Protein AF-0000000083948379 (afdb_homodimer)

Radius of gyration: 27.76 Å; Cα contacts (8 Å, |Δi|>4): 1606; chains: 2; bounding box: 51×76×69 Å

Solvent-accessible surface area (backbone atoms only — not comparable to full-atom values): 35522 Å² total; per-residue (Å²): 112,66,74,65,51,66,35,63,27,17,45,43,23,6,48,49,25,45,48,47,54,47,56,73,39,47,66,44,46,54,47,24,37,48,38,27,64,49,48,72,59,45,48,24,2,21,42,19,29,40,18,39,48,27,9,51,48,3,31,52,49,5,66,71,67,56,38,49,40,26,41,29,66,39,60,73,31,29,57,49,33,42,62,55,32,53,90,40,49,54,31,37,49,25,26,17,16,32,52,21,13,47,52,40,21,49,39,14,73,69,35,51,60,48,57,53,55,71,69,48,55,65,34,44,41,23,11,32,48,22,12,60,45,42,57,39,39,26,39,27,45,41,29,36,73,80,39,42,69,52,45,51,50,28,50,48,45,40,64,69,42,24,86,79,35,52,57,43,29,67,51,52,24,48,52,50,34,50,52,43,32,52,74,68,65,46,54,54,65,86,80,64,50,92,36,76,28,51,83,39,88,43,67,64,33,85,50,71,66,41,39,66,58,37,10,48,53,40,35,50,40,32,46,46,60,26,32,49,46,13,51,38,44,37,48,72,69,70,44,80,73,74,53,24,62,54,38,24,51,29,8,47,48,10,45,71,25,8,41,24,45,12,58,44,44,33,41,29,32,72,46,23,45,33,15,61,33,62,55,20,29,81,51,73,80,58,16,15,39,7,14,26,36,23,8,51,52,27,33,52,37,5,47,28,13,60,23,40,54,42,52,45,60,14,48,43,67,54,57,48,32,33,54,51,13,61,57,38,46,64,55,38,46,50,21,44,47,54,17,54,64,50,72,88,45,46,68,39,20,44,49,12,18,30,35,12,45,33,62,34,58,61,96,84,34,51,16,50,39,54,11,46,51,51,21,49,51,45,49,50,51,52,59,53,43,61,57,64,80,94,112,65,73,65,50,66,34,64,29,17,43,42,23,6,47,50,27,47,48,45,55,46,56,73,40,49,68,44,45,52,47,24,39,48,37,28,64,48,49,72,60,45,48,25,2,22,43,18,28,41,18,39,50,28,9,52,48,3,32,50,49,5,67,71,68,57,38,47,42,25,40,29,65,38,62,71,33,32,58,49,32,41,62,56,32,53,90,39,51,53,30,37,49,25,26,18,16,32,51,20,13,46,51,40,21,48,39,13,73,68,37,51,61,48,56,52,56,72,68,48,54,65,34,45,43,24,12,32,48,23,12,60,47,44,57,39,40,26,38,28,45,40,30,36,72,81,38,43,70,52,45,50,49,29,50,48,45,40,63,67,42,26,85,78,36,54,59,45,29,67,52,52,24,49,51,51,35,51,52,46,31,53,74,68,66,48,53,53,65,84,76,62,50,92,36,76,29,53,82,37,88,43,66,63,33,86,50,72,66,42,38,65,60,36,10,49,52,39,34,51,39,32,46,46,59,26,33,48,45,13,50,38,42,37,48,72,68,70,43,80,72,73,55,24,61,52,39,23,52,29,10,47,47,9,44,71,24,8,41,23,46,12,58,43,45,33,41,29,31,72,47,22,45,34,16,62,33,62,56,18,30,82,52,73,79,58,16,16,37,8,14,27,36,24,9,52,51,27,33,53,36,6,47,29,12,60,22,41,54,41,52,46,60,15,49,44,68,53,54,48,32,33,54,52,13,62,56,40,45,64,56,35,46,50,20,45,46,54,17,54,64,50,73,90,43,44,68,37,22,45,48,12,20,31,35,12,44,35,63,33,56,61,95,85,34,52,14,50,38,54,10,47,52,50,21,50,52,44,50,52,51,52,58,52,43,61,56,64,80,97

pLDDT: mean 91.09, std 8.56, range [34.66, 98.62]

Foldseek 3Di:
DVVLLPQPLLLLLLVLLLLLQLQVAVVLLLLLCVLQPHDPQLNLLQLLLQLQLQLCLLQVVCVVQLARFGKHAQRLLSNLSSPLCHPPHLQALLQLLQLLLVVLLVCLVVCVLVVVVVLFDLLLLLLLLLLQLVVLLVLLVVLCVVPVPLSVQLVCQLVVCCVVCVQCSLVRSLVSSVVVCVVVVLFDCVPQDFDFHDFDFAHHDHDPSSNVRRNVLSNVQQVQVAASLLCSQCVLLPHDDRSSVSSNSQSVSSNVSSRRNRRGMHTGNQSSNLLQDCNSDVDNSSSSSSSSSSSVVSNVCSGRGVNVSSNSNRRDPNSSSNSSNSSCVVSSVSSNCSSPVDPVLNVLSVQLNCQSNVQDADPSHTSSNVSSVSSSVVVVVVVVVVVVVD/DVVLLPQPLLLLLLVLLLLLQLQPAVVLLLLLCVLQPHDPQLNLLQLLLQLQLQLCLLQVVCVVQLARFGKHAQRLLSNLSSPLCHPPHLQALLQLLQLLLVVLLVCLVVCVLVVVVVLFDLLLLLLLLLLQLVVLLVLLVVLCVVPVPLSVQLVCQLVVCCVVCVQCSLVRSLVSSVVVCVVVVLFDCVPQDFDFRDFDFAHHDDDPSSNVRRNVLSNCQQVQVAASLLCSQCVLLPHDDDSSVSSNSQSVSSNVSSRRNRRGMHTGNQSSNLLQDCNSDVDNSSSSSSSSSSSVVSNVCSRRGVNVSSNSNRRDPNSSSNSSSSSCVVSSVSSNCSSPVDPVLVVLSVQLNCQSNVQDADPSHTSSNVSSVSSSVVVVVVVVVVVVVD

Sequence (780 aa):
MWREALGLSKISAGFIAVLVGYSSSAVIILQAADAVGATSAQMSSWLWALGVGMGLTSIGLSLYYKNPVLTAWSTPGAALMVTSLTGLSIHEAVGAFLISSLLITLCGLAGWMDKLIRIMPQSVASAMLAGILLQFGLGLFQAMQTQLSLILLMLLVFIVLKPWAPRYIMLLTLVAGIGMSYQLDLLKLDKLELQFAAPVWIAPAFSIANVVGVALPLFVVTMASQNMPGVAALHGHGYRPPISPLITVTGLMGVLFAPFGGFAFNLSAITAAICMGKEADPNPASRYWAAVWGGVFYLITGLLGATVVGLFAAFPKELVLAIAGLALLGTIGNSLTAALADNDEHEVVVITFLVTASGVSVLGIGSAFWGLLLGFLMHYWHKHRALTTTMWREALGLSKISAGFIAVLVGYSSSAVIILQAADAVGATSAQMSSWLWALGVGMGLTSIGLSLYYKNPVLTAWSTPGAALMVTSLTGLSIHEAVGAFLISSLLITLCGLAGWMDKLIRIMPQSVASAMLAGILLQFGLGLFQAMQTQLSLILLMLLVFIVLKPWAPRYIMLLTLVAGIGMSYQLDLLKLDKLELQFAAPVWIAPAFSIANVVGVALPLFVVTMASQNMPGVAALHGHGYRPPISPLITVTGLMGVLFAPFGGFAFNLSAITAAICMGKEADPNPASRYWAAVWGGVFYLITGLLGATVVGLFAAFPKELVLAIAGLALLGTIGNSLTAALADNDEHEVVVITFLVTASGVSVLGIGSAFWGLLLGFLMHYWHKHRALTTT

Secondary structure (DSSP, 8-state):
-HHHHT-HHHHHHHHHHHHHHHHHHHHHHHHHHHHTT--HHHHHHHHHHHHHHHHHHHHHHHHHHTS---EE--HHHHHHHHHHTTT--HHHHHHHHHHHHHHHHHHHHHTHHHHHHHHS-HHHHHHHHHHHHHHHHHHHHHGGGT-HHHHHHHHHHHHHHTTT-GGGHHHHHHHHHHHHHHHTT----TT----------------HHHIIIIIHHHHHHHIIIIIHHHHHHHHHTT----HHHHHHHHHHHHHHHGGGT----EE-SHHHHHHHSTTT-SSGGGTHHHHHHHHHHHHHHHHHTHHHHHHHHHS-HHHHHHHHHHHHHHHHHHHHHHHTS-GGGHHHHHHHHHHHHTT-EETTEEHHHHHHHHHHHHHHHHHHHHHHH-/-HHHHT-HHHHHHHHHHHHHHHHHHHHHHHHHHHHTT--HHHHHHHHHHHHHHHHHHHHHHHHHHTS---EE--HHHHHHHHHHTTT--HHHHHHHHHHHHHHHHHHHHHTHHHHHHHHS-HHHHHHHHHHHHHHHHHHHHHGGGT-HHHHHHHHHHHHHHTTT-GGGHHHHHHHHHHHHHHHTT----TT----------------HHHIIIIIHHHHHHHIIIIIHHHHHHHHHTT----HHHHHHHHHHHHHHHGGGT----EE-SHHHHHHHSTTT-SSGGGTHHHHHHHHHHHHHHHHHTHHHHHHHHHS-HHHHHHHHHHHHHHHHHHHHHHHTS-GGGHHHHHHHHHHHHTT--BTTB-HHHHHHHHHHHHHHHHHHHHHH--

Structure (mmCIF, N/CA/C/O backbone):
data_AF-0000000083948379-model_v1
#
loop_
_entity.id
_entity.type
_entity.pdbx_description
1 polymer 'Inner membrane protein ydcO'
#
loop_
_atom_site.group_PDB
_atom_site.id
_atom_site.type_symbol
_atom_site.label_atom_id
_atom_site.label_alt_id
_atom_site.label_comp_id
_atom_site.label_asym_id
_atom_site.label_entity_id
_atom_site.label_seq_id
_atom_site.pdbx_PDB_ins_code
_atom_site.Cartn_x
_atom_site.Cartn_y
_atom_site.Cartn_z
_atom_site.occupancy
_atom_site.B_iso_or_equiv
_atom_site.auth_seq_id
_atom_site.auth_comp_id
_atom_site.auth_asym_id
_atom_site.auth_atom_id
_atom_site.pdbx_PDB_model_num
ATOM 1 N N . MET A 1 1 ? 18.938 -37 -2.055 1 61.97 1 MET A N 1
ATOM 2 C CA . MET A 1 1 ? 17.953 -36.312 -2.895 1 61.97 1 MET A CA 1
ATOM 3 C C . MET A 1 1 ? 16.562 -36.406 -2.285 1 61.97 1 MET A C 1
ATOM 5 O O . MET A 1 1 ? 15.898 -35.406 -2.088 1 61.97 1 MET A O 1
ATOM 9 N N . TRP A 1 2 ? 16.234 -37.625 -1.878 1 70.19 2 TRP A N 1
ATOM 10 C CA . TRP A 1 2 ? 14.883 -37.812 -1.348 1 70.19 2 TRP A CA 1
ATOM 11 C C . TRP A 1 2 ? 14.766 -37.25 0.065 1 70.19 2 TRP A C 1
ATOM 13 O O . TRP A 1 2 ? 13.695 -36.781 0.464 1 70.19 2 TRP A O 1
ATOM 23 N N . ARG A 1 3 ? 15.875 -37.406 0.734 1 73.62 3 ARG A N 1
ATOM 24 C CA . ARG A 1 3 ? 15.859 -36.875 2.092 1 73.62 3 ARG A CA 1
ATOM 25 C C . ARG A 1 3 ? 15.609 -35.375 2.088 1 73.62 3 ARG A C 1
ATOM 27 O O . ARG A 1 3 ? 14.961 -34.844 2.986 1 73.62 3 ARG A O 1
ATOM 34 N N . GLU A 1 4 ? 16.078 -34.875 1.046 1 80.38 4 GLU A N 1
ATOM 35 C CA . GLU A 1 4 ? 15.898 -33.438 0.91 1 80.38 4 GLU A CA 1
ATOM 36 C C . GLU A 1 4 ? 14.461 -33.094 0.527 1 80.38 4 GLU A C 1
ATOM 38 O O . GLU A 1 4 ? 13.953 -32.031 0.887 1 80.38 4 GLU A O 1
ATOM 43 N N . ALA A 1 5 ? 13.828 -33.969 -0.061 1 85.56 5 ALA A N 1
ATOM 44 C CA . ALA A 1 5 ? 12.469 -33.75 -0.544 1 85.56 5 ALA A CA 1
ATOM 45 C C . ALA A 1 5 ? 11.469 -33.781 0.608 1 85.56 5 ALA A C 1
ATOM 47 O O . ALA A 1 5 ? 10.422 -33.125 0.549 1 85.56 5 ALA A O 1
ATOM 48 N N . LEU A 1 6 ? 11.75 -34.406 1.62 1 87.75 6 LEU A N 1
ATOM 49 C CA . LEU A 1 6 ? 10.766 -34.688 2.664 1 87.75 6 LEU A CA 1
ATOM 50 C C . LEU A 1 6 ? 10.914 -33.688 3.814 1 87.75 6 LEU A C 1
ATOM 52 O O . LEU A 1 6 ? 10.305 -33.875 4.875 1 87.75 6 LEU A O 1
ATOM 56 N N . GLY A 1 7 ? 11.641 -32.656 3.625 1 90.31 7 GLY A N 1
ATOM 57 C CA . GLY A 1 7 ? 11.711 -31.641 4.656 1 90.31 7 GLY A CA 1
ATOM 58 C C . GLY A 1 7 ? 10.375 -30.984 4.945 1 90.31 7 GLY A C 1
ATOM 59 O O . GLY A 1 7 ? 9.664 -30.594 4.023 1 90.31 7 GLY A O 1
ATOM 60 N N . LEU A 1 8 ? 10.016 -30.906 6.199 1 92.38 8 LEU A N 1
ATOM 61 C CA . LEU A 1 8 ? 8.719 -30.391 6.617 1 92.38 8 LEU A CA 1
ATOM 62 C C . LEU A 1 8 ? 8.547 -28.938 6.188 1 92.38 8 LEU A C 1
ATOM 64 O O . LEU A 1 8 ? 7.438 -28.5 5.887 1 92.38 8 LEU A O 1
ATOM 68 N N . SER A 1 9 ? 9.656 -28.25 6.199 1 93.56 9 SER A N 1
ATOM 69 C CA . SER A 1 9 ? 9.586 -26.844 5.789 1 93.56 9 SER A CA 1
ATOM 70 C C . SER A 1 9 ? 9.195 -26.719 4.32 1 93.56 9 SER A C 1
ATOM 72 O O . SER A 1 9 ? 8.375 -25.875 3.959 1 93.56 9 SER A O 1
ATOM 74 N N . LYS A 1 10 ? 9.727 -27.578 3.492 1 95.5 10 LYS A N 1
ATOM 75 C CA . LYS A 1 10 ? 9.414 -27.562 2.064 1 95.5 10 LYS A CA 1
ATOM 76 C C . LYS A 1 10 ? 7.984 -28.016 1.808 1 95.5 10 LYS A C 1
ATOM 78 O O . LYS A 1 10 ? 7.273 -27.422 0.995 1 95.5 10 LYS A O 1
ATOM 83 N N . ILE A 1 11 ? 7.566 -29.016 2.52 1 96.19 11 ILE A N 1
ATOM 84 C CA . ILE A 1 11 ? 6.207 -29.531 2.4 1 96.19 11 ILE A CA 1
ATOM 85 C C . ILE A 1 11 ? 5.211 -28.453 2.82 1 96.19 11 ILE A C 1
ATOM 87 O O . ILE A 1 11 ? 4.227 -28.203 2.119 1 96.19 11 ILE A O 1
ATOM 91 N N . SER A 1 12 ? 5.496 -27.828 3.93 1 95.19 12 SER A N 1
ATOM 92 C CA . SER A 1 12 ? 4.605 -26.781 4.434 1 95.19 12 SER A CA 1
ATOM 93 C C . SER A 1 12 ? 4.555 -25.594 3.482 1 95.19 12 SER A C 1
ATOM 95 O O . SER A 1 12 ? 3.49 -25 3.277 1 95.19 12 SER A O 1
ATOM 97 N N . ALA A 1 13 ? 5.695 -25.234 2.941 1 95.62 13 ALA A N 1
ATOM 98 C CA . ALA A 1 13 ? 5.73 -24.141 1.985 1 95.62 13 ALA A CA 1
ATOM 99 C C . ALA A 1 13 ? 4.863 -24.438 0.768 1 95.62 13 ALA A C 1
ATOM 101 O O . ALA A 1 13 ? 4.102 -23.578 0.315 1 95.62 13 ALA A O 1
ATOM 102 N N . GLY A 1 14 ? 5.027 -25.609 0.276 1 96.75 14 GLY A N 1
ATOM 103 C CA . GLY A 1 14 ? 4.188 -26.016 -0.835 1 96.75 14 GLY A CA 1
ATOM 104 C C . GLY A 1 14 ? 2.707 -26 -0.502 1 96.75 14 GLY A C 1
ATOM 105 O O . GLY A 1 14 ? 1.892 -25.531 -1.299 1 96.75 14 GLY A O 1
ATOM 106 N N . PHE A 1 15 ? 2.363 -26.484 0.626 1 95.62 15 PHE A N 1
ATOM 107 C CA . PHE A 1 15 ? 0.972 -26.516 1.063 1 95.62 15 PHE A CA 1
ATOM 108 C C . PHE A 1 15 ? 0.417 -25.094 1.173 1 95.62 15 PHE A C 1
ATOM 110 O O . PHE A 1 15 ? -0.693 -24.828 0.71 1 95.62 15 PHE A O 1
ATOM 117 N N . ILE A 1 16 ? 1.156 -24.219 1.795 1 94.62 16 ILE A N 1
ATOM 118 C CA . ILE A 1 16 ? 0.736 -22.844 1.992 1 94.62 16 ILE A CA 1
ATOM 119 C C . ILE A 1 16 ? 0.551 -22.156 0.639 1 94.62 16 ILE A C 1
ATOM 121 O O . ILE A 1 16 ? -0.406 -21.406 0.441 1 94.62 16 ILE A O 1
ATOM 125 N N . ALA A 1 17 ? 1.469 -22.422 -0.273 1 95.5 17 ALA A N 1
ATOM 126 C CA . ALA A 1 17 ? 1.356 -21.859 -1.614 1 95.5 17 ALA A CA 1
ATOM 127 C C . ALA A 1 17 ? 0.027 -22.234 -2.262 1 95.5 17 ALA A C 1
ATOM 129 O O . ALA A 1 17 ? -0.659 -21.391 -2.832 1 95.5 17 ALA A O 1
ATOM 130 N N . VAL A 1 18 ? -0.335 -23.453 -2.145 1 94.88 18 VAL A N 1
ATOM 131 C CA . VAL A 1 18 ? -1.562 -23.953 -2.756 1 94.88 18 VAL A CA 1
ATOM 132 C C . VAL A 1 18 ? -2.773 -23.406 -1.994 1 94.88 18 VAL A C 1
ATOM 134 O O . VAL A 1 18 ? -3.779 -23.031 -2.602 1 94.88 18 VAL A O 1
ATOM 137 N N . LEU A 1 19 ? -2.701 -23.406 -0.699 1 93 19 LEU A N 1
ATOM 138 C CA . LEU A 1 19 ? -3.771 -22.859 0.129 1 93 19 LEU A CA 1
ATOM 139 C C . LEU A 1 19 ? -4.082 -21.422 -0.265 1 93 19 LEU A C 1
ATOM 141 O O . LEU A 1 19 ? -5.246 -21.062 -0.476 1 93 19 LEU A O 1
ATOM 145 N N . VAL A 1 20 ? -3.057 -20.625 -0.419 1 92.25 20 VAL A N 1
ATOM 146 C CA . VAL A 1 20 ? -3.207 -19.203 -0.769 1 92.25 20 VAL A CA 1
ATOM 147 C C . VAL A 1 20 ? -3.791 -19.094 -2.174 1 92.25 20 VAL A C 1
ATOM 149 O O . VAL A 1 20 ? -4.699 -18.281 -2.408 1 92.25 20 VAL A O 1
ATOM 152 N N . GLY A 1 21 ? -3.312 -19.844 -3.088 1 91.5 21 GLY A N 1
ATOM 153 C CA . GLY A 1 21 ? -3.793 -19.812 -4.461 1 91.5 21 GLY A CA 1
ATOM 154 C C . GLY A 1 21 ? -5.262 -20.172 -4.586 1 91.5 21 GLY A C 1
ATOM 155 O O . GLY A 1 21 ? -6.023 -19.469 -5.246 1 91.5 21 GLY A O 1
ATOM 156 N N . TYR A 1 22 ? -5.684 -21.172 -3.947 1 90.62 22 TYR A N 1
ATOM 157 C CA . TYR A 1 22 ? -7.047 -21.672 -4.066 1 90.62 22 TYR A CA 1
ATOM 158 C C . TYR A 1 22 ? -8.023 -20.781 -3.309 1 90.62 22 TYR A C 1
ATOM 160 O O . TYR A 1 22 ? -9.133 -20.516 -3.783 1 90.62 22 TYR A O 1
ATOM 168 N N . SER A 1 23 ? -7.645 -20.359 -2.16 1 86.69 23 SER A N 1
ATOM 169 C CA . SER A 1 23 ? -8.539 -19.562 -1.326 1 86.69 23 SER A CA 1
ATOM 170 C C . SER A 1 23 ? -8.82 -18.203 -1.957 1 86.69 23 SER A C 1
ATOM 172 O O . SER A 1 23 ? -9.883 -17.625 -1.73 1 86.69 23 SER A O 1
ATOM 174 N N . SER A 1 24 ? -7.984 -17.734 -2.734 1 80.75 24 SER A N 1
ATOM 175 C CA . SER A 1 24 ? -8.102 -16.391 -3.273 1 80.75 24 SER A CA 1
ATOM 176 C C . SER A 1 24 ? -8.875 -16.375 -4.586 1 80.75 24 SER A C 1
ATOM 178 O O . SER A 1 24 ? -9.516 -15.383 -4.93 1 80.75 24 SER A O 1
ATOM 180 N N . SER A 1 25 ? -8.891 -17.516 -5.324 1 86.12 25 SER A N 1
ATOM 181 C CA . SER A 1 25 ? -9.344 -17.312 -6.695 1 86.12 25 SER A CA 1
ATOM 182 C C . SER A 1 25 ? -10.188 -18.484 -7.18 1 86.12 25 SER A C 1
ATOM 184 O O . SER A 1 25 ? -10.773 -18.438 -8.258 1 86.12 25 SER A O 1
ATOM 186 N N . ALA A 1 26 ? -10.383 -19.516 -6.434 1 86.75 26 ALA A N 1
ATOM 187 C CA . ALA A 1 26 ? -11.141 -20.672 -6.906 1 86.75 26 ALA A CA 1
ATOM 188 C C . ALA A 1 26 ? -12.594 -20.312 -7.176 1 86.75 26 ALA A C 1
ATOM 190 O O . ALA A 1 26 ? -13.195 -20.781 -8.141 1 86.75 26 ALA A O 1
ATOM 191 N N . VAL A 1 27 ? -13.125 -19.484 -6.387 1 83.38 27 VAL A N 1
ATOM 192 C CA . VAL A 1 27 ? -14.523 -19.078 -6.516 1 83.38 27 VAL A CA 1
ATOM 193 C C . VAL A 1 27 ? -14.719 -18.312 -7.824 1 83.38 27 VAL A C 1
ATOM 195 O O . VAL A 1 27 ? -15.766 -18.438 -8.469 1 83.38 27 VAL A O 1
ATOM 198 N N . ILE A 1 28 ? -13.734 -17.594 -8.188 1 88.81 28 ILE A N 1
ATOM 199 C CA . ILE A 1 28 ? -13.812 -16.812 -9.414 1 88.81 28 ILE A CA 1
ATOM 200 C C . ILE A 1 28 ? -13.844 -17.75 -10.617 1 88.81 28 ILE A C 1
ATOM 202 O O . ILE A 1 28 ? -14.523 -17.469 -11.609 1 88.81 28 ILE A O 1
ATOM 206 N N . ILE A 1 29 ? -13.164 -18.797 -10.508 1 91.81 29 ILE A N 1
ATOM 207 C CA . ILE A 1 29 ? -13.133 -19.781 -11.578 1 91.81 29 ILE A CA 1
ATOM 208 C C . ILE A 1 29 ? -14.516 -20.422 -11.742 1 91.81 29 ILE A C 1
ATOM 210 O O . ILE A 1 29 ? -15 -20.578 -12.867 1 91.81 29 ILE A O 1
ATOM 214 N N . LEU A 1 30 ? -15.164 -20.688 -10.68 1 89.06 30 LEU A N 1
ATOM 215 C CA . LEU A 1 30 ? -16.5 -21.281 -10.727 1 89.06 30 LEU A CA 1
ATOM 216 C C . LEU A 1 30 ? -17.516 -20.281 -11.258 1 89.06 30 LEU A C 1
ATOM 218 O O . LEU A 1 30 ? -18.453 -20.656 -11.961 1 89.06 30 LEU A O 1
ATOM 222 N N . GLN A 1 31 ? -17.312 -19.062 -10.938 1 89.94 31 GLN A N 1
ATOM 223 C CA . GLN A 1 31 ? -18.172 -18.016 -11.477 1 89.94 31 GLN A CA 1
ATOM 224 C C . GLN A 1 31 ? -18.031 -17.891 -12.984 1 89.94 31 GLN A C 1
ATOM 226 O O . GLN A 1 31 ? -19 -17.688 -13.703 1 89.94 31 GLN A O 1
ATOM 231 N N . ALA A 1 32 ? -16.812 -18 -13.398 1 92.06 32 ALA A N 1
ATOM 232 C CA . ALA A 1 32 ? -16.562 -17.953 -14.836 1 92.06 32 ALA A CA 1
ATOM 233 C C . ALA A 1 32 ? -17.219 -19.141 -15.539 1 92.06 32 ALA A C 1
ATOM 235 O O . ALA A 1 32 ? -17.797 -18.984 -16.609 1 92.06 32 ALA A O 1
ATOM 236 N N . ALA A 1 33 ? -17.141 -20.297 -14.977 1 92.62 33 ALA A N 1
ATOM 237 C CA . ALA A 1 33 ? -17.766 -21.484 -15.531 1 92.62 33 ALA A CA 1
ATOM 238 C C . ALA A 1 33 ? -19.297 -21.344 -15.555 1 92.62 33 ALA A C 1
ATOM 240 O O . ALA A 1 33 ? -19.953 -21.766 -16.5 1 92.62 33 ALA A O 1
ATOM 241 N N . ASP A 1 34 ? -19.797 -20.781 -14.555 1 91.25 34 ASP A N 1
ATOM 242 C CA . ASP A 1 34 ? -21.234 -20.578 -14.461 1 91.25 34 ASP A CA 1
ATOM 243 C C . ASP A 1 34 ? -21.719 -19.609 -15.547 1 91.25 34 ASP A C 1
ATOM 245 O O . ASP A 1 34 ? -22.844 -19.75 -16.031 1 91.25 34 ASP A O 1
ATOM 249 N N . ALA A 1 35 ? -20.938 -18.703 -15.852 1 90.75 35 ALA A N 1
ATOM 250 C CA . ALA A 1 35 ? -21.281 -17.688 -16.844 1 90.75 35 ALA A CA 1
ATOM 251 C C . ALA A 1 35 ? -21.578 -18.328 -18.203 1 90.75 35 ALA A C 1
ATOM 253 O O . ALA A 1 35 ? -22.344 -17.797 -19 1 90.75 35 ALA A O 1
ATOM 254 N N . VAL A 1 36 ? -21 -19.469 -18.453 1 92.75 36 VAL A N 1
ATOM 255 C CA . VAL A 1 36 ? -21.203 -20.125 -19.734 1 92.75 36 VAL A CA 1
ATOM 256 C C . VAL A 1 36 ? -22.172 -21.297 -19.547 1 92.75 36 VAL A C 1
ATOM 258 O O . VAL A 1 36 ? -22.281 -22.156 -20.422 1 92.75 36 VAL A O 1
ATOM 261 N N . GLY A 1 37 ? -22.781 -21.359 -18.406 1 90.88 37 GLY A N 1
ATOM 262 C CA . GLY A 1 37 ? -23.781 -22.375 -18.156 1 90.88 37 GLY A CA 1
ATOM 263 C C . GLY A 1 37 ? -23.188 -23.75 -17.953 1 90.88 37 GLY A C 1
ATOM 264 O O . GLY A 1 37 ? -23.812 -24.766 -18.312 1 90.88 37 GLY A O 1
ATOM 265 N N . ALA A 1 38 ? -22.047 -23.844 -17.422 1 94 38 ALA A N 1
ATOM 266 C CA . ALA A 1 38 ? -21.406 -25.141 -17.188 1 94 38 ALA A CA 1
ATOM 267 C C . ALA A 1 38 ? -22.219 -25.984 -16.203 1 94 38 ALA A C 1
ATOM 269 O O . ALA A 1 38 ? -22.781 -25.453 -15.242 1 94 38 ALA A O 1
ATOM 270 N N . THR A 1 39 ? -22.312 -27.234 -16.469 1 92.69 39 THR A N 1
ATOM 271 C CA . THR A 1 39 ? -22.922 -28.188 -15.531 1 92.69 39 THR A CA 1
ATOM 272 C C . THR A 1 39 ? -21.984 -28.438 -14.352 1 92.69 39 THR A C 1
ATOM 274 O O . THR A 1 39 ? -20.812 -28.078 -14.391 1 92.69 39 THR A O 1
ATOM 277 N N . SER A 1 40 ? -22.5 -29.047 -13.312 1 88.81 40 SER A N 1
ATOM 278 C CA . SER A 1 40 ? -21.688 -29.391 -12.148 1 88.81 40 SER A CA 1
ATOM 279 C C . SER A 1 40 ? -20.516 -30.281 -12.531 1 88.81 40 SER A C 1
ATOM 281 O O . SER A 1 40 ? -19.406 -30.125 -12.008 1 88.81 40 SER A O 1
ATOM 283 N N . ALA A 1 41 ? -20.797 -31.156 -13.398 1 91.25 41 ALA A N 1
ATOM 284 C CA . ALA A 1 41 ? -19.75 -32.062 -13.859 1 91.25 41 ALA A CA 1
ATOM 285 C C . ALA A 1 41 ? -18.672 -31.297 -14.625 1 91.25 41 ALA A C 1
ATOM 287 O O . ALA A 1 41 ? -17.484 -31.578 -14.469 1 91.25 41 ALA A O 1
ATOM 288 N N . GLN A 1 42 ? -19.094 -30.406 -15.414 1 93.19 42 GLN A N 1
ATOM 289 C CA . GLN A 1 42 ? -18.156 -29.594 -16.188 1 93.19 42 GLN A CA 1
ATOM 290 C C . GLN A 1 42 ? -17.344 -28.672 -15.273 1 93.19 42 GLN A C 1
ATOM 292 O O . GLN A 1 42 ? -16.156 -28.469 -15.5 1 93.19 42 GLN A O 1
ATOM 297 N N . MET A 1 43 ? -17.969 -28.109 -14.297 1 92.19 43 MET A N 1
ATOM 298 C CA . MET A 1 43 ? -17.266 -27.281 -13.328 1 92.19 43 MET A CA 1
ATOM 299 C C . MET A 1 43 ? -16.203 -28.094 -12.594 1 92.19 43 MET A C 1
ATOM 301 O O . MET A 1 43 ? -15.086 -27.609 -12.383 1 92.19 43 MET A O 1
ATOM 305 N N . SER A 1 44 ? -16.594 -29.234 -12.219 1 91.19 44 SER A N 1
ATOM 306 C CA . SER A 1 44 ? -15.633 -30.141 -11.594 1 91.19 44 SER A CA 1
ATOM 307 C C . SER A 1 44 ? -14.492 -30.484 -12.539 1 91.19 44 SER A C 1
ATOM 309 O O . SER A 1 44 ? -13.352 -30.641 -12.109 1 91.19 44 SER A O 1
ATOM 311 N N . SER A 1 45 ? -14.805 -30.656 -13.758 1 94.56 45 SER A N 1
ATOM 312 C CA . SER A 1 45 ? -13.805 -30.938 -14.773 1 94.56 45 SER A CA 1
ATOM 313 C C . SER A 1 45 ? -12.828 -29.766 -14.922 1 94.56 45 SER A C 1
ATOM 315 O O . SER A 1 45 ? -11.633 -29.984 -15.133 1 94.56 45 SER A O 1
ATOM 317 N N . TRP A 1 46 ? -13.312 -28.547 -14.883 1 95.12 46 TRP A N 1
ATOM 318 C CA . TRP A 1 46 ? -12.445 -27.375 -14.93 1 95.12 46 TRP A CA 1
ATOM 319 C C . TRP A 1 46 ? -11.398 -27.422 -13.82 1 95.12 46 TRP A C 1
ATOM 321 O O . TRP A 1 46 ? -10.211 -27.219 -14.07 1 95.12 46 TRP A O 1
ATOM 331 N N . LEU A 1 47 ? -11.867 -27.719 -12.664 1 93.25 47 LEU A N 1
ATOM 332 C CA . LEU A 1 47 ? -10.977 -27.766 -11.516 1 93.25 47 LEU A CA 1
ATOM 333 C C . LEU A 1 47 ? -9.984 -28.922 -11.641 1 93.25 47 LEU A C 1
ATOM 335 O O . LEU A 1 47 ? -8.82 -28.797 -11.266 1 93.25 47 LEU A O 1
ATOM 339 N N . TRP A 1 48 ? -10.461 -30 -12.102 1 95.38 48 TRP A N 1
ATOM 340 C CA . TRP A 1 48 ? -9.586 -31.141 -12.367 1 95.38 48 TRP A CA 1
ATOM 341 C C . TRP A 1 48 ? -8.477 -30.766 -13.336 1 95.38 48 TRP A C 1
ATOM 343 O O . TRP A 1 48 ? -7.293 -31 -13.07 1 95.38 48 TRP A O 1
ATOM 353 N N . ALA A 1 49 ? -8.867 -30.234 -14.453 1 97.31 49 ALA A N 1
ATOM 354 C CA . ALA A 1 49 ? -7.914 -29.875 -15.492 1 97.31 49 ALA A CA 1
ATOM 355 C C . ALA A 1 49 ? -6.871 -28.891 -14.969 1 97.31 49 ALA A C 1
ATOM 357 O O . ALA A 1 49 ? -5.676 -29.047 -15.227 1 97.31 49 ALA A O 1
ATOM 358 N N . LEU A 1 50 ? -7.297 -27.922 -14.258 1 96.75 50 LEU A N 1
ATOM 359 C CA . LEU A 1 50 ? -6.398 -26.906 -13.719 1 96.75 50 LEU A CA 1
ATOM 360 C C . LEU A 1 50 ? -5.469 -27.5 -12.664 1 96.75 50 LEU A C 1
ATOM 362 O O . LEU A 1 50 ? -4.258 -27.297 -12.711 1 96.75 50 LEU A O 1
ATOM 366 N N . GLY A 1 51 ? -6.016 -28.25 -11.758 1 96.31 51 GLY A N 1
ATOM 367 C CA . GLY A 1 51 ? -5.195 -28.875 -10.727 1 96.31 51 GLY A CA 1
ATOM 368 C C . GLY A 1 51 ? -4.148 -29.812 -11.281 1 96.31 51 GLY A C 1
ATOM 369 O O . GLY A 1 51 ? -2.975 -29.734 -10.906 1 96.31 51 GLY A O 1
ATOM 370 N N . VAL A 1 52 ? -4.578 -30.672 -12.156 1 97.19 52 VAL A N 1
ATOM 371 C CA . VAL A 1 52 ? -3.676 -31.656 -12.742 1 97.19 52 VAL A CA 1
ATOM 372 C C . VAL A 1 52 ? -2.621 -30.953 -13.594 1 97.19 52 VAL A C 1
ATOM 374 O O . VAL A 1 52 ? -1.432 -31.266 -13.5 1 97.19 52 VAL A O 1
ATOM 377 N N . GLY A 1 53 ? -3.037 -30.047 -14.422 1 98.12 53 GLY A N 1
ATOM 378 C CA . GLY A 1 53 ? -2.096 -29.312 -15.258 1 98.12 53 GLY A CA 1
ATOM 379 C C . GLY A 1 53 ? -1.056 -28.547 -14.453 1 98.12 53 GLY A C 1
ATOM 380 O O . GLY A 1 53 ? 0.139 -28.625 -14.75 1 98.12 53 GLY A O 1
ATOM 381 N N . MET A 1 54 ? -1.497 -27.797 -13.438 1 98.06 54 MET A N 1
ATOM 382 C CA . MET A 1 54 ? -0.583 -27.062 -12.578 1 98.06 54 MET A CA 1
ATOM 383 C C . MET A 1 54 ? 0.345 -28 -11.828 1 98.06 54 MET A C 1
ATOM 385 O O . MET A 1 54 ? 1.533 -27.719 -11.664 1 98.06 54 MET A O 1
ATOM 389 N N . GLY A 1 55 ? -0.273 -29.094 -11.352 1 98.31 55 GLY A N 1
ATOM 390 C CA . GLY A 1 55 ? 0.537 -30.078 -10.648 1 98.31 55 GLY A CA 1
ATOM 391 C C . GLY A 1 55 ? 1.641 -30.672 -11.508 1 98.31 55 GLY A C 1
ATOM 392 O O . GLY A 1 55 ? 2.809 -30.672 -11.109 1 98.31 55 GLY A O 1
ATOM 393 N N . LEU A 1 56 ? 1.337 -31.109 -12.688 1 98.5 56 LEU A N 1
ATOM 394 C CA . LEU A 1 56 ? 2.291 -31.75 -13.594 1 98.5 56 LEU A CA 1
ATOM 395 C C . LEU A 1 56 ? 3.396 -30.781 -13.984 1 98.5 56 LEU A C 1
ATOM 397 O O . LEU A 1 56 ? 4.574 -31.141 -13.992 1 98.5 56 LEU A O 1
ATOM 401 N N . THR A 1 57 ? 3.012 -29.609 -14.305 1 98.56 57 THR A N 1
ATOM 402 C CA . THR A 1 57 ? 4.004 -28.641 -14.758 1 98.56 57 THR A CA 1
ATOM 403 C C . THR A 1 57 ? 4.898 -28.203 -13.594 1 98.56 57 THR A C 1
ATOM 405 O O . THR A 1 57 ? 6.113 -28.094 -13.75 1 98.56 57 THR A O 1
ATOM 408 N N . SER A 1 58 ? 4.309 -27.938 -12.414 1 98.62 58 SER A N 1
ATOM 409 C CA . SER A 1 58 ? 5.105 -27.531 -11.258 1 98.62 58 SER A CA 1
ATOM 410 C C . SER A 1 58 ? 6.098 -28.625 -10.867 1 98.62 58 SER A C 1
ATOM 412 O O . SER A 1 58 ? 7.27 -28.344 -10.609 1 98.62 58 SER A O 1
ATOM 414 N N . ILE A 1 59 ? 5.672 -29.891 -10.852 1 98.44 59 ILE A N 1
ATOM 415 C CA . ILE A 1 59 ? 6.531 -31.016 -10.492 1 98.44 59 ILE A CA 1
ATOM 416 C C . ILE A 1 59 ? 7.582 -31.219 -11.578 1 98.44 59 ILE A C 1
ATOM 418 O O . ILE A 1 59 ? 8.781 -31.25 -11.297 1 98.44 59 ILE A O 1
ATOM 422 N N . GLY A 1 60 ? 7.164 -31.344 -12.797 1 98.44 60 GLY A N 1
ATOM 423 C CA . GLY A 1 60 ? 8.055 -31.641 -13.906 1 98.44 60 GLY A CA 1
ATOM 424 C C . GLY A 1 60 ? 9.117 -30.594 -14.125 1 98.44 60 GLY A C 1
ATOM 425 O O . GLY A 1 60 ? 10.305 -30.906 -14.227 1 98.44 60 GLY A O 1
ATOM 426 N N . LEU A 1 61 ? 8.711 -29.344 -14.203 1 98.38 61 LEU A N 1
ATOM 427 C CA . LEU A 1 61 ? 9.641 -28.266 -14.5 1 98.38 61 LEU A CA 1
ATOM 428 C C . LEU A 1 61 ? 10.602 -28.031 -13.336 1 98.38 61 LEU A C 1
ATOM 430 O O . LEU A 1 61 ? 11.781 -27.75 -13.547 1 98.38 61 LEU A O 1
ATOM 434 N N . SER A 1 62 ? 10.094 -28.109 -12.125 1 98.19 62 SER A N 1
ATOM 435 C CA . SER A 1 62 ? 10.961 -27.938 -10.969 1 98.19 62 SER A CA 1
ATOM 436 C C . SER A 1 62 ? 12.016 -29.031 -10.891 1 98.19 62 SER A C 1
ATOM 438 O O . SER A 1 62 ? 13.18 -28.766 -10.609 1 98.19 62 SER A O 1
ATOM 440 N N . LEU A 1 63 ? 11.648 -30.312 -11.125 1 97.44 63 LEU A N 1
ATOM 441 C CA . LEU A 1 63 ? 12.578 -31.438 -11.055 1 97.44 63 LEU A CA 1
ATOM 442 C C . LEU A 1 63 ? 13.57 -31.391 -12.211 1 97.44 63 LEU A C 1
ATOM 444 O O . LEU A 1 63 ? 14.742 -31.734 -12.039 1 97.44 63 LEU A O 1
ATOM 448 N N . TYR A 1 64 ? 13.086 -31 -13.328 1 97.75 64 TYR A N 1
ATOM 449 C CA . TYR A 1 64 ? 13.938 -31 -14.508 1 97.75 64 TYR A CA 1
ATOM 450 C C . TYR A 1 64 ? 15 -29.906 -14.414 1 97.75 64 TYR A C 1
ATOM 452 O O . TYR A 1 64 ? 16.172 -30.141 -14.695 1 97.75 64 TYR A O 1
ATOM 460 N N . TYR A 1 65 ? 14.609 -28.734 -14.016 1 97.31 65 TYR A N 1
ATOM 461 C CA . TYR A 1 65 ? 15.531 -27.609 -14.016 1 97.31 65 TYR A CA 1
ATOM 462 C C . TYR A 1 65 ? 16.156 -27.422 -12.641 1 97.31 65 TYR A C 1
ATOM 464 O O . TYR A 1 65 ? 17.094 -26.625 -12.477 1 97.31 65 TYR A O 1
ATOM 472 N N . LYS A 1 66 ? 15.633 -28.047 -11.641 1 96.94 66 LYS A N 1
ATOM 473 C CA . LYS A 1 66 ? 16.094 -27.891 -10.266 1 96.94 66 LYS A CA 1
ATOM 474 C C . LYS A 1 66 ? 15.992 -26.453 -9.805 1 96.94 66 LYS A C 1
ATOM 476 O O . LYS A 1 66 ? 16.922 -25.906 -9.203 1 96.94 66 LYS A O 1
ATOM 481 N N . ASN A 1 67 ? 14.961 -25.766 -10.25 1 97.5 67 ASN A N 1
ATOM 482 C CA . ASN A 1 67 ? 14.508 -24.453 -9.82 1 97.5 67 ASN A CA 1
ATOM 483 C C . ASN A 1 67 ? 13.07 -24.484 -9.305 1 97.5 67 ASN A C 1
ATOM 485 O O . ASN A 1 67 ? 12.281 -25.344 -9.719 1 97.5 67 ASN A O 1
ATOM 489 N N . PRO A 1 68 ? 12.797 -23.719 -8.305 1 97.5 68 PRO A N 1
ATOM 490 C CA . PRO A 1 68 ? 11.422 -23.703 -7.805 1 97.5 68 PRO A CA 1
ATOM 491 C C . PRO A 1 68 ? 10.445 -23.047 -8.773 1 97.5 68 PRO A C 1
ATOM 493 O O . PRO A 1 68 ? 10 -21.922 -8.547 1 97.5 68 PRO A O 1
ATOM 496 N N . VAL A 1 69 ? 10.039 -23.766 -9.773 1 98.19 69 VAL A N 1
ATOM 497 C CA . VAL A 1 69 ? 9.109 -23.297 -10.797 1 98.19 69 VAL A CA 1
ATOM 498 C C . VAL A 1 69 ? 7.691 -23.734 -10.445 1 98.19 69 VAL A C 1
ATOM 500 O O . VAL A 1 69 ? 7.285 -24.859 -10.766 1 98.19 69 VAL A O 1
ATOM 503 N N . LEU A 1 70 ? 6.98 -22.844 -9.828 1 98.19 70 LEU A N 1
ATOM 504 C CA . LEU A 1 70 ? 5.578 -23.109 -9.523 1 98.19 70 LEU A CA 1
ATOM 505 C C . LEU A 1 70 ? 4.668 -22.484 -10.57 1 98.19 70 LEU A C 1
ATOM 507 O O . LEU A 1 70 ? 4.812 -21.297 -10.898 1 98.19 70 LEU A O 1
ATOM 511 N N . THR A 1 71 ? 3.758 -23.266 -11.125 1 98.25 71 THR A N 1
ATOM 512 C CA . THR A 1 71 ? 2.789 -22.781 -12.109 1 98.25 71 THR A CA 1
ATOM 513 C C . THR A 1 71 ? 1.4 -22.672 -11.484 1 98.25 71 THR A C 1
ATOM 515 O O . THR A 1 71 ? 1.133 -23.266 -10.438 1 98.25 71 THR A O 1
ATOM 518 N N . ALA A 1 72 ? 0.618 -21.844 -12.016 1 97.19 72 ALA A N 1
ATOM 519 C CA . ALA A 1 72 ? -0.745 -21.609 -11.547 1 97.19 72 ALA A CA 1
ATOM 520 C C . ALA A 1 72 ? -1.67 -21.234 -12.695 1 97.19 72 ALA A C 1
ATOM 522 O O . ALA A 1 72 ? -1.218 -21.047 -13.828 1 97.19 72 ALA A O 1
ATOM 523 N N . TRP A 1 73 ? -2.951 -21.281 -12.414 1 97.12 73 TRP A N 1
ATOM 524 C CA . TRP A 1 73 ? -3.898 -20.734 -13.375 1 97.12 73 TRP A CA 1
ATOM 525 C C . TRP A 1 73 ? -3.805 -19.203 -13.422 1 97.12 73 TRP A C 1
ATOM 527 O O . TRP A 1 73 ? -3.17 -18.594 -12.555 1 97.12 73 TRP A O 1
ATOM 537 N N . SER A 1 74 ? -4.336 -18.609 -14.398 1 95.06 74 SER A N 1
ATOM 538 C CA . SER A 1 74 ? -4.367 -17.156 -14.539 1 95.06 74 SER A CA 1
ATOM 539 C C . SER A 1 74 ? -5.539 -16.547 -13.773 1 95.06 74 SER A C 1
ATOM 541 O O . SER A 1 74 ? -6.664 -16.516 -14.273 1 95.06 74 SER A O 1
ATOM 543 N N . THR A 1 75 ? -5.277 -15.969 -12.617 1 91.56 75 THR A N 1
ATOM 544 C CA . THR A 1 75 ? -6.324 -15.359 -11.805 1 91.56 75 THR A CA 1
ATOM 545 C C . THR A 1 75 ? -6.934 -14.156 -12.508 1 91.56 75 THR A C 1
ATOM 547 O O . THR A 1 75 ? -8.156 -14.039 -12.602 1 91.56 75 THR A O 1
ATOM 550 N N . PRO A 1 76 ? -6.145 -13.25 -13.031 1 89.44 76 PRO A N 1
ATOM 551 C CA . PRO A 1 76 ? -6.754 -12.172 -13.805 1 89.44 76 PRO A CA 1
ATOM 552 C C . PRO A 1 76 ? -7.508 -12.68 -15.039 1 89.44 76 PRO A C 1
ATOM 554 O O . PRO A 1 76 ? -8.508 -12.078 -15.445 1 89.44 76 PRO A O 1
ATOM 557 N N . GLY A 1 77 ? -7.031 -13.727 -15.625 1 92.31 77 GLY A N 1
ATOM 558 C CA . GLY A 1 77 ? -7.766 -14.359 -16.719 1 92.31 77 GLY A CA 1
ATOM 559 C C . GLY A 1 77 ? -9.141 -14.852 -16.297 1 92.31 77 GLY A C 1
ATOM 560 O O . GLY A 1 77 ? -10.117 -14.648 -17.016 1 92.31 77 GLY A O 1
ATOM 561 N N . ALA A 1 78 ? -9.164 -15.492 -15.18 1 93.12 78 ALA A N 1
ATOM 562 C CA . ALA A 1 78 ? -10.445 -15.945 -14.648 1 93.12 78 ALA A CA 1
ATOM 563 C C . ALA A 1 78 ? -11.391 -14.773 -14.406 1 93.12 78 ALA A C 1
ATOM 565 O O . ALA A 1 78 ? -12.578 -14.852 -14.734 1 93.12 78 ALA A O 1
ATOM 566 N N . ALA A 1 79 ? -10.922 -13.773 -13.844 1 88.62 79 ALA A N 1
ATOM 567 C CA . ALA A 1 79 ? -11.734 -12.586 -13.578 1 88.62 79 ALA A CA 1
ATOM 568 C C . ALA A 1 79 ? -12.289 -12 -14.875 1 88.62 79 ALA A C 1
ATOM 570 O O . ALA A 1 79 ? -13.453 -11.594 -14.93 1 88.62 79 ALA A O 1
ATOM 571 N N . LEU A 1 80 ? -11.469 -11.945 -15.812 1 88.31 80 LEU A N 1
ATOM 572 C CA . LEU A 1 80 ? -11.875 -11.453 -17.125 1 88.31 80 LEU A CA 1
ATOM 573 C C . LEU A 1 80 ? -13 -12.305 -17.703 1 88.31 80 LEU A C 1
ATOM 575 O O . LEU A 1 80 ? -13.938 -11.773 -18.312 1 88.31 80 LEU A O 1
ATOM 579 N N . MET A 1 81 ? -12.984 -13.516 -17.484 1 91.56 81 MET A N 1
ATOM 580 C CA . MET A 1 81 ? -13.898 -14.461 -18.125 1 91.56 81 MET A CA 1
ATOM 581 C C . MET A 1 81 ? -15.289 -14.367 -17.484 1 91.56 81 MET A C 1
ATOM 583 O O . MET A 1 81 ? -16.297 -14.633 -18.156 1 91.56 81 MET A O 1
ATOM 587 N N . VAL A 1 82 ? -15.375 -13.953 -16.281 1 89.69 82 VAL A N 1
ATOM 588 C CA . VAL A 1 82 ? -16.672 -13.805 -15.633 1 89.69 82 VAL A CA 1
ATOM 589 C C . VAL A 1 82 ? -17.562 -12.867 -16.453 1 89.69 82 VAL A C 1
ATOM 591 O O . VAL A 1 82 ? -18.766 -13.117 -16.609 1 89.69 82 VAL A O 1
ATOM 594 N N . THR A 1 83 ? -16.953 -11.914 -17.047 1 84.88 83 THR A N 1
ATOM 595 C CA . THR A 1 83 ? -17.734 -10.953 -17.828 1 84.88 83 THR A CA 1
ATOM 596 C C . THR A 1 83 ? -17.656 -11.281 -19.312 1 84.88 83 THR A C 1
ATOM 598 O O . THR A 1 83 ? -18.672 -11.234 -20.016 1 84.88 83 THR A O 1
ATOM 601 N N . SER A 1 84 ? -16.516 -11.664 -19.781 1 88.75 84 SER A N 1
ATOM 602 C CA . SER A 1 84 ? -16.312 -11.789 -21.219 1 88.75 84 SER A CA 1
ATOM 603 C C . SER A 1 84 ? -16.969 -13.039 -21.766 1 88.75 84 SER A C 1
ATOM 605 O O . SER A 1 84 ? -17.188 -13.148 -22.984 1 88.75 84 SER A O 1
ATOM 607 N N . LEU A 1 85 ? -17.344 -13.953 -20.906 1 90.81 85 LEU A N 1
ATOM 608 C CA . LEU A 1 85 ? -17.938 -15.203 -21.375 1 90.81 85 LEU A CA 1
ATOM 609 C C . LEU A 1 85 ? -19.453 -15.109 -21.422 1 90.81 85 LEU A C 1
ATOM 611 O O . LEU A 1 85 ? -20.125 -16.016 -21.922 1 90.81 85 LEU A O 1
ATOM 615 N N . THR A 1 86 ? -19.953 -14.055 -20.875 1 86.44 86 THR A N 1
ATOM 616 C CA . THR A 1 86 ? -21.406 -13.914 -20.859 1 86.44 86 THR A CA 1
ATOM 617 C C . THR A 1 86 ? -21.969 -13.945 -22.281 1 86.44 86 THR A C 1
ATOM 619 O O . THR A 1 86 ? -21.5 -13.203 -23.156 1 86.44 86 THR A O 1
ATOM 622 N N . GLY A 1 87 ? -22.953 -14.828 -22.453 1 86.94 87 GLY A N 1
ATOM 623 C CA . GLY A 1 87 ? -23.609 -14.93 -23.75 1 86.94 87 GLY A CA 1
ATOM 624 C C . GLY A 1 87 ? -22.953 -15.938 -24.672 1 86.94 87 GLY A C 1
ATOM 625 O O . GLY A 1 87 ? -23.484 -16.234 -25.75 1 86.94 87 GLY A O 1
ATOM 626 N N . LEU A 1 88 ? -21.859 -16.5 -24.266 1 92.25 88 LEU A N 1
ATOM 627 C CA . LEU A 1 88 ? -21.172 -17.516 -25.078 1 92.25 88 LEU A CA 1
ATOM 628 C C . LEU A 1 88 ? -21.484 -18.922 -24.578 1 92.25 88 LEU A C 1
ATOM 630 O O . LEU A 1 88 ? -21.859 -19.094 -23.422 1 92.25 88 LEU A O 1
ATOM 634 N N . SER A 1 89 ? -21.391 -19.797 -25.453 1 93.94 89 SER A N 1
ATOM 635 C CA . SER A 1 89 ? -21.531 -21.188 -25.062 1 93.94 89 SER A CA 1
ATOM 636 C C . SER A 1 89 ? -20.234 -21.734 -24.453 1 93.94 89 SER A C 1
ATOM 638 O O . SER A 1 89 ? -19.156 -21.156 -24.672 1 93.94 89 SER A O 1
ATOM 640 N N . ILE A 1 90 ? -20.344 -22.812 -23.703 1 95.81 90 ILE A N 1
ATOM 641 C CA . ILE A 1 90 ? -19.172 -23.438 -23.094 1 95.81 90 ILE A CA 1
ATOM 642 C C . ILE A 1 90 ? -18.234 -23.938 -24.188 1 95.81 90 ILE A C 1
ATOM 644 O O . ILE A 1 90 ? -17.016 -23.969 -23.984 1 95.81 90 ILE A O 1
ATOM 648 N N . HIS A 1 91 ? -18.781 -24.266 -25.281 1 97 91 HIS A N 1
ATOM 649 C CA . HIS A 1 91 ? -17.969 -24.719 -26.406 1 97 91 HIS A CA 1
ATOM 650 C C . HIS A 1 91 ? -17.141 -23.594 -26.984 1 97 91 HIS A C 1
ATOM 652 O O . HIS A 1 91 ? -15.969 -23.781 -27.328 1 97 91 HIS A O 1
ATOM 658 N N . GLU A 1 92 ? -17.734 -22.484 -27.031 1 95.94 92 GLU A N 1
ATOM 659 C CA . GLU A 1 92 ? -17.031 -21.297 -27.516 1 95.94 92 GLU A CA 1
ATOM 660 C C . GLU A 1 92 ? -15.945 -20.875 -26.531 1 95.94 92 GLU A C 1
ATOM 662 O O . GLU A 1 92 ? -14.875 -20.406 -26.938 1 95.94 92 GLU A O 1
ATOM 667 N N . ALA A 1 93 ? -16.25 -20.984 -25.281 1 96.19 93 ALA A N 1
ATOM 668 C CA . ALA A 1 93 ? -15.242 -20.688 -24.266 1 96.19 93 ALA A CA 1
ATOM 669 C C . ALA A 1 93 ? -14.008 -21.578 -24.453 1 96.19 93 ALA A C 1
ATOM 671 O O . ALA A 1 93 ? -12.875 -21.078 -24.453 1 96.19 93 ALA A O 1
ATOM 672 N N . VAL A 1 94 ? -14.234 -22.812 -24.609 1 97.5 94 VAL A N 1
ATOM 673 C CA . VAL A 1 94 ? -13.141 -23.766 -24.766 1 97.5 94 VAL A CA 1
ATOM 674 C C . VAL A 1 94 ? -12.352 -23.453 -26.031 1 97.5 94 VAL A C 1
ATOM 676 O O . VAL A 1 94 ? -11.125 -23.578 -26.062 1 97.5 94 VAL A O 1
ATOM 679 N N . GLY A 1 95 ? -13.078 -23.078 -27.047 1 97.62 95 GLY A N 1
ATOM 680 C CA . GLY A 1 95 ? -12.383 -22.609 -28.234 1 97.62 95 GLY A CA 1
ATOM 681 C C . GLY A 1 95 ? -11.43 -21.469 -27.969 1 97.62 95 GLY A C 1
ATOM 682 O O . GLY A 1 95 ? -10.312 -21.438 -28.484 1 97.62 95 GLY A O 1
ATOM 683 N N . ALA A 1 96 ? -11.898 -20.531 -27.219 1 97 96 ALA A N 1
ATOM 684 C CA . ALA A 1 96 ? -11.078 -19.375 -26.859 1 97 96 ALA A CA 1
ATOM 685 C C . ALA A 1 96 ? -9.875 -19.797 -26.031 1 97 96 ALA A C 1
ATOM 687 O O . ALA A 1 96 ? -8.781 -19.266 -26.188 1 97 96 ALA A O 1
ATOM 688 N N . PHE A 1 97 ? -10.086 -20.75 -25.094 1 98.06 97 PHE A N 1
ATOM 689 C CA . PHE A 1 97 ? -8.984 -21.266 -24.281 1 98.06 97 PHE A CA 1
ATOM 690 C C . PHE A 1 97 ? -7.887 -21.859 -25.172 1 98.06 97 PHE A C 1
ATOM 692 O O . PHE A 1 97 ? -6.703 -21.609 -24.938 1 98.06 97 PHE A O 1
ATOM 699 N N . LEU A 1 98 ? -8.312 -22.578 -26.109 1 98.19 98 LEU A N 1
ATOM 700 C CA . LEU A 1 98 ? -7.387 -23.234 -27.016 1 98.19 98 LEU A CA 1
ATOM 701 C C . LEU A 1 98 ? -6.559 -22.219 -27.781 1 98.19 98 LEU A C 1
ATOM 703 O O . LEU A 1 98 ? -5.336 -22.359 -27.906 1 98.19 98 LEU A O 1
ATOM 707 N N . ILE A 1 99 ? -7.191 -21.234 -28.281 1 98.06 99 ILE A N 1
ATOM 708 C CA . ILE A 1 99 ? -6.508 -20.219 -29.078 1 98.06 99 ILE A CA 1
ATOM 709 C C . ILE A 1 99 ? -5.527 -19.453 -28.188 1 98.06 99 ILE A C 1
ATOM 711 O O . ILE A 1 99 ? -4.383 -19.219 -28.578 1 98.06 99 ILE A O 1
ATOM 715 N N . SER A 1 100 ? -6.004 -19.016 -27.031 1 97.94 100 SER A N 1
ATOM 716 C CA . SER A 1 100 ? -5.133 -18.312 -26.094 1 97.94 100 SER A CA 1
ATOM 717 C C . SER A 1 100 ? -3.904 -19.141 -25.75 1 97.94 100 SER A C 1
ATOM 719 O O . SER A 1 100 ? -2.781 -18.641 -25.766 1 97.94 100 SER A O 1
ATOM 721 N N . SER A 1 101 ? -4.078 -20.422 -25.469 1 98.5 101 SER A N 1
ATOM 722 C CA . SER A 1 101 ? -2.984 -21.312 -25.094 1 98.5 101 SER A CA 1
ATOM 723 C C . SER A 1 101 ? -2.031 -21.531 -26.266 1 98.5 101 SER A C 1
ATOM 725 O O . SER A 1 101 ? -0.819 -21.656 -26.078 1 98.5 101 SER A O 1
ATOM 727 N N . LEU A 1 102 ? -2.57 -21.594 -27.391 1 98.31 102 LEU A N 1
ATOM 728 C CA . LEU A 1 102 ? -1.736 -21.719 -28.578 1 98.31 102 LEU A CA 1
ATOM 729 C C . LEU A 1 102 ? -0.86 -20.484 -28.75 1 98.31 102 LEU A C 1
ATOM 731 O O . LEU A 1 102 ? 0.31 -20.594 -29.125 1 98.31 102 LEU A O 1
ATOM 735 N N . LEU A 1 103 ? -1.455 -19.375 -28.578 1 97.81 103 LEU A N 1
ATOM 736 C CA . LEU A 1 103 ? -0.694 -18.125 -28.672 1 97.81 103 LEU A CA 1
ATOM 737 C C . LEU A 1 103 ? 0.424 -18.094 -27.625 1 97.81 103 LEU A C 1
ATOM 739 O O . LEU A 1 103 ? 1.536 -17.656 -27.922 1 97.81 103 LEU A O 1
ATOM 743 N N . ILE A 1 104 ? 0.175 -18.547 -26.422 1 97.81 104 ILE A N 1
ATOM 744 C CA . ILE A 1 104 ? 1.196 -18.625 -25.391 1 97.81 104 ILE A CA 1
ATOM 745 C C . ILE A 1 104 ? 2.311 -19.562 -25.828 1 97.81 104 ILE A C 1
ATOM 747 O O . ILE A 1 104 ? 3.494 -19.25 -25.672 1 97.81 104 ILE A O 1
ATOM 751 N N . THR A 1 105 ? 1.884 -20.703 -26.359 1 98.19 105 THR A N 1
ATOM 752 C CA . THR A 1 105 ? 2.846 -21.688 -26.844 1 98.19 105 THR A CA 1
ATOM 753 C C . THR A 1 105 ? 3.736 -21.062 -27.922 1 98.19 105 THR A C 1
ATOM 755 O O . THR A 1 105 ? 4.961 -21.219 -27.891 1 98.19 105 THR A O 1
ATOM 758 N N . LEU A 1 106 ? 3.117 -20.359 -28.781 1 97.75 106 LEU A N 1
ATOM 759 C CA . LEU A 1 106 ? 3.854 -19.75 -29.891 1 97.75 106 LEU A CA 1
ATOM 760 C C . LEU A 1 106 ? 4.801 -18.672 -29.359 1 97.75 106 LEU A C 1
ATOM 762 O O . LEU A 1 106 ? 5.914 -18.516 -29.875 1 97.75 106 LEU A O 1
ATOM 766 N N . CYS A 1 107 ? 4.379 -17.953 -28.422 1 95.94 107 CYS A N 1
ATOM 767 C CA . CYS A 1 107 ? 5.23 -16.938 -27.797 1 95.94 107 CYS A CA 1
ATOM 768 C C . CYS A 1 107 ? 6.469 -17.578 -27.188 1 95.94 107 CYS A C 1
ATOM 770 O O . CYS A 1 107 ? 7.57 -17.031 -27.281 1 95.94 107 CYS A O 1
ATOM 772 N N . GLY A 1 108 ? 6.242 -18.688 -26.484 1 95.94 108 GLY A N 1
ATOM 773 C CA . GLY A 1 108 ? 7.363 -19.438 -25.922 1 95.94 108 GLY A CA 1
ATOM 774 C C . GLY A 1 108 ? 8.328 -19.953 -26.984 1 95.94 108 GLY A C 1
ATOM 775 O O . GLY A 1 108 ? 9.539 -19.75 -26.875 1 95.94 108 GLY A O 1
ATOM 776 N N . LEU A 1 109 ? 7.82 -20.516 -28 1 96.5 109 LEU A N 1
ATOM 777 C CA . LEU A 1 109 ? 8.633 -21.094 -29.062 1 96.5 109 LEU A CA 1
ATOM 778 C C . LEU A 1 109 ? 9.406 -20 -29.812 1 96.5 109 LEU A C 1
ATOM 780 O O . LEU A 1 109 ? 10.531 -20.234 -30.25 1 96.5 109 LEU A O 1
ATOM 784 N N . ALA A 1 110 ? 8.789 -18.859 -29.891 1 95.5 110 ALA A N 1
ATOM 785 C CA . ALA A 1 110 ? 9.406 -17.75 -30.625 1 95.5 110 ALA A CA 1
ATOM 786 C C . ALA A 1 110 ? 10.469 -17.062 -29.781 1 95.5 110 ALA A C 1
ATOM 788 O O . ALA A 1 110 ? 11.25 -16.266 -30.281 1 95.5 110 ALA A O 1
ATOM 789 N N . GLY A 1 111 ? 10.555 -17.297 -28.562 1 92.75 111 GLY A N 1
ATOM 790 C CA . GLY A 1 111 ? 11.547 -16.719 -27.672 1 92.75 111 GLY A CA 1
ATOM 791 C C . GLY A 1 111 ? 11.25 -15.266 -27.328 1 92.75 111 GLY A C 1
ATOM 792 O O . GLY A 1 111 ? 12.148 -14.523 -26.922 1 92.75 111 GLY A O 1
ATOM 793 N N . TRP A 1 112 ? 10.094 -14.852 -27.453 1 88.94 112 TRP A N 1
ATOM 794 C CA . TRP A 1 112 ? 9.727 -13.453 -27.234 1 88.94 112 TRP A CA 1
ATOM 795 C C . TRP A 1 112 ? 9.844 -13.094 -25.766 1 88.94 112 TRP A C 1
ATOM 797 O O . TRP A 1 112 ? 10.203 -11.961 -25.422 1 88.94 112 TRP A O 1
ATOM 807 N N . MET A 1 113 ? 9.516 -13.992 -24.906 1 86.56 113 MET A N 1
ATOM 808 C CA . MET A 1 113 ? 9.594 -13.695 -23.469 1 86.56 113 MET A CA 1
ATOM 809 C C . MET A 1 113 ? 11.047 -13.484 -23.047 1 86.56 113 MET A C 1
ATOM 811 O O . MET A 1 113 ? 11.336 -12.609 -22.234 1 86.56 113 MET A O 1
ATOM 815 N N . ASP A 1 114 ? 11.922 -14.25 -23.609 1 87.25 114 ASP A N 1
ATOM 816 C CA . ASP A 1 114 ? 13.344 -14.086 -23.328 1 87.25 114 ASP A CA 1
ATOM 817 C C . ASP A 1 114 ? 13.836 -12.703 -23.734 1 87.25 114 ASP A C 1
ATOM 819 O O . ASP A 1 114 ? 14.602 -12.07 -23.016 1 87.25 114 ASP A O 1
ATOM 823 N N . LYS A 1 115 ? 13.438 -12.289 -24.844 1 86.12 115 LYS A N 1
ATOM 824 C CA . LYS A 1 115 ? 13.836 -10.977 -25.359 1 86.12 115 LYS A CA 1
ATOM 825 C C . LYS A 1 115 ? 13.289 -9.859 -24.469 1 86.12 115 LYS A C 1
ATOM 827 O O . LYS A 1 115 ? 13.977 -8.867 -24.219 1 86.12 115 LYS A O 1
ATOM 832 N N . LEU A 1 116 ? 12.141 -10.086 -24.031 1 82.56 116 LEU A N 1
ATOM 833 C CA . LEU A 1 116 ? 11.492 -9.078 -23.203 1 82.56 116 LEU A CA 1
ATOM 834 C C . LEU A 1 116 ? 12.195 -8.953 -21.859 1 82.56 116 LEU A C 1
ATOM 836 O O . LEU A 1 116 ? 12.414 -7.836 -21.359 1 82.56 116 LEU A O 1
ATOM 840 N N . ILE A 1 117 ? 12.562 -9.961 -21.328 1 80.81 117 ILE A N 1
ATOM 841 C CA . ILE A 1 117 ? 13.164 -9.969 -20 1 80.81 117 ILE A CA 1
ATOM 842 C C . ILE A 1 117 ? 14.578 -9.391 -20.078 1 80.81 117 ILE A C 1
ATOM 844 O O . ILE A 1 117 ? 15.047 -8.766 -19.125 1 80.81 117 ILE A O 1
ATOM 848 N N . ARG A 1 118 ? 15.227 -9.578 -21.156 1 83.12 118 ARG A N 1
ATOM 849 C CA . ARG A 1 118 ? 16.594 -9.094 -21.312 1 83.12 118 ARG A CA 1
ATOM 850 C C . ARG A 1 118 ? 16.625 -7.57 -21.375 1 83.12 118 ARG A C 1
ATOM 852 O O . ARG A 1 118 ? 17.625 -6.953 -20.984 1 83.12 118 ARG A O 1
ATOM 859 N N . ILE A 1 119 ? 15.617 -7.02 -21.812 1 83.69 119 ILE A N 1
ATOM 860 C CA . ILE A 1 119 ? 15.617 -5.566 -21.953 1 83.69 119 ILE A CA 1
ATOM 861 C C . ILE A 1 119 ? 15.047 -4.926 -20.688 1 83.69 119 ILE A C 1
ATOM 863 O O . ILE A 1 119 ? 15.172 -3.715 -20.484 1 83.69 119 ILE A O 1
ATOM 867 N N . MET A 1 120 ? 14.523 -5.668 -19.844 1 84 120 MET A N 1
ATOM 868 C CA . MET A 1 120 ? 13.875 -5.133 -18.656 1 84 120 MET A CA 1
ATOM 869 C C . MET A 1 120 ? 14.898 -4.816 -17.578 1 84 120 MET A C 1
ATOM 871 O O . MET A 1 120 ? 15.625 -5.703 -17.125 1 84 120 MET A O 1
ATOM 875 N N . PRO A 1 121 ? 14.953 -3.541 -17.172 1 87.06 121 PRO A N 1
ATOM 876 C CA . PRO A 1 121 ? 15.836 -3.223 -16.047 1 87.06 121 PRO A CA 1
ATOM 877 C C . PRO A 1 121 ? 15.445 -3.951 -14.758 1 87.06 121 PRO A C 1
ATOM 879 O O . PRO A 1 121 ? 14.258 -4.062 -14.445 1 87.06 121 PRO A O 1
ATOM 882 N N . GLN A 1 122 ? 16.438 -4.395 -14.07 1 88.25 122 GLN A N 1
ATOM 883 C CA . GLN A 1 122 ? 16.203 -5.168 -12.859 1 88.25 122 GLN A CA 1
ATOM 884 C C . GLN A 1 122 ? 15.461 -4.348 -11.812 1 88.25 122 GLN A C 1
ATOM 886 O O . GLN A 1 122 ? 14.617 -4.879 -11.086 1 88.25 122 GLN A O 1
ATOM 891 N N . SER A 1 123 ? 15.781 -3.088 -11.727 1 92.75 123 SER A N 1
ATOM 892 C CA . SER A 1 123 ? 15.133 -2.213 -10.75 1 92.75 123 SER A CA 1
ATOM 893 C C . SER A 1 123 ? 13.633 -2.123 -11.008 1 92.75 123 SER A C 1
ATOM 895 O O . SER A 1 123 ? 12.836 -2.178 -10.07 1 92.75 123 SER A O 1
ATOM 897 N N . VAL A 1 124 ? 13.281 -2.08 -12.234 1 92.81 124 VAL A N 1
ATOM 898 C CA . VAL A 1 124 ? 11.883 -1.964 -12.617 1 92.81 124 VAL A CA 1
ATOM 899 C C . VAL A 1 124 ? 11.156 -3.277 -12.328 1 92.81 124 VAL A C 1
ATOM 901 O O . VAL A 1 124 ? 10.039 -3.277 -11.805 1 92.81 124 VAL A O 1
ATOM 904 N N . ALA A 1 125 ? 11.859 -4.348 -12.617 1 90.81 125 ALA A N 1
ATOM 905 C CA . ALA A 1 125 ? 11.289 -5.664 -12.344 1 90.81 125 ALA A CA 1
ATOM 906 C C . ALA A 1 125 ? 11.078 -5.871 -10.852 1 90.81 125 ALA A C 1
ATOM 908 O O . ALA A 1 125 ? 10.031 -6.367 -10.422 1 90.81 125 ALA A O 1
ATOM 909 N N . SER A 1 126 ? 12.016 -5.484 -10.07 1 93.5 126 SER A N 1
ATOM 910 C CA . SER A 1 126 ? 11.93 -5.629 -8.625 1 93.5 126 SER A CA 1
ATOM 911 C C . SER A 1 126 ? 10.836 -4.734 -8.047 1 93.5 126 SER A C 1
ATOM 913 O O . SER A 1 126 ? 10.125 -5.133 -7.121 1 93.5 126 SER A O 1
ATOM 915 N N . ALA A 1 127 ? 10.773 -3.551 -8.594 1 95.69 127 ALA A N 1
ATOM 916 C CA . ALA A 1 127 ? 9.719 -2.631 -8.156 1 95.69 127 ALA A CA 1
ATOM 917 C C . ALA A 1 127 ? 8.336 -3.201 -8.453 1 95.69 127 ALA A C 1
ATOM 919 O O . ALA A 1 127 ? 7.43 -3.1 -7.625 1 95.69 127 ALA A O 1
ATOM 920 N N . MET A 1 128 ? 8.25 -3.732 -9.609 1 93.75 128 MET A N 1
ATOM 921 C CA . MET A 1 128 ? 6.988 -4.359 -9.992 1 93.75 128 MET A CA 1
ATOM 922 C C . MET A 1 128 ? 6.637 -5.496 -9.039 1 93.75 128 MET A C 1
ATOM 924 O O . MET A 1 128 ? 5.5 -5.594 -8.578 1 93.75 128 MET A O 1
ATOM 928 N N . LEU A 1 129 ? 7.602 -6.312 -8.766 1 91.31 129 LEU A N 1
ATOM 929 C CA . LEU A 1 129 ? 7.371 -7.441 -7.875 1 91.31 129 LEU A CA 1
ATOM 930 C C . LEU A 1 129 ? 6.973 -6.965 -6.484 1 91.31 129 LEU A C 1
ATOM 932 O O . LEU A 1 129 ? 6.02 -7.48 -5.895 1 91.31 129 LEU A O 1
ATOM 936 N N . ALA A 1 130 ? 7.691 -6.008 -5.961 1 95.38 130 ALA A N 1
ATOM 937 C CA . ALA A 1 130 ? 7.348 -5.434 -4.66 1 95.38 130 ALA A CA 1
ATOM 938 C C . ALA A 1 130 ? 5.914 -4.914 -4.652 1 95.38 130 ALA A C 1
ATOM 940 O O . ALA A 1 130 ? 5.184 -5.098 -3.676 1 95.38 130 ALA A O 1
ATOM 941 N N . GLY A 1 131 ? 5.539 -4.254 -5.699 1 95.56 131 GLY A N 1
ATOM 942 C CA . GLY A 1 131 ? 4.191 -3.729 -5.812 1 95.56 131 GLY A CA 1
ATOM 943 C C . GLY A 1 131 ? 3.125 -4.809 -5.805 1 95.56 131 GLY A C 1
ATOM 944 O O . GLY A 1 131 ? 2.094 -4.664 -5.145 1 95.56 131 GLY A O 1
ATOM 945 N N . ILE A 1 132 ? 3.373 -5.883 -6.48 1 92.12 132 ILE A N 1
ATOM 946 C CA . ILE A 1 132 ? 2.434 -6.996 -6.555 1 92.12 132 ILE A CA 1
ATOM 947 C C . ILE A 1 132 ? 2.246 -7.605 -5.168 1 92.12 132 ILE A C 1
ATOM 949 O O . ILE A 1 132 ? 1.121 -7.91 -4.762 1 92.12 132 ILE A O 1
ATOM 953 N N . LEU A 1 133 ? 3.289 -7.727 -4.465 1 93 133 LEU A N 1
ATOM 954 C CA . LEU A 1 133 ? 3.279 -8.453 -3.199 1 93 133 LEU A CA 1
ATOM 955 C C . LEU A 1 133 ? 2.799 -7.562 -2.061 1 93 133 LEU A C 1
ATOM 957 O O . LEU A 1 133 ? 2.402 -8.055 -1.003 1 93 133 LEU A O 1
ATOM 961 N N . LEU A 1 134 ? 2.828 -6.27 -2.297 1 95.06 134 LEU A N 1
ATOM 962 C CA . LEU A 1 134 ? 2.49 -5.316 -1.246 1 95.06 134 LEU A CA 1
ATOM 963 C C . LEU A 1 134 ? 1.092 -5.582 -0.698 1 95.06 134 LEU A C 1
ATOM 965 O O . LEU A 1 134 ? 0.87 -5.508 0.512 1 95.06 134 LEU A O 1
ATOM 969 N N . GLN A 1 135 ? 0.161 -5.914 -1.52 1 92.25 135 GLN A N 1
ATOM 970 C CA . GLN A 1 135 ? -1.227 -6.086 -1.104 1 92.25 135 GLN A CA 1
ATOM 971 C C . GLN A 1 135 ? -1.368 -7.262 -0.14 1 92.25 135 GLN A C 1
ATOM 973 O O . GLN A 1 135 ? -2.223 -7.246 0.749 1 92.25 135 GLN A O 1
ATOM 978 N N . PHE A 1 136 ? -0.571 -8.188 -0.307 1 90.94 136 PHE A N 1
ATOM 979 C CA . PHE A 1 136 ? -0.592 -9.312 0.612 1 90.94 136 PHE A CA 1
ATOM 980 C C . PHE A 1 136 ? -0.048 -8.914 1.979 1 90.94 136 PHE A C 1
ATOM 982 O O . PHE A 1 136 ? -0.588 -9.32 3.01 1 90.94 136 PHE A O 1
ATOM 989 N N . GLY A 1 137 ? 0.996 -8.156 1.947 1 94.44 137 GLY A N 1
ATOM 990 C CA . GLY A 1 137 ? 1.496 -7.617 3.203 1 94.44 137 GLY A CA 1
ATOM 991 C C . GLY A 1 137 ? 0.48 -6.762 3.934 1 94.44 137 GLY A C 1
ATOM 992 O O . GLY A 1 137 ? 0.295 -6.902 5.145 1 94.44 137 GLY A O 1
ATOM 993 N N . LEU A 1 138 ? -0.141 -5.883 3.188 1 95.5 138 LEU A N 1
ATOM 994 C CA . LEU A 1 138 ? -1.159 -5.023 3.781 1 95.5 138 LEU A CA 1
ATOM 995 C C . LEU A 1 138 ? -2.332 -5.848 4.301 1 95.5 138 LEU A C 1
ATOM 997 O O . LEU A 1 138 ? -2.875 -5.559 5.371 1 95.5 138 LEU A O 1
ATOM 1001 N N . GLY A 1 139 ? -2.713 -6.84 3.518 1 94.06 139 GLY A N 1
ATOM 1002 C CA . GLY A 1 139 ? -3.83 -7.695 3.885 1 94.06 139 GLY A CA 1
ATOM 1003 C C . GLY A 1 139 ? -3.646 -8.375 5.227 1 94.06 139 GLY A C 1
ATOM 1004 O O . GLY A 1 139 ? -4.609 -8.555 5.977 1 94.06 139 GLY A O 1
ATOM 1005 N N . LEU A 1 140 ? -2.436 -8.727 5.504 1 94.5 140 LEU A N 1
ATOM 1006 C CA . LEU A 1 140 ? -2.102 -9.32 6.793 1 94.5 140 LEU A CA 1
ATOM 1007 C C . LEU A 1 140 ? -2.582 -8.445 7.941 1 94.5 140 LEU A C 1
ATOM 1009 O O . LEU A 1 140 ? -3.279 -8.914 8.844 1 94.5 140 LEU A O 1
ATOM 1013 N N . PHE A 1 141 ? -2.357 -7.215 7.875 1 94.88 141 PHE A N 1
ATOM 1014 C CA . PHE A 1 141 ? -2.635 -6.324 8.992 1 94.88 141 PHE A CA 1
ATOM 1015 C C . PHE A 1 141 ? -4.043 -5.746 8.891 1 94.88 141 PHE A C 1
ATOM 1017 O O . PHE A 1 141 ? -4.664 -5.43 9.906 1 94.88 141 PHE A O 1
ATOM 1024 N N . GLN A 1 142 ? -4.539 -5.641 7.742 1 93.62 142 GLN A N 1
ATOM 1025 C CA . GLN A 1 142 ? -5.926 -5.227 7.59 1 93.62 142 GLN A CA 1
ATOM 1026 C C . GLN A 1 142 ? -6.879 -6.262 8.18 1 93.62 142 GLN A C 1
ATOM 1028 O O . GLN A 1 142 ? -7.969 -5.918 8.648 1 93.62 142 GLN A O 1
ATOM 1033 N N . ALA A 1 143 ? -6.441 -7.52 8.141 1 93.75 143 ALA A N 1
ATOM 1034 C CA . ALA A 1 143 ? -7.242 -8.602 8.703 1 93.75 143 ALA A CA 1
ATOM 1035 C C . ALA A 1 143 ? -7.414 -8.43 10.211 1 93.75 143 ALA A C 1
ATOM 1037 O O . ALA A 1 143 ? -8.312 -9.031 10.812 1 93.75 143 ALA A O 1
ATOM 1038 N N . MET A 1 144 ? -6.621 -7.625 10.844 1 92.5 144 MET A N 1
ATOM 1039 C CA . MET A 1 144 ? -6.734 -7.344 12.273 1 92.5 144 MET A CA 1
ATOM 1040 C C . MET A 1 144 ? -8.055 -6.652 12.586 1 92.5 144 MET A C 1
ATOM 1042 O O . MET A 1 144 ? -8.57 -6.766 13.703 1 92.5 144 MET A O 1
ATOM 1046 N N . GLN A 1 145 ? -8.578 -5.961 11.633 1 90.38 145 GLN A N 1
ATOM 1047 C CA . GLN A 1 145 ? -9.82 -5.227 11.844 1 90.38 145 GLN A CA 1
ATOM 1048 C C . GLN A 1 145 ? -10.992 -6.18 12.078 1 90.38 145 GLN A C 1
ATOM 1050 O O . GLN A 1 145 ? -11.898 -5.871 12.852 1 90.38 145 GLN A O 1
ATOM 1055 N N . THR A 1 146 ? -10.93 -7.344 11.484 1 91.69 146 THR A N 1
ATOM 1056 C CA . THR A 1 146 ? -12.055 -8.273 11.57 1 91.69 146 THR A CA 1
ATOM 1057 C C . THR A 1 146 ? -11.75 -9.406 12.547 1 91.69 146 THR A C 1
ATOM 1059 O O . THR A 1 146 ? -12.656 -9.93 13.203 1 91.69 146 THR A O 1
ATOM 1062 N N . GLN A 1 147 ? -10.5 -9.805 12.562 1 94.81 147 GLN A N 1
ATOM 1063 C CA . GLN A 1 147 ? -10.102 -10.891 13.461 1 94.81 147 GLN A CA 1
ATOM 1064 C C . GLN A 1 147 ? -8.812 -10.547 14.195 1 94.81 147 GLN A C 1
ATOM 1066 O O . GLN A 1 147 ? -7.754 -11.117 13.906 1 94.81 147 GLN A O 1
ATOM 1071 N N . LEU A 1 148 ? -8.938 -9.789 15.203 1 94.19 148 LEU A N 1
ATOM 1072 C CA . LEU A 1 148 ? -7.785 -9.25 15.922 1 94.19 148 LEU A CA 1
ATOM 1073 C C . LEU A 1 148 ? -7.039 -10.359 16.656 1 94.19 148 LEU A C 1
ATOM 1075 O O . LEU A 1 148 ? -5.824 -10.492 16.516 1 94.19 148 LEU A O 1
ATOM 1079 N N . SER A 1 149 ? -7.801 -11.109 17.406 1 95.75 149 SER A N 1
ATOM 1080 C CA . SER A 1 149 ? -7.176 -12.141 18.234 1 95.75 149 SER A CA 1
ATOM 1081 C C . SER A 1 149 ? -6.441 -13.164 17.375 1 95.75 149 SER A C 1
ATOM 1083 O O . SER A 1 149 ? -5.348 -13.609 17.734 1 95.75 149 SER A O 1
ATOM 1085 N N . LEU A 1 150 ? -7.016 -13.547 16.281 1 97.12 150 LEU A N 1
ATOM 1086 C CA . LEU A 1 150 ? -6.414 -14.523 15.383 1 97.12 150 LEU A CA 1
ATOM 1087 C C . LEU A 1 150 ? -5.086 -14.008 14.836 1 97.12 150 LEU A C 1
ATOM 1089 O O . LEU A 1 150 ? -4.074 -14.711 14.898 1 97.12 150 LEU A O 1
ATOM 1093 N N . ILE A 1 151 ? -5.086 -12.797 14.352 1 96.75 151 ILE A N 1
ATOM 1094 C CA . ILE A 1 151 ? -3.9 -12.227 13.719 1 96.75 151 ILE A CA 1
ATOM 1095 C C . ILE A 1 151 ? -2.828 -11.961 14.773 1 96.75 151 ILE A C 1
ATOM 1097 O O . ILE A 1 151 ? -1.645 -12.211 14.539 1 96.75 151 ILE A O 1
ATOM 1101 N N . LEU A 1 152 ? -3.215 -11.477 15.93 1 95.62 152 LEU A N 1
ATOM 1102 C CA . LEU A 1 152 ? -2.258 -11.219 17 1 95.62 152 LEU A CA 1
ATOM 1103 C C . LEU A 1 152 ? -1.553 -12.508 17.422 1 95.62 152 LEU A C 1
ATOM 1105 O O . LEU A 1 152 ? -0.343 -12.508 17.656 1 95.62 152 LEU A O 1
ATOM 1109 N N . LEU A 1 153 ? -2.295 -13.555 17.531 1 97.38 153 LEU A N 1
ATOM 1110 C CA . LEU A 1 153 ? -1.688 -14.828 17.906 1 97.38 153 LEU A CA 1
ATOM 1111 C C . LEU A 1 153 ? -0.695 -15.281 16.844 1 97.38 153 LEU A C 1
ATOM 1113 O O . LEU A 1 153 ? 0.406 -15.734 17.156 1 97.38 153 LEU A O 1
ATOM 1117 N N . MET A 1 154 ? -1.099 -15.219 15.641 1 97.44 154 MET A N 1
ATOM 1118 C CA . MET A 1 154 ? -0.222 -15.641 14.555 1 97.44 154 MET A CA 1
ATOM 1119 C C . MET A 1 154 ? 1.049 -14.805 14.516 1 97.44 154 MET A C 1
ATOM 1121 O O . MET A 1 154 ? 2.146 -15.336 14.328 1 97.44 154 MET A O 1
ATOM 1125 N N . LEU A 1 155 ? 0.905 -13.508 14.703 1 95.81 155 LEU A N 1
ATOM 1126 C CA . LEU A 1 155 ? 2.064 -12.617 14.758 1 95.81 155 LEU A CA 1
ATOM 1127 C C . LEU A 1 155 ? 2.961 -12.969 15.938 1 95.81 155 LEU A C 1
ATOM 1129 O O . LEU A 1 155 ? 4.188 -12.984 15.812 1 95.81 155 LEU A O 1
ATOM 1133 N N . LEU A 1 156 ? 2.34 -13.18 17.047 1 95.88 156 LEU A N 1
ATOM 1134 C CA . LEU A 1 156 ? 3.09 -13.531 18.25 1 95.88 156 LEU A CA 1
ATOM 1135 C C . LEU A 1 156 ? 3.914 -14.797 18.031 1 95.88 156 LEU A C 1
ATOM 1137 O O . LEU A 1 156 ? 5.102 -14.836 18.359 1 95.88 156 LEU A O 1
ATOM 1141 N N . VAL A 1 157 ? 3.303 -15.797 17.484 1 96.5 157 VAL A N 1
ATOM 1142 C CA . VAL A 1 157 ? 3.998 -17.047 17.203 1 96.5 157 VAL A CA 1
ATOM 1143 C C . VAL A 1 157 ? 5.133 -16.797 16.219 1 96.5 157 VAL A C 1
ATOM 1145 O O . VAL A 1 157 ? 6.266 -17.234 16.438 1 96.5 157 VAL A O 1
ATOM 1148 N N . PHE A 1 158 ? 4.852 -16.078 15.195 1 94.62 158 PHE A N 1
ATOM 1149 C CA . PHE A 1 158 ? 5.828 -15.797 14.148 1 94.62 158 PHE A CA 1
ATOM 1150 C C . PHE A 1 158 ? 7.035 -15.055 14.711 1 94.62 158 PHE A C 1
ATOM 1152 O O . PHE A 1 158 ? 8.18 -15.422 14.438 1 94.62 158 PHE A O 1
ATOM 1159 N N . ILE A 1 159 ? 6.793 -14.078 15.508 1 92.12 159 ILE A N 1
ATOM 1160 C CA . ILE A 1 159 ? 7.859 -13.195 15.984 1 92.12 159 ILE A CA 1
ATOM 1161 C C . ILE A 1 159 ? 8.617 -13.883 17.125 1 92.12 159 ILE A C 1
ATOM 1163 O O . ILE A 1 159 ? 9.852 -13.859 17.141 1 92.12 159 ILE A O 1
ATOM 1167 N N . VAL A 1 160 ? 7.945 -14.508 18 1 92.38 160 VAL A N 1
ATOM 1168 C CA . VAL A 1 160 ? 8.555 -15.023 19.219 1 92.38 160 VAL A CA 1
ATOM 1169 C C . VAL A 1 160 ? 9.258 -16.344 18.922 1 92.38 160 VAL A C 1
ATOM 1171 O O . VAL A 1 160 ? 10.352 -16.594 19.438 1 92.38 160 VAL A O 1
ATOM 1174 N N . LEU A 1 161 ? 8.68 -17.188 18.109 1 93.12 161 LEU A N 1
ATOM 1175 C CA . LEU A 1 161 ? 9.219 -18.531 17.922 1 93.12 161 LEU A CA 1
ATOM 1176 C C . LEU A 1 161 ? 10.219 -18.562 16.766 1 93.12 161 LEU A C 1
ATOM 1178 O O . LEU A 1 161 ? 11 -19.5 16.641 1 93.12 161 LEU A O 1
ATOM 1182 N N . LYS A 1 162 ? 10.203 -17.547 15.984 1 90 162 LYS A N 1
ATOM 1183 C CA . LYS A 1 162 ? 11.016 -17.5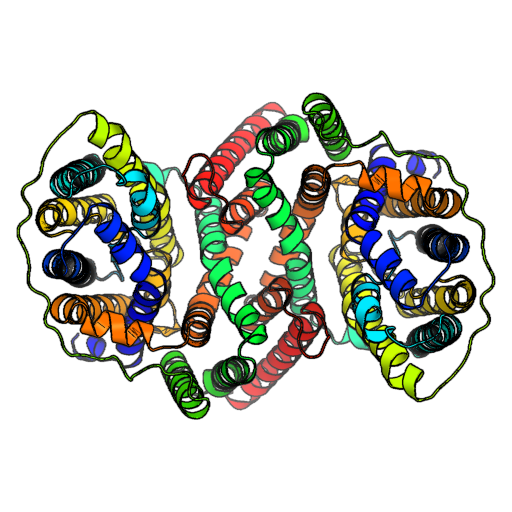62 14.773 1 90 162 LYS A CA 1
ATOM 1184 C C . LYS A 1 162 ? 12.492 -17.75 15.102 1 90 162 LYS A C 1
ATOM 1186 O O . LYS A 1 162 ? 13.172 -18.562 14.477 1 90 162 LYS A O 1
ATOM 1191 N N . PRO A 1 163 ? 13.031 -17.062 16.141 1 87.19 163 PRO A N 1
ATOM 1192 C CA . PRO A 1 163 ? 14.453 -17.25 16.438 1 87.19 163 PRO A CA 1
ATOM 1193 C C . PRO A 1 163 ? 14.789 -18.672 16.844 1 87.19 163 PRO A C 1
ATOM 1195 O O . PRO A 1 163 ? 15.914 -19.141 16.625 1 87.19 163 PRO A O 1
ATOM 1198 N N . TRP A 1 164 ? 13.852 -19.406 17.359 1 89.38 164 TRP A N 1
ATOM 1199 C CA . TRP A 1 164 ? 14.117 -20.75 17.875 1 89.38 164 TRP A CA 1
ATOM 1200 C C . TRP A 1 164 ? 13.812 -21.812 16.844 1 89.38 164 TRP A C 1
ATOM 1202 O O . TRP A 1 164 ? 14.422 -22.891 16.844 1 89.38 164 TRP A O 1
ATOM 1212 N N . ALA A 1 165 ? 12.93 -21.562 16 1 90.69 165 ALA A N 1
ATOM 1213 C CA . ALA A 1 165 ? 12.516 -22.547 15.008 1 90.69 165 ALA A CA 1
ATOM 1214 C C . ALA A 1 165 ? 12.273 -21.906 13.648 1 90.69 165 ALA A C 1
ATOM 1216 O O . ALA A 1 165 ? 11.188 -22.031 13.078 1 90.69 165 ALA A O 1
ATOM 1217 N N . PRO A 1 166 ? 13.367 -21.344 13.148 1 87.06 166 PRO A N 1
ATOM 1218 C CA . PRO A 1 166 ? 13.195 -20.625 11.883 1 87.06 166 PRO A CA 1
ATOM 1219 C C . PRO A 1 166 ? 12.719 -21.531 10.75 1 87.06 166 PRO A C 1
ATOM 1221 O O . PRO A 1 166 ? 11.938 -21.094 9.891 1 87.06 166 PRO A O 1
ATOM 1224 N N . ARG A 1 167 ? 13.055 -22.766 10.781 1 86.5 167 ARG A N 1
ATOM 1225 C CA . ARG A 1 167 ? 12.742 -23.688 9.703 1 86.5 167 ARG A CA 1
ATOM 1226 C C . ARG A 1 167 ? 11.266 -24.062 9.711 1 86.5 167 ARG A C 1
ATOM 1228 O O . ARG A 1 167 ? 10.68 -24.328 8.656 1 86.5 167 ARG A O 1
ATOM 1235 N N . TYR A 1 168 ? 10.641 -23.984 10.789 1 92 168 TYR A N 1
ATOM 1236 C CA . TYR A 1 168 ? 9.273 -24.469 10.93 1 92 168 TYR A CA 1
ATOM 1237 C C . TYR A 1 168 ? 8.312 -23.344 11.258 1 92 168 TYR A C 1
ATOM 1239 O O . TYR A 1 168 ? 7.16 -23.578 11.625 1 92 168 TYR A O 1
ATOM 1247 N N . ILE A 1 169 ? 8.742 -22.156 11.117 1 93.62 169 ILE A N 1
ATOM 1248 C CA . ILE A 1 169 ? 7.98 -21.031 11.648 1 93.62 169 ILE A CA 1
ATOM 1249 C C . ILE A 1 169 ? 6.668 -20.891 10.883 1 93.62 169 ILE A C 1
ATOM 1251 O O . ILE A 1 169 ? 5.633 -20.562 11.469 1 93.62 169 ILE A O 1
ATOM 1255 N N . MET A 1 170 ? 6.699 -21.156 9.617 1 94.38 170 MET A N 1
ATOM 1256 C CA . MET A 1 170 ? 5.469 -21 8.844 1 94.38 170 MET A CA 1
ATOM 1257 C C . MET A 1 170 ? 4.469 -22.094 9.211 1 94.38 170 MET A C 1
ATOM 1259 O O . MET A 1 170 ? 3.264 -21.844 9.289 1 94.38 170 MET A O 1
ATOM 1263 N N . LEU A 1 171 ? 5 -23.266 9.398 1 94.69 171 LEU A N 1
ATOM 1264 C CA . LEU A 1 171 ? 4.141 -24.359 9.82 1 94.69 171 LEU A CA 1
ATOM 1265 C C . LEU A 1 171 ? 3.537 -24.094 11.188 1 94.69 171 LEU A C 1
ATOM 1267 O O . LEU A 1 171 ? 2.336 -24.281 11.398 1 94.69 171 LEU A O 1
ATOM 1271 N N . LEU A 1 172 ? 4.34 -23.656 12.102 1 96.62 172 LEU A N 1
ATOM 1272 C CA . LEU A 1 172 ? 3.881 -23.375 13.461 1 96.62 172 LEU A CA 1
ATOM 1273 C C . LEU A 1 172 ? 2.838 -22.266 13.461 1 96.62 172 LEU A C 1
ATOM 1275 O O . LEU A 1 172 ? 1.842 -22.344 14.18 1 96.62 172 LEU A O 1
ATOM 1279 N N . THR A 1 173 ? 3.115 -21.234 12.68 1 97.06 173 THR A N 1
ATOM 1280 C CA . THR A 1 173 ? 2.176 -20.125 12.586 1 97.06 173 THR A CA 1
ATOM 1281 C C . THR A 1 173 ? 0.847 -20.594 12 1 97.06 173 THR A C 1
ATOM 1283 O O . THR A 1 173 ? -0.221 -20.203 12.469 1 97.06 173 THR A O 1
ATOM 1286 N N . LEU A 1 174 ? 0.918 -21.422 10.977 1 96.19 174 LEU A N 1
ATOM 1287 C CA . LEU A 1 174 ? -0.289 -21.953 10.359 1 96.19 174 LEU A CA 1
ATOM 1288 C C . LEU A 1 174 ? -1.081 -22.812 11.344 1 96.19 174 LEU A C 1
ATOM 1290 O O . LEU A 1 174 ? -2.299 -22.656 11.461 1 96.19 174 LEU A O 1
ATOM 1294 N N . VAL A 1 175 ? -0.438 -23.672 12.023 1 96.94 175 VAL A N 1
ATOM 1295 C CA . VAL A 1 175 ? -1.079 -24.547 13 1 96.94 175 VAL A CA 1
ATOM 1296 C C . VAL A 1 175 ? -1.737 -23.703 14.086 1 96.94 175 VAL A C 1
ATOM 1298 O O . VAL A 1 175 ? -2.871 -23.969 14.492 1 96.94 175 VAL A O 1
ATOM 1301 N N . ALA A 1 176 ? -1.027 -22.688 14.57 1 97.62 176 ALA A N 1
ATOM 1302 C CA . ALA A 1 176 ? -1.591 -21.797 15.57 1 97.62 176 ALA A CA 1
ATOM 1303 C C . ALA A 1 176 ? -2.84 -21.094 15.039 1 97.62 176 ALA A C 1
ATOM 1305 O O . ALA A 1 176 ? -3.834 -20.953 15.758 1 97.62 176 ALA A O 1
ATOM 1306 N N . GLY A 1 177 ? -2.74 -20.609 13.805 1 97.31 177 GLY A N 1
ATOM 1307 C CA . GLY A 1 177 ? -3.889 -19.969 13.188 1 97.31 177 GLY A CA 1
ATOM 1308 C C . GLY A 1 177 ? -5.086 -20.891 13.055 1 97.31 177 GLY A C 1
ATOM 1309 O O . GLY A 1 177 ? -6.219 -20.5 13.328 1 97.31 177 GLY A O 1
ATOM 1310 N N . ILE A 1 178 ? -4.855 -22.125 12.656 1 95.62 178 ILE A N 1
ATOM 1311 C CA . ILE A 1 178 ? -5.926 -23.109 12.516 1 95.62 178 ILE A CA 1
ATOM 1312 C C . ILE A 1 178 ? -6.539 -23.406 13.883 1 95.62 178 ILE A C 1
ATOM 1314 O O . ILE A 1 178 ? -7.762 -23.453 14.023 1 95.62 178 ILE A O 1
ATOM 1318 N N . GLY A 1 179 ? -5.711 -23.625 14.805 1 96.62 179 GLY A N 1
ATOM 1319 C CA . GLY A 1 179 ? -6.195 -23.844 16.156 1 96.62 179 GLY A CA 1
ATOM 1320 C C . GLY A 1 179 ? -7.07 -22.719 16.672 1 96.62 179 GLY A C 1
ATOM 1321 O O . GLY A 1 179 ? -8.141 -22.969 17.234 1 96.62 179 GLY A O 1
ATOM 1322 N N . MET A 1 180 ? -6.602 -21.516 16.469 1 96.81 180 MET A N 1
ATOM 1323 C CA . MET A 1 180 ? -7.375 -20.359 16.922 1 96.81 180 MET A CA 1
ATOM 1324 C C . MET A 1 180 ? -8.68 -20.25 16.141 1 96.81 180 MET A C 1
ATOM 1326 O O . MET A 1 180 ? -9.711 -19.875 16.688 1 96.81 180 MET A O 1
ATOM 1330 N N . SER A 1 181 ? -8.594 -20.469 14.875 1 95.88 181 SER A N 1
ATOM 1331 C CA . SER A 1 181 ? -9.789 -20.422 14.047 1 95.88 181 SER A CA 1
ATOM 1332 C C . SER A 1 181 ? -10.828 -21.438 14.531 1 95.88 181 SER A C 1
ATOM 1334 O O . SER A 1 181 ? -12.031 -21.172 14.492 1 95.88 181 SER A O 1
ATOM 1336 N N . TYR A 1 182 ? -10.344 -22.594 14.922 1 93.88 182 TYR A N 1
ATOM 1337 C CA . TYR A 1 182 ? -11.227 -23.609 15.477 1 93.88 182 TYR A CA 1
ATOM 1338 C C . TYR A 1 182 ? -11.875 -23.125 16.766 1 93.88 182 TYR A C 1
ATOM 1340 O O . TYR A 1 182 ? -13.086 -23.266 16.969 1 93.88 182 TYR A O 1
ATOM 1348 N N . GLN A 1 183 ? -11.094 -22.578 17.609 1 94.94 183 GLN A N 1
ATOM 1349 C CA . GLN A 1 183 ? -11.578 -22.094 18.891 1 94.94 183 GLN A CA 1
ATOM 1350 C C . GLN A 1 183 ? -12.602 -20.969 18.719 1 94.94 183 GLN A C 1
ATOM 1352 O O . GLN A 1 183 ? -13.555 -20.875 19.484 1 94.94 183 GLN A O 1
ATOM 1357 N N . LEU A 1 184 ? -12.438 -20.172 17.703 1 94.62 184 LEU A N 1
ATOM 1358 C CA . LEU A 1 184 ? -13.32 -19.047 17.453 1 94.62 184 LEU A CA 1
ATOM 1359 C C . LEU A 1 184 ? -14.484 -19.438 16.562 1 94.62 184 LEU A C 1
ATOM 1361 O O . LEU A 1 184 ? -15.289 -18.594 16.156 1 94.62 184 LEU A O 1
ATOM 1365 N N . ASP A 1 185 ? -14.562 -20.719 16.156 1 92 185 ASP A N 1
ATOM 1366 C CA . ASP A 1 185 ? -15.625 -21.266 15.32 1 92 185 ASP A CA 1
ATOM 1367 C C . ASP A 1 185 ? -15.656 -20.578 13.961 1 92 185 ASP A C 1
ATOM 1369 O O . ASP A 1 185 ? -16.719 -20.188 13.469 1 92 185 ASP A O 1
ATOM 1373 N N . LEU A 1 186 ? -14.422 -20.312 13.5 1 91.81 186 LEU A N 1
ATOM 1374 C CA . LEU A 1 186 ? -14.336 -19.641 12.203 1 91.81 186 LEU A CA 1
ATOM 1375 C C . LEU A 1 186 ? -14.211 -20.656 11.07 1 91.81 186 LEU A C 1
ATOM 1377 O O . LEU A 1 186 ? -14.383 -20.312 9.906 1 91.81 186 LEU A O 1
ATOM 1381 N N . LEU A 1 187 ? -13.945 -21.906 11.398 1 88.81 187 LEU A N 1
ATOM 1382 C CA . LEU A 1 187 ? -13.789 -22.938 10.383 1 88.81 187 LEU A CA 1
ATOM 1383 C C . LEU A 1 187 ? -15.141 -23.453 9.898 1 88.81 187 LEU A C 1
ATOM 1385 O O . LEU A 1 187 ? -15.961 -23.906 10.703 1 88.81 187 LEU A O 1
ATOM 1389 N N . LYS A 1 188 ? -15.453 -23.281 8.695 1 81.69 188 LYS A N 1
ATOM 1390 C CA . LYS A 1 188 ? -16.719 -23.75 8.141 1 81.69 188 LYS A CA 1
ATOM 1391 C C . LYS A 1 188 ? -16.578 -25.141 7.547 1 81.69 188 LYS A C 1
ATOM 1393 O O . LYS A 1 188 ? -16.516 -25.297 6.328 1 81.69 188 LYS A O 1
ATOM 1398 N N . LEU A 1 189 ? -16.594 -26.172 8.297 1 75.56 189 LEU A N 1
ATOM 1399 C CA . LEU A 1 189 ? -16.312 -27.531 7.852 1 75.56 189 LEU A CA 1
ATOM 1400 C C . LEU A 1 189 ? -17.609 -28.266 7.527 1 75.56 189 LEU A C 1
ATOM 1402 O O . LEU A 1 189 ? -17.578 -29.391 7.016 1 75.56 189 LEU A O 1
ATOM 1406 N N . ASP A 1 190 ? -18.734 -27.812 7.738 1 65.12 190 ASP A N 1
ATOM 1407 C CA . ASP A 1 190 ? -20 -28.531 7.656 1 65.12 190 ASP A CA 1
ATOM 1408 C C . ASP A 1 190 ? -20.281 -28.969 6.223 1 65.12 190 ASP A C 1
ATOM 1410 O O . ASP A 1 190 ? -20.922 -30 5.996 1 65.12 190 ASP A O 1
ATOM 1414 N N . LYS A 1 191 ? -19.844 -28.359 5.281 1 62.66 191 LYS A N 1
ATOM 1415 C CA . LYS A 1 191 ? -20.344 -28.656 3.943 1 62.66 191 LYS A CA 1
ATOM 1416 C C . LYS A 1 191 ? -19.297 -29.406 3.121 1 62.66 191 LYS A C 1
ATOM 1418 O O . LYS A 1 191 ? -19.359 -29.422 1.89 1 62.66 191 LYS A O 1
ATOM 1423 N N . LEU A 1 192 ? -18.453 -30.172 3.918 1 70.06 192 LEU A N 1
ATOM 1424 C CA . LEU A 1 192 ? -17.406 -30.812 3.135 1 70.06 192 LEU A CA 1
ATOM 1425 C C . LEU A 1 192 ? -17.844 -32.188 2.672 1 70.06 192 LEU A C 1
ATOM 1427 O O . LEU A 1 192 ? -18.25 -33.031 3.488 1 70.06 192 LEU A O 1
ATOM 1431 N N . GLU A 1 193 ? -18.188 -32.312 1.404 1 69.31 193 GLU A N 1
ATOM 1432 C CA . GLU A 1 193 ? -18.453 -33.625 0.804 1 69.31 193 GLU A CA 1
ATOM 1433 C C . GLU A 1 193 ? -17.328 -34.062 -0.134 1 69.31 193 GLU A C 1
ATOM 1435 O O . GLU A 1 193 ? -16.812 -33.219 -0.892 1 69.31 193 GLU A O 1
ATOM 1440 N N . LEU A 1 194 ? -16.891 -35.312 0.136 1 71.31 194 LEU A N 1
ATOM 1441 C CA . LEU A 1 194 ? -15.859 -35.844 -0.735 1 71.31 194 LEU A CA 1
ATOM 1442 C C . LEU A 1 194 ? -16.406 -36.094 -2.139 1 71.31 194 LEU A C 1
ATOM 1444 O O . LEU A 1 194 ? -17.375 -36.844 -2.311 1 71.31 194 LEU A O 1
ATOM 1448 N N . GLN A 1 195 ? -16 -35.344 -3.021 1 75.81 195 GLN A N 1
ATOM 1449 C CA . GLN A 1 195 ? -16.391 -35.531 -4.414 1 75.81 195 GLN A CA 1
ATOM 1450 C C . GLN A 1 195 ? -15.156 -35.594 -5.32 1 75.81 195 GLN A C 1
ATOM 1452 O O . GLN A 1 195 ? -14.312 -34.719 -5.301 1 75.81 195 GLN A O 1
ATOM 1457 N N . PHE A 1 196 ? -15.039 -36.781 -5.988 1 81.69 196 PHE A N 1
ATOM 1458 C CA . PHE A 1 196 ? -13.969 -36.906 -6.961 1 81.69 196 PHE A CA 1
ATOM 1459 C C . PHE A 1 196 ? -14.305 -36.188 -8.25 1 81.69 196 PHE A C 1
ATOM 1461 O O . PHE A 1 196 ? -15.461 -36.156 -8.688 1 81.69 196 PHE A O 1
ATOM 1468 N N . ALA A 1 197 ? -13.289 -35.5 -8.695 1 85.19 197 ALA A N 1
ATOM 1469 C CA . ALA A 1 197 ? -13.461 -34.781 -9.961 1 85.19 197 ALA A CA 1
ATOM 1470 C C . ALA A 1 197 ? -13.016 -35.656 -11.141 1 85.19 197 ALA A C 1
ATOM 1472 O O . ALA A 1 197 ? -12.031 -36.375 -11.039 1 85.19 197 ALA A O 1
ATOM 1473 N N . ALA A 1 198 ? -13.852 -35.688 -12.18 1 90.06 198 ALA A N 1
ATOM 1474 C CA . ALA A 1 198 ? -13.531 -36.406 -13.398 1 90.06 198 ALA A CA 1
ATOM 1475 C C . ALA A 1 198 ? -13.508 -35.469 -14.609 1 90.06 198 ALA A C 1
ATOM 1477 O O . ALA A 1 198 ? -14.281 -34.531 -14.68 1 90.06 198 ALA A O 1
ATOM 1478 N N . PRO A 1 199 ? -12.57 -35.781 -15.531 1 95.19 199 PRO A N 1
ATOM 1479 C CA . PRO A 1 199 ? -12.539 -34.969 -16.75 1 95.19 199 PRO A CA 1
ATOM 1480 C C . PRO A 1 199 ? -13.789 -35.156 -17.609 1 95.19 199 PRO A C 1
ATOM 1482 O O . PRO A 1 199 ? -14.297 -36.25 -17.75 1 95.19 199 PRO A O 1
ATOM 1485 N N . VAL A 1 200 ? -14.312 -34.094 -18.047 1 96.25 200 VAL A N 1
ATOM 1486 C CA . VAL A 1 200 ? -15.422 -34.062 -19 1 96.25 200 VAL A CA 1
ATOM 1487 C C . VAL A 1 200 ? -14.969 -33.375 -20.281 1 96.25 200 VAL A C 1
ATOM 1489 O O . VAL A 1 200 ? -14.555 -32.219 -20.266 1 96.25 200 VAL A O 1
ATOM 1492 N N . TRP A 1 201 ? -15.047 -34.156 -21.375 1 97.69 201 TRP A N 1
ATOM 1493 C CA . TRP A 1 201 ? -14.648 -33.594 -22.672 1 97.69 201 TRP A CA 1
ATOM 1494 C C . TRP A 1 201 ? -15.664 -32.531 -23.141 1 97.69 201 TRP A C 1
ATOM 1496 O O . TRP A 1 201 ? -16.859 -32.812 -23.203 1 97.69 201 TRP A O 1
ATOM 1506 N N . ILE A 1 202 ? -15.219 -31.391 -23.453 1 97.5 202 ILE A N 1
ATOM 1507 C CA . ILE A 1 202 ? -16.031 -30.328 -24.031 1 97.5 202 ILE A CA 1
ATOM 1508 C C . ILE A 1 202 ? -15.5 -29.953 -25.406 1 97.5 202 ILE A C 1
ATOM 1510 O O . ILE A 1 202 ? -14.375 -29.453 -25.547 1 97.5 202 ILE A O 1
ATOM 1514 N N . ALA A 1 203 ? -16.297 -30.125 -26.422 1 97.44 203 ALA A N 1
ATOM 1515 C CA . ALA A 1 203 ? -15.875 -29.875 -27.797 1 97.44 203 ALA A CA 1
ATOM 1516 C C . ALA A 1 203 ? -15.742 -28.375 -28.062 1 97.44 203 ALA A C 1
ATOM 1518 O O . ALA A 1 203 ? -16.672 -27.609 -27.797 1 97.44 203 ALA A O 1
ATOM 1519 N N . PRO A 1 204 ? -14.633 -28.016 -28.609 1 97.38 204 PRO A N 1
ATOM 1520 C CA . PRO A 1 204 ? -14.438 -26.578 -28.844 1 97.38 204 PRO A CA 1
ATOM 1521 C C . PRO A 1 204 ? -15.266 -26.062 -30.016 1 97.38 204 PRO A C 1
ATOM 1523 O O . PRO A 1 204 ? -15.555 -26.797 -30.953 1 97.38 204 PRO A O 1
ATOM 1526 N N . ALA A 1 205 ? -15.672 -24.844 -29.922 1 97.31 205 ALA A N 1
ATOM 1527 C CA . ALA A 1 205 ? -16.266 -24.078 -31.016 1 97.31 205 ALA A CA 1
ATOM 1528 C C . ALA A 1 205 ? -15.547 -22.766 -31.234 1 97.31 205 ALA A C 1
ATOM 1530 O O . ALA A 1 205 ? -15.102 -22.125 -30.266 1 97.31 205 ALA A O 1
ATOM 1531 N N . PHE A 1 206 ? -15.477 -22.422 -32.594 1 95.94 206 PHE A N 1
ATOM 1532 C CA . PHE A 1 206 ? -14.656 -21.25 -32.906 1 95.94 206 PHE A CA 1
ATOM 1533 C C . PHE A 1 206 ? -15.484 -20.172 -33.594 1 95.94 206 PHE A C 1
ATOM 1535 O O . PHE A 1 206 ? -16.359 -20.484 -34.406 1 95.94 206 PHE A O 1
ATOM 1542 N N . SER A 1 207 ? -15.281 -18.953 -33.125 1 92.5 207 SER A N 1
ATOM 1543 C CA . SER A 1 207 ? -15.836 -17.766 -33.75 1 92.5 207 SER A CA 1
ATOM 1544 C C . SER A 1 207 ? -14.867 -16.594 -33.656 1 92.5 207 SER A C 1
ATOM 1546 O O . SER A 1 207 ? -14.07 -16.516 -32.719 1 92.5 207 SER A O 1
ATOM 1548 N N . ILE A 1 208 ? -14.906 -15.719 -34.656 1 90.31 208 ILE A N 1
ATOM 1549 C CA . ILE A 1 208 ? -14.031 -14.547 -34.688 1 90.31 208 ILE A CA 1
ATOM 1550 C C . ILE A 1 208 ? -14.336 -13.664 -33.469 1 90.31 208 ILE A C 1
ATOM 1552 O O . ILE A 1 208 ? -13.43 -13.078 -32.875 1 90.31 208 ILE A O 1
ATOM 1556 N N . ALA A 1 209 ? -15.602 -13.57 -33.188 1 84.12 209 ALA A N 1
ATOM 1557 C CA . ALA A 1 209 ? -16.031 -12.766 -32.031 1 84.12 209 ALA A CA 1
ATOM 1558 C C . ALA A 1 209 ? -15.414 -13.273 -30.75 1 84.12 209 ALA A C 1
ATOM 1560 O O . ALA A 1 209 ? -14.992 -12.484 -29.891 1 84.12 209 ALA A O 1
ATOM 1561 N N . ASN A 1 210 ? -15.32 -14.508 -30.625 1 90.06 210 ASN A N 1
ATOM 1562 C CA . ASN A 1 210 ? -14.781 -15.102 -29.406 1 90.06 210 ASN A CA 1
ATOM 1563 C C . ASN A 1 210 ? -13.258 -14.984 -29.344 1 90.06 210 ASN A C 1
ATOM 1565 O O . ASN A 1 210 ? -12.672 -14.914 -28.266 1 90.06 210 ASN A O 1
ATOM 1569 N N . VAL A 1 211 ? -12.633 -15.008 -30.484 1 91.12 211 VAL A N 1
ATOM 1570 C CA . VAL A 1 211 ? -11.18 -14.836 -30.562 1 91.12 211 VAL A CA 1
ATOM 1571 C C . VAL A 1 211 ? -10.797 -13.438 -30.094 1 91.12 211 VAL A C 1
ATOM 1573 O O . VAL A 1 211 ? -9.922 -13.273 -29.25 1 91.12 211 VAL A O 1
ATOM 1576 N N . VAL A 1 212 ? -11.508 -12.492 -30.531 1 89.38 212 VAL A N 1
ATOM 1577 C CA . VAL A 1 212 ? -11.188 -11.094 -30.25 1 89.38 212 VAL A CA 1
ATOM 1578 C C . VAL A 1 212 ? -11.68 -10.727 -28.859 1 89.38 212 VAL A C 1
ATOM 1580 O O . VAL A 1 212 ? -11.016 -9.984 -28.125 1 89.38 212 VAL A O 1
ATOM 1583 N N . GLY A 1 213 ? -12.797 -11.297 -28.516 1 87.88 213 GLY A N 1
ATOM 1584 C CA . GLY A 1 213 ? -13.445 -10.875 -27.281 1 87.88 213 GLY A CA 1
ATOM 1585 C C . GLY A 1 213 ? -12.953 -11.633 -26.062 1 87.88 213 GLY A C 1
ATOM 1586 O O . GLY A 1 213 ? -13.062 -11.148 -24.938 1 87.88 213 GLY A O 1
ATOM 1587 N N . VAL A 1 214 ? -12.336 -12.805 -26.234 1 92.31 214 VAL A N 1
ATOM 1588 C CA . VAL A 1 214 ? -11.992 -13.625 -25.078 1 92.31 214 VAL A CA 1
ATOM 1589 C C . VAL A 1 214 ? -10.562 -14.141 -25.219 1 92.31 214 VAL A C 1
ATOM 1591 O O . VAL A 1 214 ? -9.711 -13.852 -24.375 1 92.31 214 VAL A O 1
ATOM 1594 N N . ALA A 1 215 ? -10.234 -14.758 -26.312 1 96 215 ALA A N 1
ATOM 1595 C CA . ALA A 1 215 ? -8.961 -15.453 -26.469 1 96 215 ALA A CA 1
ATOM 1596 C C . ALA A 1 215 ? -7.789 -14.477 -26.391 1 96 215 ALA A C 1
ATOM 1598 O O . ALA A 1 215 ? -6.828 -14.703 -25.656 1 96 215 ALA A O 1
ATOM 1599 N N . LEU A 1 216 ? -7.871 -13.43 -27.125 1 94.19 216 LEU A N 1
ATOM 1600 C CA . LEU A 1 216 ? -6.773 -12.469 -27.188 1 94.19 216 LEU A CA 1
ATOM 1601 C C . LEU A 1 216 ? -6.59 -11.766 -25.844 1 94.19 216 LEU A C 1
ATOM 1603 O O . LEU A 1 216 ? -5.473 -11.688 -25.328 1 94.19 216 LEU A O 1
ATOM 1607 N N . PRO A 1 217 ? -7.688 -11.297 -25.281 1 92.06 217 PRO A N 1
ATOM 1608 C CA . PRO A 1 217 ? -7.539 -10.688 -23.953 1 92.06 217 PRO A CA 1
ATOM 1609 C C . PRO A 1 217 ? -6.996 -11.672 -22.906 1 92.06 217 PRO A C 1
ATOM 1611 O O . PRO A 1 217 ? -6.176 -11.297 -22.078 1 92.06 217 PRO A O 1
ATOM 1614 N N . LEU A 1 218 ? -7.445 -12.859 -22.922 1 94.69 218 LEU A N 1
ATOM 1615 C CA . LEU A 1 218 ? -6.957 -13.883 -22 1 94.69 218 LEU A CA 1
ATOM 1616 C C . LEU A 1 218 ? -5.461 -14.109 -22.188 1 94.69 218 LEU A C 1
ATOM 1618 O O . LEU A 1 218 ? -4.723 -14.227 -21.203 1 94.69 218 LEU A O 1
ATOM 1622 N N . PHE A 1 219 ? -4.992 -14.141 -23.469 1 95.56 219 PHE A N 1
ATOM 1623 C CA . PHE A 1 219 ? -3.578 -14.289 -23.781 1 95.56 219 PHE A CA 1
ATOM 1624 C C . PHE A 1 219 ? -2.771 -13.125 -23.234 1 95.56 219 PHE A C 1
ATOM 1626 O O . PHE A 1 219 ? -1.783 -13.328 -22.516 1 95.56 219 PHE A O 1
ATOM 1633 N N . VAL A 1 220 ? -3.23 -11.961 -23.438 1 90.88 220 VAL A N 1
ATOM 1634 C CA . VAL A 1 220 ? -2.502 -10.75 -23.078 1 90.88 220 VAL A CA 1
ATOM 1635 C C . VAL A 1 220 ? -2.416 -10.648 -21.547 1 90.88 220 VAL A C 1
ATOM 1637 O O . VAL A 1 220 ? -1.34 -10.398 -21 1 90.88 220 VAL A O 1
ATOM 1640 N N . VAL A 1 221 ? -3.523 -10.852 -20.891 1 90.44 221 VAL A N 1
ATOM 1641 C CA . VAL A 1 221 ? -3.578 -10.703 -19.438 1 90.44 221 VAL A CA 1
ATOM 1642 C C . VAL A 1 221 ? -2.705 -11.766 -18.781 1 90.44 221 VAL A C 1
ATOM 1644 O O . VAL A 1 221 ? -2.021 -11.492 -17.797 1 90.44 221 VAL A O 1
ATOM 1647 N N . THR A 1 222 ? -2.709 -12.953 -19.344 1 94.31 222 THR A N 1
ATOM 1648 C CA . THR A 1 222 ? -1.911 -14.039 -18.781 1 94.31 222 THR A CA 1
ATOM 1649 C C . THR A 1 222 ? -0.42 -13.758 -18.953 1 94.31 222 THR A C 1
ATOM 1651 O O . THR A 1 222 ? 0.357 -13.945 -18 1 94.31 222 THR A O 1
ATOM 1654 N N . MET A 1 223 ? -0.026 -13.281 -20.062 1 92.81 223 MET A N 1
ATOM 1655 C CA . MET A 1 223 ? 1.38 -12.984 -20.328 1 92.81 223 MET A CA 1
ATOM 1656 C C . MET A 1 223 ? 1.854 -11.805 -19.484 1 92.81 223 MET A C 1
ATOM 1658 O O . MET A 1 223 ? 2.896 -11.883 -18.828 1 92.81 223 MET A O 1
ATOM 1662 N N . ALA A 1 224 ? 1.041 -10.859 -19.453 1 86.88 224 ALA A N 1
ATOM 1663 C CA . ALA A 1 224 ? 1.456 -9.586 -18.875 1 86.88 224 ALA A CA 1
ATOM 1664 C C . ALA A 1 224 ? 1.313 -9.602 -17.359 1 86.88 224 ALA A C 1
ATOM 1666 O O . ALA A 1 224 ? 2.145 -9.039 -16.641 1 86.88 224 ALA A O 1
ATOM 1667 N N . SER A 1 225 ? 0.29 -10.211 -16.875 1 88.12 225 SER A N 1
ATOM 1668 C CA . SER A 1 225 ? -0.031 -10.07 -15.453 1 88.12 225 SER A CA 1
ATOM 1669 C C . SER A 1 225 ? 0.447 -11.289 -14.664 1 88.12 225 SER A C 1
ATOM 1671 O O . SER A 1 225 ? 0.495 -11.25 -13.43 1 88.12 225 SER A O 1
ATOM 1673 N N . GLN A 1 226 ? 0.775 -12.328 -15.367 1 92.81 226 GLN A N 1
ATOM 1674 C CA . GLN A 1 226 ? 1.186 -13.523 -14.641 1 92.81 226 GLN A CA 1
ATOM 1675 C C . GLN A 1 226 ? 2.611 -13.922 -15.008 1 92.81 226 GLN A C 1
ATOM 1677 O O . GLN A 1 226 ? 3.502 -13.922 -14.156 1 92.81 226 GLN A O 1
ATOM 1682 N N . ASN A 1 227 ? 2.873 -14.188 -16.266 1 94.94 227 ASN A N 1
ATOM 1683 C CA . ASN A 1 227 ? 4.164 -14.727 -16.688 1 94.94 227 ASN A CA 1
ATOM 1684 C C . ASN A 1 227 ? 5.289 -13.719 -16.438 1 94.94 227 ASN A C 1
ATOM 1686 O O . ASN A 1 227 ? 6.367 -14.094 -15.969 1 94.94 227 ASN A O 1
ATOM 1690 N N . MET A 1 228 ? 5.031 -12.547 -16.766 1 89.81 228 MET A N 1
ATOM 1691 C CA . MET A 1 228 ? 6.066 -11.539 -16.562 1 89.81 228 MET A CA 1
ATOM 1692 C C . MET A 1 228 ? 6.434 -11.414 -15.094 1 89.81 228 MET A C 1
ATOM 1694 O O . MET A 1 228 ? 7.605 -11.531 -14.727 1 89.81 228 MET A O 1
ATOM 1698 N N . PRO A 1 229 ? 5.445 -11.195 -14.227 1 90.69 229 PRO A N 1
ATOM 1699 C CA . PRO A 1 229 ? 5.781 -11.172 -12.805 1 90.69 229 PRO A CA 1
ATOM 1700 C C . PRO A 1 229 ? 6.402 -12.477 -12.32 1 90.69 229 PRO A C 1
ATOM 1702 O O . PRO A 1 229 ? 7.258 -12.469 -11.43 1 90.69 229 PRO A O 1
ATOM 1705 N N . GLY A 1 230 ? 5.961 -13.562 -12.844 1 94.75 230 GLY A N 1
ATOM 1706 C CA . GLY A 1 230 ? 6.539 -14.844 -12.484 1 94.75 230 GLY A CA 1
ATOM 1707 C C . GLY A 1 230 ? 8.023 -14.93 -12.781 1 94.75 230 GLY A C 1
ATOM 1708 O O . GLY A 1 230 ? 8.797 -15.438 -11.961 1 94.75 230 GLY A O 1
ATOM 1709 N N . VAL A 1 231 ? 8.438 -14.461 -13.883 1 93.75 231 VAL A N 1
ATOM 1710 C CA . VAL A 1 231 ? 9.852 -14.438 -14.25 1 93.75 231 VAL A CA 1
ATOM 1711 C C . VAL A 1 231 ? 10.609 -13.5 -13.32 1 93.75 231 VAL A C 1
ATOM 1713 O O . VAL A 1 231 ? 11.711 -13.828 -12.859 1 93.75 231 VAL A O 1
ATOM 1716 N N . ALA A 1 232 ? 10.031 -12.391 -13.094 1 90 232 ALA A N 1
ATOM 1717 C CA . ALA A 1 232 ? 10.648 -11.43 -12.18 1 90 232 ALA A CA 1
ATOM 1718 C C . ALA A 1 232 ? 10.859 -12.039 -10.797 1 90 232 ALA A C 1
ATOM 1720 O O . ALA A 1 232 ? 11.875 -11.789 -10.148 1 90 232 ALA A O 1
ATOM 1721 N N . ALA A 1 233 ? 9.914 -12.773 -10.336 1 93.25 233 ALA A N 1
ATOM 1722 C CA . ALA A 1 233 ? 10.031 -13.43 -9.031 1 93.25 233 ALA A CA 1
ATOM 1723 C C . ALA A 1 233 ? 11.195 -14.422 -9.023 1 93.25 233 ALA A C 1
ATOM 1725 O O . ALA A 1 233 ? 11.984 -14.445 -8.086 1 93.25 233 ALA A O 1
ATOM 1726 N N . LEU A 1 234 ? 11.312 -15.211 -10.07 1 94.94 234 LEU A N 1
ATOM 1727 C CA . LEU A 1 234 ? 12.414 -16.156 -10.188 1 94.94 234 LEU A CA 1
ATOM 1728 C C . LEU A 1 234 ? 13.758 -15.445 -10.172 1 94.94 234 LEU A C 1
ATOM 1730 O O . LEU A 1 234 ? 14.633 -15.781 -9.367 1 94.94 234 LEU A O 1
ATOM 1734 N N . HIS A 1 235 ? 13.844 -14.43 -10.953 1 92.62 235 HIS A N 1
ATOM 1735 C CA . HIS A 1 235 ? 15.094 -13.703 -11.07 1 92.62 235 HIS A CA 1
ATOM 1736 C C . HIS A 1 235 ? 15.414 -12.938 -9.789 1 92.62 235 HIS A C 1
ATOM 1738 O O . HIS A 1 235 ? 16.578 -12.82 -9.398 1 92.62 235 HIS A O 1
ATOM 1744 N N . GLY A 1 236 ? 14.383 -12.445 -9.195 1 89.56 236 GLY A N 1
ATOM 1745 C CA . GLY A 1 236 ? 14.562 -11.727 -7.949 1 89.56 236 GLY A CA 1
ATOM 1746 C C . GLY A 1 236 ? 15.102 -12.594 -6.828 1 89.56 236 GLY A C 1
ATOM 1747 O O . GLY A 1 236 ? 15.734 -12.094 -5.895 1 89.56 236 GLY A O 1
ATOM 1748 N N . HIS A 1 237 ? 14.883 -13.875 -6.914 1 93.94 237 HIS A N 1
ATOM 1749 C CA . HIS A 1 237 ? 15.375 -14.805 -5.902 1 93.94 237 HIS A CA 1
ATOM 1750 C C . HIS A 1 237 ? 16.641 -15.5 -6.371 1 93.94 237 HIS A C 1
ATOM 1752 O O . HIS A 1 237 ? 17.094 -16.469 -5.75 1 93.94 237 HIS A O 1
ATOM 1758 N N . GLY A 1 238 ? 17.109 -15.047 -7.57 1 92.62 238 GLY A N 1
ATOM 1759 C CA . GLY A 1 238 ? 18.406 -15.539 -8.047 1 92.62 238 GLY A CA 1
ATOM 1760 C C . GLY A 1 238 ? 18.281 -16.766 -8.93 1 92.62 238 GLY A C 1
ATOM 1761 O O . GLY A 1 238 ? 19.297 -17.359 -9.297 1 92.62 238 GLY A O 1
ATOM 1762 N N . TYR A 1 239 ? 17.109 -17.188 -9.25 1 95.06 239 TYR A N 1
ATOM 1763 C CA . TYR A 1 239 ? 16.922 -18.328 -10.141 1 95.06 239 TYR A CA 1
ATOM 1764 C C . TYR A 1 239 ? 16.781 -17.875 -11.586 1 95.06 239 TYR A C 1
ATOM 1766 O O . TYR A 1 239 ? 16.031 -16.938 -11.883 1 95.06 239 TYR A O 1
ATOM 1774 N N . ARG A 1 240 ? 17.469 -18.578 -12.5 1 94.06 240 ARG A N 1
ATOM 1775 C CA . ARG A 1 240 ? 17.469 -18.156 -13.891 1 94.06 240 ARG A CA 1
ATOM 1776 C C . ARG A 1 240 ? 17.312 -19.344 -14.828 1 94.06 240 ARG A C 1
ATOM 1778 O O . ARG A 1 240 ? 18.156 -19.578 -15.703 1 94.06 240 ARG A O 1
ATOM 1785 N N . PRO A 1 241 ? 16.266 -20.031 -14.68 1 95.19 241 PRO A N 1
ATOM 1786 C CA . PRO A 1 241 ? 15.992 -21.062 -15.688 1 95.19 241 PRO A CA 1
ATOM 1787 C C . PRO A 1 241 ? 15.672 -20.469 -17.062 1 95.19 241 PRO A C 1
ATOM 1789 O O . PRO A 1 241 ? 15.383 -19.281 -17.172 1 95.19 241 PRO A O 1
ATOM 1792 N N . PRO A 1 242 ? 15.836 -21.328 -18.125 1 94.88 242 PRO A N 1
ATOM 1793 C CA . PRO A 1 242 ? 15.398 -20.844 -19.438 1 94.88 242 PRO A CA 1
ATOM 1794 C C . PRO A 1 242 ? 13.898 -20.547 -19.484 1 94.88 242 PRO A C 1
ATOM 1796 O O . PRO A 1 242 ? 13.086 -21.422 -19.172 1 94.88 242 PRO A O 1
ATOM 1799 N N . ILE A 1 243 ? 13.5 -19.406 -19.875 1 95.62 243 ILE A N 1
ATOM 1800 C CA . ILE A 1 243 ? 12.133 -18.922 -19.75 1 95.62 243 ILE A CA 1
ATOM 1801 C C . ILE A 1 243 ? 11.289 -19.422 -20.922 1 95.62 243 ILE A C 1
ATOM 1803 O O . ILE A 1 243 ? 10.141 -19.828 -20.734 1 95.62 243 ILE A O 1
ATOM 1807 N N . SER A 1 244 ? 11.836 -19.375 -22.109 1 95.56 244 SER A N 1
ATOM 1808 C CA . SER A 1 244 ? 11.078 -19.734 -23.312 1 95.56 244 SER A CA 1
ATOM 1809 C C . SER A 1 244 ? 10.547 -21.156 -23.219 1 95.56 244 SER A C 1
ATOM 1811 O O . SER A 1 244 ? 9.375 -21.406 -23.5 1 95.56 244 SER A O 1
ATOM 1813 N N . PRO A 1 245 ? 11.336 -22.094 -22.781 1 96.5 245 PRO A N 1
ATOM 1814 C CA . PRO A 1 245 ? 10.805 -23.438 -22.609 1 96.5 245 PRO A CA 1
ATOM 1815 C C . PRO A 1 245 ? 9.703 -23.516 -21.562 1 96.5 245 PRO A C 1
ATOM 1817 O O . PRO A 1 245 ? 8.758 -24.297 -21.703 1 96.5 245 PRO A O 1
ATOM 1820 N N . LEU A 1 246 ? 9.836 -22.766 -20.469 1 97.88 246 LEU A N 1
ATOM 1821 C CA . LEU A 1 246 ? 8.805 -22.75 -19.438 1 97.88 246 LEU A CA 1
ATOM 1822 C C . LEU A 1 246 ? 7.469 -22.281 -20.016 1 97.88 246 LEU A C 1
ATOM 1824 O O . LEU A 1 246 ? 6.43 -22.891 -19.766 1 97.88 246 LEU A O 1
ATOM 1828 N N . ILE A 1 247 ? 7.547 -21.203 -20.797 1 97.81 247 ILE A N 1
ATOM 1829 C CA . ILE A 1 247 ? 6.352 -20.641 -21.406 1 97.81 247 ILE A CA 1
ATOM 1830 C C . ILE A 1 247 ? 5.77 -21.625 -22.406 1 97.81 247 ILE A C 1
ATOM 1832 O O . ILE A 1 247 ? 4.551 -21.797 -22.484 1 97.81 247 ILE A O 1
ATOM 1836 N N . THR A 1 248 ? 6.605 -22.234 -23.156 1 98.06 248 THR A N 1
ATOM 1837 C CA . THR A 1 248 ? 6.168 -23.203 -24.141 1 98.06 248 THR A CA 1
ATOM 1838 C C . THR A 1 248 ? 5.434 -24.375 -23.484 1 98.06 248 THR A C 1
ATOM 1840 O O . THR A 1 248 ? 4.355 -24.766 -23.922 1 98.06 248 THR A O 1
ATOM 1843 N N . VAL A 1 249 ? 6.004 -24.891 -22.438 1 98.38 249 VAL A N 1
ATOM 1844 C CA . VAL A 1 249 ? 5.426 -26.031 -21.75 1 98.38 249 VAL A CA 1
ATOM 1845 C C . VAL A 1 249 ? 4.078 -25.656 -21.141 1 98.38 249 VAL A C 1
ATOM 1847 O O . VAL A 1 249 ? 3.109 -26.422 -21.234 1 98.38 249 VAL A O 1
ATOM 1850 N N . THR A 1 250 ? 3.99 -24.5 -20.484 1 98.38 250 THR A N 1
ATOM 1851 C CA . THR A 1 250 ? 2.727 -24.078 -19.891 1 98.38 250 THR A CA 1
ATOM 1852 C C . THR A 1 250 ? 1.677 -23.828 -20.969 1 98.38 250 THR A C 1
ATOM 1854 O O . THR A 1 250 ? 0.5 -24.141 -20.781 1 98.38 250 THR A O 1
ATOM 1857 N N . GLY A 1 251 ? 2.09 -23.203 -22.078 1 98.38 251 GLY A N 1
ATOM 1858 C CA . GLY A 1 251 ? 1.179 -23.047 -23.203 1 98.38 251 GLY A CA 1
ATOM 1859 C C . GLY A 1 251 ? 0.652 -24.375 -23.734 1 98.38 251 GLY A C 1
ATOM 1860 O O . GLY A 1 251 ? -0.548 -24.516 -23.969 1 98.38 251 GLY A O 1
ATOM 1861 N N . LEU A 1 252 ? 1.53 -25.344 -23.891 1 98.56 252 LEU A N 1
ATOM 1862 C CA . LEU A 1 252 ? 1.149 -26.656 -24.391 1 98.56 252 LEU A CA 1
ATOM 1863 C C . LEU A 1 252 ? 0.201 -27.344 -23.422 1 98.56 252 LEU A C 1
ATOM 1865 O O . LEU A 1 252 ? -0.705 -28.078 -23.844 1 98.56 252 LEU A O 1
ATOM 1869 N N . MET A 1 253 ? 0.491 -27.203 -22.188 1 98.44 253 MET A N 1
ATOM 1870 C CA . MET A 1 253 ? -0.416 -27.766 -21.188 1 98.44 253 MET A CA 1
ATOM 1871 C C . MET A 1 253 ? -1.813 -27.172 -21.328 1 98.44 253 MET A C 1
ATOM 1873 O O . MET A 1 253 ? -2.811 -27.875 -21.172 1 98.44 253 MET A O 1
ATOM 1877 N N . GLY A 1 254 ? -1.873 -25.875 -21.594 1 98.38 254 GLY A N 1
ATOM 1878 C CA . GLY A 1 254 ? -3.152 -25.234 -21.859 1 98.38 254 GLY A CA 1
ATOM 1879 C C . GLY A 1 254 ? -3.877 -25.812 -23.062 1 98.38 254 GLY A C 1
ATOM 1880 O O . GLY A 1 254 ? -5.098 -25.984 -23.031 1 98.38 254 GLY A O 1
ATOM 1881 N N . VAL A 1 255 ? -3.107 -26.078 -24.094 1 98.25 255 VAL A N 1
ATOM 1882 C CA . VAL A 1 255 ? -3.693 -26.672 -25.297 1 98.25 255 VAL A CA 1
ATOM 1883 C C . VAL A 1 255 ? -4.25 -28.047 -24.953 1 98.25 255 VAL A C 1
ATOM 1885 O O . VAL A 1 255 ? -5.359 -28.391 -25.375 1 98.25 255 VAL A O 1
ATOM 1888 N N . LEU A 1 256 ? -3.531 -28.797 -24.234 1 98.38 256 LEU A N 1
ATOM 1889 C CA . LEU A 1 256 ? -3.895 -30.172 -23.906 1 98.38 256 LEU A CA 1
ATOM 1890 C C . LEU A 1 256 ? -5.129 -30.203 -23 1 98.38 256 LEU A C 1
ATOM 1892 O O . LEU A 1 256 ? -5.984 -31.078 -23.156 1 98.38 256 LEU A O 1
ATOM 1896 N N . PHE A 1 257 ? -5.262 -29.281 -22.062 1 98.5 257 PHE A N 1
ATOM 1897 C CA . PHE A 1 257 ? -6.281 -29.391 -21.031 1 98.5 257 PHE A CA 1
ATOM 1898 C C . PHE A 1 257 ? -7.457 -28.469 -21.328 1 98.5 257 PHE A C 1
ATOM 1900 O O . PHE A 1 257 ? -8.484 -28.531 -20.641 1 98.5 257 PHE A O 1
ATOM 1907 N N . ALA A 1 258 ? -7.375 -27.641 -22.344 1 98.38 258 ALA A N 1
ATOM 1908 C CA . ALA A 1 258 ? -8.445 -26.703 -22.703 1 98.38 258 ALA A CA 1
ATOM 1909 C C . ALA A 1 258 ? -9.766 -27.438 -22.906 1 98.38 258 ALA A C 1
ATOM 1911 O O . ALA A 1 258 ? -10.805 -27 -22.406 1 98.38 258 ALA A O 1
ATOM 1912 N N . PRO A 1 259 ? -9.812 -28.594 -23.562 1 98.25 259 PRO A N 1
ATOM 1913 C CA . PRO A 1 259 ? -11.086 -29.266 -23.797 1 98.25 259 PRO A CA 1
ATOM 1914 C C . PRO A 1 259 ? -11.703 -29.812 -22.516 1 98.25 259 PRO A C 1
ATOM 1916 O O . PRO A 1 259 ? -12.844 -30.281 -22.516 1 98.25 259 PRO A O 1
ATOM 1919 N N . PHE A 1 260 ? -10.961 -29.75 -21.438 1 97.81 260 PHE A N 1
ATOM 1920 C CA . PHE A 1 260 ? -11.469 -30.219 -20.156 1 97.81 260 PHE A CA 1
ATOM 1921 C C . PHE A 1 260 ? -11.695 -29.047 -19.203 1 97.81 260 PHE A C 1
ATOM 1923 O O . PHE A 1 260 ? -12.062 -29.25 -18.047 1 97.81 260 PHE A O 1
ATOM 1930 N N . GLY A 1 261 ? -11.438 -27.844 -19.656 1 96.62 261 GLY A N 1
ATOM 1931 C CA . GLY A 1 261 ? -11.719 -26.672 -18.828 1 96.62 261 GLY A CA 1
ATOM 1932 C C . GLY A 1 261 ? -10.469 -25.938 -18.391 1 96.62 261 GLY A C 1
ATOM 1933 O O . GLY A 1 261 ? -10.555 -24.922 -17.703 1 96.62 261 GLY A O 1
ATOM 1934 N N . GLY A 1 262 ? -9.297 -26.438 -18.734 1 97.75 262 GLY A N 1
ATOM 1935 C CA . GLY A 1 262 ? -8.07 -25.719 -18.438 1 97.75 262 GLY A CA 1
ATOM 1936 C C . GLY A 1 262 ? -7.883 -24.469 -19.281 1 97.75 262 GLY A C 1
ATOM 1937 O O . GLY A 1 262 ? -7.398 -24.547 -20.406 1 97.75 262 GLY A O 1
ATOM 1938 N N . PHE A 1 263 ? -8.188 -23.328 -18.688 1 96.5 263 PHE A N 1
ATOM 1939 C CA . PHE A 1 263 ? -8.281 -22.125 -19.516 1 96.5 263 PHE A CA 1
ATOM 1940 C C . PHE A 1 263 ? -6.918 -21.469 -19.672 1 96.5 263 PHE A C 1
ATOM 1942 O O . PHE A 1 263 ? -6.676 -20.75 -20.656 1 96.5 263 PHE A O 1
ATOM 1949 N N . ALA A 1 264 ? -6.07 -21.656 -18.656 1 96.62 264 ALA A N 1
ATOM 1950 C CA . ALA A 1 264 ? -4.738 -21.062 -18.781 1 96.62 264 ALA A CA 1
ATOM 1951 C C . ALA A 1 264 ? -3.807 -21.594 -17.688 1 96.62 264 ALA A C 1
ATOM 1953 O O . ALA A 1 264 ? -4.227 -21.797 -16.547 1 96.62 264 ALA A O 1
ATOM 1954 N N . PHE A 1 265 ? -2.541 -21.797 -18.078 1 98.19 265 PHE A N 1
ATOM 1955 C CA . PHE A 1 265 ? -1.448 -22.156 -17.188 1 98.19 265 PHE A CA 1
ATOM 1956 C C . PHE A 1 265 ? -0.274 -21.203 -17.359 1 98.19 265 PHE A C 1
ATOM 1958 O O . PHE A 1 265 ? 0.089 -20.844 -18.484 1 98.19 265 PHE A O 1
ATOM 1965 N N . ASN A 1 266 ? 0.217 -20.688 -16.297 1 97.81 266 ASN A N 1
ATOM 1966 C CA . ASN A 1 266 ? 1.294 -19.703 -16.359 1 97.81 266 ASN A CA 1
ATOM 1967 C C . ASN A 1 266 ? 2.209 -19.797 -15.148 1 97.81 266 ASN A C 1
ATOM 1969 O O . ASN A 1 266 ? 1.936 -20.547 -14.219 1 97.81 266 ASN A O 1
ATOM 1973 N N . LEU A 1 267 ? 3.365 -19.109 -15.25 1 96.81 267 LEU A N 1
ATOM 1974 C CA . LEU A 1 267 ? 4.254 -18.969 -14.102 1 96.81 267 LEU A CA 1
ATOM 1975 C C . LEU A 1 267 ? 3.58 -18.188 -12.984 1 96.81 267 LEU A C 1
ATOM 1977 O O . LEU A 1 267 ? 3.002 -17.125 -13.234 1 96.81 267 LEU A O 1
ATOM 1981 N N . SER A 1 268 ? 3.654 -18.797 -11.805 1 94.38 268 SER A N 1
ATOM 1982 C CA . SER A 1 268 ? 3.115 -18.094 -10.641 1 94.38 268 SER A CA 1
ATOM 1983 C C . SER A 1 268 ? 4.137 -17.125 -10.055 1 94.38 268 SER A C 1
ATOM 1985 O O . SER A 1 268 ? 5.328 -17.438 -9.992 1 94.38 268 SER A O 1
ATOM 1987 N N . ALA A 1 269 ? 3.721 -15.914 -9.742 1 88.94 269 ALA A N 1
ATOM 1988 C CA . ALA A 1 269 ? 4.617 -14.945 -9.109 1 88.94 269 ALA A CA 1
ATOM 1989 C C . ALA A 1 269 ? 4.461 -14.961 -7.594 1 88.94 269 ALA A C 1
ATOM 1991 O O . ALA A 1 269 ? 5.438 -15.148 -6.863 1 88.94 269 ALA A O 1
ATOM 1992 N N . ILE A 1 270 ? 3.229 -14.859 -7.133 1 87.62 270 ILE A N 1
ATOM 1993 C CA . ILE A 1 270 ? 2.938 -14.648 -5.719 1 87.62 270 ILE A CA 1
ATOM 1994 C C . ILE A 1 270 ? 3.178 -15.945 -4.945 1 87.62 270 ILE A C 1
ATOM 1996 O O . ILE A 1 270 ? 4.02 -15.984 -4.043 1 87.62 270 ILE A O 1
ATOM 2000 N N . THR A 1 271 ? 2.514 -17 -5.375 1 92.31 271 THR A N 1
ATOM 2001 C CA . THR A 1 271 ? 2.623 -18.234 -4.605 1 92.31 271 THR A CA 1
ATOM 2002 C C . THR A 1 271 ? 3.986 -18.891 -4.82 1 92.31 271 THR A C 1
ATOM 2004 O O . THR A 1 271 ? 4.492 -19.578 -3.941 1 92.31 271 THR A O 1
ATOM 2007 N N . ALA A 1 272 ? 4.562 -18.609 -5.953 1 94.44 272 ALA A N 1
ATOM 2008 C CA . ALA A 1 272 ? 5.91 -19.125 -6.195 1 94.44 272 ALA A CA 1
ATOM 2009 C C . ALA A 1 272 ? 6.914 -18.5 -5.223 1 94.44 272 ALA A C 1
ATOM 2011 O O . ALA A 1 272 ? 7.871 -19.156 -4.809 1 94.44 272 ALA A O 1
ATOM 2012 N N . ALA A 1 273 ? 6.695 -17.266 -4.91 1 93.31 273 ALA A N 1
ATOM 2013 C CA . ALA A 1 273 ? 7.598 -16.562 -4.004 1 93.31 273 ALA A CA 1
ATOM 2014 C C . ALA A 1 273 ? 7.629 -17.234 -2.633 1 93.31 273 ALA A C 1
ATOM 2016 O O . ALA A 1 273 ? 8.656 -17.234 -1.958 1 93.31 273 ALA A O 1
ATOM 2017 N N . ILE A 1 274 ? 6.535 -17.859 -2.25 1 94.19 274 ILE A N 1
ATOM 2018 C CA . ILE A 1 274 ? 6.449 -18.578 -0.986 1 94.19 274 ILE A CA 1
ATOM 2019 C C . ILE A 1 274 ? 7.406 -19.766 -1.004 1 94.19 274 ILE A C 1
ATOM 2021 O O . ILE A 1 274 ? 8.023 -20.094 0.014 1 94.19 274 ILE A O 1
ATOM 2025 N N . CYS A 1 275 ? 7.613 -20.344 -2.186 1 96.38 275 CYS A N 1
ATOM 2026 C CA . CYS A 1 275 ? 8.469 -21.516 -2.344 1 96.38 275 CYS A CA 1
ATOM 2027 C C . CYS A 1 275 ? 9.922 -21.094 -2.557 1 96.38 275 CYS A C 1
ATOM 2029 O O . CYS A 1 275 ? 10.812 -21.953 -2.561 1 96.38 275 CYS A O 1
ATOM 2031 N N . MET A 1 276 ? 10.156 -19.859 -2.721 1 95.56 276 MET A N 1
ATOM 2032 C CA . MET A 1 276 ? 11.492 -19.406 -3.094 1 95.56 276 MET A CA 1
ATOM 2033 C C . MET A 1 276 ? 12.172 -18.688 -1.928 1 95.56 276 MET A C 1
ATOM 2035 O O . MET A 1 276 ? 13.359 -18.375 -1.992 1 95.56 276 MET A O 1
ATOM 2039 N N . GLY A 1 277 ? 11.469 -18.5 -0.917 1 89.81 277 GLY A N 1
ATOM 2040 C CA . GLY A 1 277 ? 11.984 -17.75 0.219 1 89.81 277 GLY A CA 1
ATOM 2041 C C . GLY A 1 277 ? 12.828 -18.609 1.156 1 89.81 277 GLY A C 1
ATOM 2042 O O . GLY A 1 277 ? 12.82 -19.828 1.066 1 89.81 277 GLY A O 1
ATOM 2043 N N . LYS A 1 278 ? 13.5 -17.953 2.107 1 87.75 278 LYS A N 1
ATOM 2044 C CA . LYS A 1 278 ? 14.383 -18.609 3.068 1 87.75 278 LYS A CA 1
ATOM 2045 C C . LYS A 1 278 ? 13.594 -19.5 4.016 1 87.75 278 LYS A C 1
ATOM 2047 O O . LYS A 1 278 ? 14.125 -20.484 4.543 1 87.75 278 LYS A O 1
ATOM 2052 N N . GLU A 1 279 ? 12.352 -19.188 4.168 1 86.25 279 GLU A N 1
ATOM 2053 C CA . GLU A 1 279 ? 11.508 -19.969 5.07 1 86.25 279 GLU A CA 1
ATOM 2054 C C . GLU A 1 279 ? 11.188 -21.344 4.477 1 86.25 279 GLU A C 1
ATOM 2056 O O . GLU A 1 279 ? 10.828 -22.266 5.203 1 86.25 279 GLU A O 1
ATOM 2061 N N . ALA A 1 280 ? 11.211 -21.406 3.15 1 91.38 280 ALA A N 1
ATOM 2062 C CA . ALA A 1 280 ? 11.023 -22.703 2.514 1 91.38 280 ALA A CA 1
ATOM 2063 C C . ALA A 1 280 ? 12.219 -23.625 2.768 1 91.38 280 ALA A C 1
ATOM 2065 O O . ALA A 1 280 ? 12.047 -24.812 3.043 1 91.38 280 ALA A O 1
ATOM 2066 N N . ASP A 1 281 ? 13.359 -23.062 2.633 1 91.25 281 ASP A N 1
ATOM 2067 C CA . ASP A 1 281 ? 14.617 -23.75 2.91 1 91.25 281 ASP A CA 1
ATOM 2068 C C . ASP A 1 281 ? 15.781 -22.75 2.922 1 91.25 281 ASP A C 1
ATOM 2070 O O . ASP A 1 281 ? 15.875 -21.875 2.057 1 91.25 281 ASP A O 1
ATOM 2074 N N . PRO A 1 282 ? 16.641 -22.891 3.959 1 89.62 282 PRO A N 1
ATOM 2075 C CA . PRO A 1 282 ? 17.812 -22.016 3.959 1 89.62 282 PRO A CA 1
ATOM 2076 C C . PRO A 1 282 ? 18.734 -22.25 2.764 1 89.62 282 PRO A C 1
ATOM 2078 O O . PRO A 1 282 ? 19.422 -21.328 2.316 1 89.62 282 PRO A O 1
ATOM 2081 N N . ASN A 1 283 ? 18.75 -23.484 2.301 1 92.25 283 ASN A N 1
ATOM 2082 C CA . ASN A 1 283 ? 19.562 -23.812 1.127 1 92.25 283 ASN A CA 1
ATOM 2083 C C . ASN A 1 283 ? 18.797 -23.531 -0.167 1 92.25 283 ASN A C 1
ATOM 2085 O O . ASN A 1 283 ? 17.844 -24.25 -0.505 1 92.25 283 ASN A O 1
ATOM 2089 N N . PRO A 1 284 ? 19.203 -22.547 -0.94 1 93.94 284 PRO A N 1
ATOM 2090 C CA . PRO A 1 284 ? 18.484 -22.172 -2.16 1 93.94 284 PRO A CA 1
ATOM 2091 C C . PRO A 1 284 ? 18.469 -23.297 -3.195 1 93.94 284 PRO A C 1
ATOM 2093 O O . PRO A 1 284 ? 17.516 -23.391 -3.984 1 93.94 284 PRO A O 1
ATOM 2096 N N . ALA A 1 285 ? 19.422 -24.141 -3.154 1 94.56 285 ALA A N 1
ATOM 2097 C CA . ALA A 1 285 ? 19.531 -25.203 -4.156 1 94.56 285 ALA A CA 1
ATOM 2098 C C . ALA A 1 285 ? 18.484 -26.281 -3.943 1 94.56 285 ALA A C 1
ATOM 2100 O O . ALA A 1 285 ? 18.203 -27.078 -4.844 1 94.56 285 ALA A O 1
ATOM 2101 N N . SER A 1 286 ? 17.875 -26.297 -2.785 1 94.94 286 SER A N 1
ATOM 2102 C CA . SER A 1 286 ? 16.922 -27.359 -2.484 1 94.94 286 SER A CA 1
ATOM 2103 C C . SER A 1 286 ? 15.492 -26.828 -2.439 1 94.94 286 SER A C 1
ATOM 2105 O O . SER A 1 286 ? 14.547 -27.594 -2.24 1 94.94 286 SER A O 1
ATOM 2107 N N . ARG A 1 287 ? 15.312 -25.547 -2.709 1 95.94 287 ARG A N 1
ATOM 2108 C CA . ARG A 1 287 ? 14.008 -24.906 -2.553 1 95.94 287 ARG A CA 1
ATOM 2109 C C . ARG A 1 287 ? 13.039 -25.391 -3.629 1 95.94 287 ARG A C 1
ATOM 2111 O O . ARG A 1 287 ? 11.828 -25.219 -3.498 1 95.94 287 ARG A O 1
ATOM 2118 N N . TYR A 1 288 ? 13.609 -26 -4.711 1 97.06 288 TYR A N 1
ATOM 2119 C CA . TYR A 1 288 ? 12.734 -26.469 -5.773 1 97.06 288 TYR A CA 1
ATOM 2120 C C . TYR A 1 288 ? 11.836 -27.594 -5.281 1 97.06 288 TYR A C 1
ATOM 2122 O O . TYR A 1 288 ? 10.766 -27.844 -5.852 1 97.06 288 TYR A O 1
ATOM 2130 N N . TRP A 1 289 ? 12.148 -28.219 -4.191 1 97.12 289 TRP A N 1
ATOM 2131 C CA . TRP A 1 289 ? 11.305 -29.266 -3.605 1 97.12 289 TRP A CA 1
ATOM 2132 C C . TRP A 1 289 ? 10.008 -28.672 -3.057 1 97.12 289 TRP A C 1
ATOM 2134 O O . TRP A 1 289 ? 8.977 -29.344 -3.016 1 97.12 289 TRP A O 1
ATOM 2144 N N . ALA A 1 290 ? 10.086 -27.453 -2.588 1 97.19 290 ALA A N 1
ATOM 2145 C CA . ALA A 1 290 ? 8.859 -26.797 -2.133 1 97.19 290 ALA A CA 1
ATOM 2146 C C . ALA A 1 290 ? 7.863 -26.656 -3.275 1 97.19 290 ALA A C 1
ATOM 2148 O O . ALA A 1 290 ? 6.664 -26.875 -3.098 1 97.19 290 ALA A O 1
ATOM 2149 N N . ALA A 1 291 ? 8.352 -26.281 -4.453 1 97.94 291 ALA A N 1
ATOM 2150 C CA . ALA A 1 291 ? 7.496 -26.156 -5.633 1 97.94 291 ALA A CA 1
ATOM 2151 C C . ALA A 1 291 ? 6.965 -27.531 -6.062 1 97.94 291 ALA A C 1
ATOM 2153 O O . ALA A 1 291 ? 5.828 -27.641 -6.523 1 97.94 291 ALA A O 1
ATOM 2154 N N . VAL A 1 292 ? 7.793 -28.516 -5.922 1 98.06 292 VAL A N 1
ATOM 2155 C CA . VAL A 1 292 ? 7.363 -29.875 -6.219 1 98.06 292 VAL A CA 1
ATOM 2156 C C . VAL A 1 292 ? 6.207 -30.266 -5.305 1 98.06 292 VAL A C 1
ATOM 2158 O O . VAL A 1 292 ? 5.195 -30.812 -5.766 1 98.06 292 VAL A O 1
ATOM 2161 N N . TRP A 1 293 ? 6.387 -29.984 -4.082 1 97.88 293 TRP A N 1
ATOM 2162 C CA . TRP A 1 293 ? 5.309 -30.281 -3.145 1 97.88 293 TRP A CA 1
ATOM 2163 C C . TRP A 1 293 ? 4.062 -29.469 -3.467 1 97.88 293 TRP A C 1
ATOM 2165 O O . TRP A 1 293 ? 2.938 -29.953 -3.33 1 97.88 293 TRP A O 1
ATOM 2175 N N . GLY A 1 294 ? 4.25 -28.203 -3.805 1 97.69 294 GLY A N 1
ATOM 2176 C CA . GLY A 1 294 ? 3.109 -27.453 -4.312 1 97.69 294 GLY A CA 1
ATOM 2177 C C . GLY A 1 294 ? 2.385 -28.156 -5.441 1 97.69 294 GLY A C 1
ATOM 2178 O O . GLY A 1 294 ? 1.155 -28.234 -5.445 1 97.69 294 GLY A O 1
ATOM 2179 N N . GLY A 1 295 ? 3.174 -28.688 -6.355 1 98.19 295 GLY A N 1
ATOM 2180 C CA . GLY A 1 295 ? 2.607 -29.469 -7.449 1 98.19 295 GLY A CA 1
ATOM 2181 C C . GLY A 1 295 ? 1.856 -30.703 -6.977 1 98.19 295 GLY A C 1
ATOM 2182 O O . GLY A 1 295 ? 0.79 -31.016 -7.504 1 98.19 295 GLY A O 1
ATOM 2183 N N . VAL A 1 296 ? 2.398 -31.375 -6.023 1 97.75 296 VAL A N 1
ATOM 2184 C CA . VAL A 1 296 ? 1.752 -32.562 -5.465 1 97.75 296 VAL A CA 1
ATOM 2185 C C . VAL A 1 296 ? 0.397 -32.188 -4.871 1 97.75 296 VAL A C 1
ATOM 2187 O O . VAL A 1 296 ? -0.603 -32.875 -5.105 1 97.75 296 VAL A O 1
ATOM 2190 N N . PHE A 1 297 ? 0.394 -31.109 -4.156 1 96.19 297 PHE A N 1
ATOM 2191 C CA . PHE A 1 297 ? -0.861 -30.672 -3.555 1 96.19 297 PHE A CA 1
ATOM 2192 C C . PHE A 1 297 ? -1.844 -30.219 -4.625 1 96.19 297 PHE A C 1
ATOM 2194 O O . PHE A 1 297 ? -3.055 -30.406 -4.484 1 96.19 297 PHE A O 1
ATOM 2201 N N . TYR A 1 298 ? -1.354 -29.609 -5.699 1 96.25 298 TYR A N 1
ATOM 2202 C CA . TYR A 1 298 ? -2.213 -29.281 -6.832 1 96.25 298 TYR A CA 1
ATOM 2203 C C . TYR A 1 298 ? -2.84 -30.531 -7.422 1 96.25 298 TYR A C 1
ATOM 2205 O O . TYR A 1 298 ? -4.027 -30.547 -7.754 1 96.25 298 TYR A O 1
ATOM 2213 N N . LEU A 1 299 ? -2.057 -31.578 -7.59 1 96 299 LEU A N 1
ATOM 2214 C CA . LEU A 1 299 ? -2.564 -32.844 -8.125 1 96 299 LEU A CA 1
ATOM 2215 C C . LEU A 1 299 ? -3.664 -33.406 -7.234 1 96 299 LEU A C 1
ATOM 2217 O O . LEU A 1 299 ? -4.699 -33.844 -7.73 1 96 299 LEU A O 1
ATOM 2221 N N . ILE A 1 300 ? -3.412 -33.344 -5.984 1 93.62 300 ILE A N 1
ATOM 2222 C CA . ILE A 1 300 ? -4.395 -33.875 -5.031 1 93.62 300 ILE A CA 1
ATOM 2223 C C . ILE A 1 300 ? -5.684 -33.062 -5.145 1 93.62 300 ILE A C 1
ATOM 2225 O O . ILE A 1 300 ? -6.777 -33.625 -5.191 1 93.62 300 ILE A O 1
ATOM 2229 N N . THR A 1 301 ? -5.559 -31.766 -5.203 1 91.56 301 THR A N 1
ATOM 2230 C CA . THR A 1 301 ? -6.73 -30.906 -5.301 1 91.56 301 THR A CA 1
ATOM 2231 C C . THR A 1 301 ? -7.457 -31.125 -6.625 1 91.56 301 THR A C 1
ATOM 2233 O O . THR A 1 301 ? -8.688 -31.078 -6.68 1 91.56 301 THR A O 1
ATOM 2236 N N . GLY A 1 302 ? -6.691 -31.25 -7.688 1 92.31 302 GLY A N 1
ATOM 2237 C CA . GLY A 1 302 ? -7.301 -31.547 -8.977 1 92.31 302 GLY A CA 1
ATOM 2238 C C . GLY A 1 302 ? -8.086 -32.844 -8.984 1 92.31 302 GLY A C 1
ATOM 2239 O O . GLY A 1 302 ? -9.188 -32.906 -9.531 1 92.31 302 GLY A O 1
ATOM 2240 N N . LEU A 1 303 ? -7.621 -33.812 -8.336 1 91.88 303 LEU A N 1
ATOM 2241 C CA . LEU A 1 303 ? -8.227 -35.125 -8.336 1 91.88 303 LEU A CA 1
ATOM 2242 C C . LEU A 1 303 ? -9.438 -35.188 -7.406 1 91.88 303 LEU A C 1
ATOM 2244 O O . LEU A 1 303 ? -10.391 -35.938 -7.652 1 91.88 303 LEU A O 1
ATOM 2248 N N . LEU A 1 304 ? -9.359 -34.312 -6.387 1 87.38 304 LEU A N 1
ATOM 2249 C CA . LEU A 1 304 ? -10.453 -34.344 -5.418 1 87.38 304 LEU A CA 1
ATOM 2250 C C . LEU A 1 304 ? -11.461 -33.219 -5.711 1 87.38 304 LEU A C 1
ATOM 2252 O O . LEU A 1 304 ? -12.492 -33.125 -5.047 1 87.38 304 LEU A O 1
ATOM 2256 N N . GLY A 1 305 ? -11.18 -32.438 -6.605 1 77.62 305 GLY A N 1
ATOM 2257 C CA . GLY A 1 305 ? -12.102 -31.453 -7.176 1 77.62 305 GLY A CA 1
ATOM 2258 C C . GLY A 1 305 ? -12.719 -30.547 -6.137 1 77.62 305 GLY A C 1
ATOM 2259 O O . GLY A 1 305 ? -12.008 -29.891 -5.363 1 77.62 305 GLY A O 1
ATOM 2260 N N . ALA A 1 306 ? -14.102 -30.609 -6.102 1 70.81 306 ALA A N 1
ATOM 2261 C CA . ALA A 1 306 ? -14.93 -29.719 -5.297 1 70.81 306 ALA A CA 1
ATOM 2262 C C . ALA A 1 306 ? -14.688 -29.938 -3.807 1 70.81 306 ALA A C 1
ATOM 2264 O O . ALA A 1 306 ? -14.828 -29.016 -3.002 1 70.81 306 ALA A O 1
ATOM 2265 N N . THR A 1 307 ? -14.289 -31.109 -3.494 1 77.44 307 THR A N 1
ATOM 2266 C CA . THR A 1 307 ? -14.039 -31.391 -2.088 1 77.44 307 THR A CA 1
ATOM 2267 C C . THR A 1 307 ? -12.938 -30.5 -1.538 1 77.44 307 THR A C 1
ATOM 2269 O O . THR A 1 307 ? -13.086 -29.906 -0.472 1 77.44 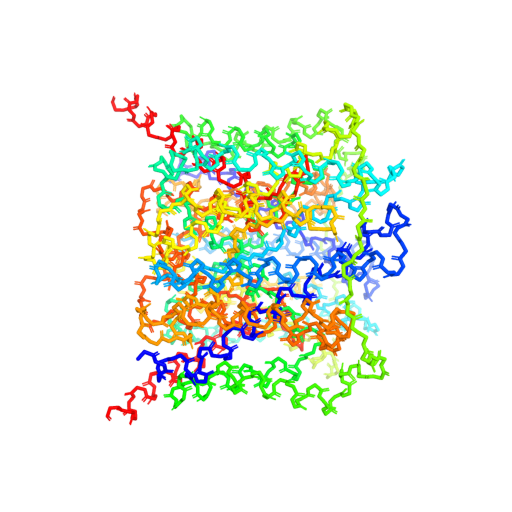307 THR A O 1
ATOM 2272 N N . VAL A 1 308 ? -11.992 -30.375 -2.254 1 76.69 308 VAL A N 1
ATOM 2273 C CA . VAL A 1 308 ? -10.836 -29.625 -1.764 1 76.69 308 VAL A CA 1
ATOM 2274 C C . VAL A 1 308 ? -11.117 -28.125 -1.863 1 76.69 308 VAL A C 1
ATOM 2276 O O . VAL A 1 308 ? -10.703 -27.359 -0.997 1 76.69 308 VAL A O 1
ATOM 2279 N N . VAL A 1 309 ? -11.812 -27.766 -2.887 1 74.75 309 VAL A N 1
ATOM 2280 C CA . VAL A 1 309 ? -12.211 -26.375 -2.979 1 74.75 309 VAL A CA 1
ATOM 2281 C C . VAL A 1 309 ? -13.023 -25.984 -1.746 1 74.75 309 VAL A C 1
ATOM 2283 O O . VAL A 1 309 ? -12.812 -24.906 -1.17 1 74.75 309 VAL A O 1
ATOM 2286 N N . GLY A 1 310 ? -13.883 -26.859 -1.38 1 75.69 310 GLY A N 1
ATOM 2287 C CA . GLY A 1 310 ? -14.656 -26.641 -0.17 1 75.69 310 GLY A CA 1
ATOM 2288 C C . GLY A 1 310 ? -13.805 -26.594 1.083 1 75.69 310 GLY A C 1
ATOM 2289 O O . GLY A 1 310 ? -14.062 -25.781 1.977 1 75.69 310 GLY A O 1
ATOM 2290 N N . LEU A 1 311 ? -12.766 -27.406 1.078 1 78.94 311 LEU A N 1
ATOM 2291 C CA . LEU A 1 311 ? -11.867 -27.422 2.227 1 78.94 311 LEU A CA 1
ATOM 2292 C C . LEU A 1 311 ? -11.109 -26.109 2.352 1 78.94 311 LEU A C 1
ATOM 2294 O O . LEU A 1 311 ? -11 -25.547 3.447 1 78.94 311 LEU A O 1
ATOM 2298 N N . PHE A 1 312 ? -10.602 -25.625 1.312 1 79.88 312 PHE A N 1
ATOM 2299 C CA . PHE A 1 312 ? -9.836 -24.391 1.343 1 79.88 312 PHE A CA 1
ATOM 2300 C C . PHE A 1 312 ? -10.742 -23.188 1.611 1 79.88 312 PHE A C 1
ATOM 2302 O O . PHE A 1 312 ? -10.328 -22.234 2.264 1 79.88 312 PHE A O 1
ATOM 2309 N N . ALA A 1 313 ? -11.938 -23.406 1.208 1 77 313 ALA A N 1
ATOM 2310 C CA . ALA A 1 313 ? -12.922 -22.344 1.466 1 77 313 ALA A CA 1
ATOM 2311 C C . ALA A 1 313 ? -13.375 -22.375 2.922 1 77 313 ALA A C 1
ATOM 2313 O O . ALA A 1 313 ? -13.984 -21.406 3.404 1 77 313 ALA A O 1
ATOM 2314 N N . ALA A 1 314 ? -13.039 -23.453 3.557 1 83.75 314 ALA A N 1
ATOM 2315 C CA . ALA A 1 314 ? -13.43 -23.594 4.957 1 83.75 314 ALA A CA 1
ATOM 2316 C C . ALA A 1 314 ? -12.57 -22.703 5.855 1 83.75 314 ALA A C 1
ATOM 2318 O O . ALA A 1 314 ? -12.977 -22.375 6.973 1 83.75 314 ALA A O 1
ATOM 2319 N N . PHE A 1 315 ? -11.359 -22.359 5.414 1 89.12 315 PHE A N 1
ATOM 2320 C CA . PHE A 1 315 ? -10.484 -21.5 6.199 1 89.12 315 PHE A CA 1
ATOM 2321 C C . PHE A 1 315 ? -10.969 -20.047 6.152 1 89.12 315 PHE A C 1
ATOM 2323 O O . PHE A 1 315 ? -11.398 -19.562 5.105 1 89.12 315 PHE A O 1
ATOM 2330 N N . PRO A 1 316 ? -10.969 -19.484 7.328 1 91.88 316 PRO A N 1
ATOM 2331 C CA . PRO A 1 316 ? -11.32 -18.062 7.281 1 91.88 316 PRO A CA 1
ATOM 2332 C C . PRO A 1 316 ? -10.367 -17.25 6.41 1 91.88 316 PRO A C 1
ATOM 2334 O O . PRO A 1 316 ? -9.156 -17.5 6.418 1 91.88 316 PRO A O 1
ATOM 2337 N N . LYS A 1 317 ? -10.93 -16.344 5.684 1 92.62 317 LYS A N 1
ATOM 2338 C CA . LYS A 1 317 ? -10.156 -15.492 4.777 1 92.62 317 LYS A CA 1
ATOM 2339 C C . LYS A 1 317 ? -9.016 -14.789 5.516 1 92.62 317 LYS A C 1
ATOM 2341 O O . LYS A 1 317 ? -7.934 -14.617 4.961 1 92.62 317 LYS A O 1
ATOM 2346 N N . GLU A 1 318 ? -9.234 -14.406 6.742 1 95.25 318 GLU A N 1
ATOM 2347 C CA . GLU A 1 318 ? -8.242 -13.688 7.535 1 95.25 318 GLU A CA 1
ATOM 2348 C C . GLU A 1 318 ? -7.012 -14.547 7.801 1 95.25 318 GLU A C 1
ATOM 2350 O O . GLU A 1 318 ? -5.883 -14.047 7.797 1 95.25 318 GLU A O 1
ATOM 2355 N N . LEU A 1 319 ? -7.25 -15.852 8.062 1 95.62 319 LEU A N 1
ATOM 2356 C CA . LEU A 1 319 ? -6.141 -16.766 8.281 1 95.62 319 LEU A CA 1
ATOM 2357 C C . LEU A 1 319 ? -5.266 -16.875 7.035 1 95.62 319 LEU A C 1
ATOM 2359 O O . LEU A 1 319 ? -4.035 -16.828 7.129 1 95.62 319 LEU A O 1
ATOM 2363 N N . VAL A 1 320 ? -5.871 -17 5.93 1 94.06 320 VAL A N 1
ATOM 2364 C CA . VAL A 1 320 ? -5.172 -17.156 4.656 1 94.06 320 VAL A CA 1
ATOM 2365 C C . VAL A 1 320 ? -4.391 -15.875 4.344 1 94.06 320 VAL A C 1
ATOM 2367 O O . VAL A 1 320 ? -3.23 -15.938 3.928 1 94.06 320 VAL A O 1
ATOM 2370 N N . LEU A 1 321 ? -4.996 -14.75 4.559 1 93.81 321 LEU A N 1
ATOM 2371 C CA . LEU A 1 321 ? -4.328 -13.469 4.352 1 93.81 321 LEU A CA 1
ATOM 2372 C C . LEU A 1 321 ? -3.109 -13.344 5.262 1 93.81 321 LEU A C 1
ATOM 2374 O O . LEU A 1 321 ? -2.049 -12.883 4.828 1 93.81 321 LEU A O 1
ATOM 2378 N N . ALA A 1 322 ? -3.271 -13.773 6.434 1 95.69 322 ALA A N 1
ATOM 2379 C CA . ALA A 1 322 ? -2.199 -13.641 7.414 1 95.69 322 ALA A CA 1
ATOM 2380 C C . ALA A 1 322 ? -1.01 -14.523 7.047 1 95.69 322 ALA A C 1
ATOM 2382 O O . ALA A 1 322 ? 0.138 -14.07 7.078 1 95.69 322 ALA A O 1
ATOM 2383 N N . ILE A 1 323 ? -1.303 -15.75 6.77 1 94.62 323 ILE A N 1
ATOM 2384 C CA . ILE A 1 323 ? -0.219 -16.672 6.469 1 94.62 323 ILE A CA 1
ATOM 2385 C C . ILE A 1 323 ? 0.481 -16.25 5.18 1 94.62 323 ILE A C 1
ATOM 2387 O O . ILE A 1 323 ? 1.706 -16.359 5.07 1 94.62 323 ILE A O 1
ATOM 2391 N N . ALA A 1 324 ? -0.246 -15.844 4.156 1 93.94 324 ALA A N 1
ATOM 2392 C CA . ALA A 1 324 ? 0.339 -15.359 2.908 1 93.94 324 ALA A CA 1
ATOM 2393 C C . ALA A 1 324 ? 1.216 -14.133 3.156 1 93.94 324 ALA A C 1
ATOM 2395 O O . ALA A 1 324 ? 2.352 -14.07 2.678 1 93.94 324 ALA A O 1
ATOM 2396 N N . GLY A 1 325 ? 0.669 -13.18 3.889 1 94.81 325 GLY A N 1
ATOM 2397 C CA . GLY A 1 325 ? 1.419 -11.977 4.199 1 94.81 325 GLY A CA 1
ATOM 2398 C C . GLY A 1 325 ? 2.723 -12.25 4.926 1 94.81 325 GLY A C 1
ATOM 2399 O O . GLY A 1 325 ? 3.76 -11.68 4.59 1 94.81 325 GLY A O 1
ATOM 2400 N N . LEU A 1 326 ? 2.682 -13.109 5.922 1 95.5 326 LEU A N 1
ATOM 2401 C CA . LEU A 1 326 ? 3.873 -13.453 6.695 1 95.5 326 LEU A CA 1
ATOM 2402 C C . LEU A 1 326 ? 4.902 -14.156 5.82 1 95.5 326 LEU A C 1
ATOM 2404 O O . LEU A 1 326 ? 6.102 -13.883 5.922 1 95.5 326 LEU A O 1
ATOM 2408 N N . ALA A 1 327 ? 4.414 -15.039 5 1 92.94 327 ALA A N 1
ATOM 2409 C CA . ALA A 1 327 ? 5.297 -15.82 4.133 1 92.94 327 ALA A CA 1
ATOM 2410 C C . ALA A 1 327 ? 6.008 -14.922 3.125 1 92.94 327 ALA A C 1
ATOM 2412 O O . ALA A 1 327 ? 7.109 -15.242 2.668 1 92.94 327 ALA A O 1
ATOM 2413 N N . LEU A 1 328 ? 5.449 -13.766 2.816 1 93.81 328 LEU A N 1
ATOM 2414 C CA . LEU A 1 328 ? 5.969 -12.938 1.734 1 93.81 328 LEU A CA 1
ATOM 2415 C C . LEU A 1 328 ? 6.742 -11.742 2.285 1 93.81 328 LEU A C 1
ATOM 2417 O O . LEU A 1 328 ? 7.285 -10.945 1.52 1 93.81 328 LEU A O 1
ATOM 2421 N N . LEU A 1 329 ? 6.867 -11.594 3.609 1 94.25 329 LEU A N 1
ATOM 2422 C CA . LEU A 1 329 ? 7.543 -10.461 4.223 1 94.25 329 LEU A CA 1
ATOM 2423 C C . LEU A 1 329 ? 8.969 -10.32 3.695 1 94.25 329 LEU A C 1
ATOM 2425 O O . LEU A 1 329 ? 9.375 -9.234 3.287 1 94.25 329 LEU A O 1
ATOM 2429 N N . GLY A 1 330 ? 9.648 -11.461 3.738 1 91.19 330 GLY A N 1
ATOM 2430 C CA . GLY A 1 330 ? 11.023 -11.445 3.258 1 91.19 330 GLY A CA 1
ATOM 2431 C C . GLY A 1 330 ? 11.148 -11.016 1.808 1 91.19 330 GLY A C 1
ATOM 2432 O O . GLY A 1 330 ? 12.008 -10.203 1.465 1 91.19 330 GLY A O 1
ATOM 2433 N N . THR A 1 331 ? 10.305 -11.492 0.982 1 91.81 331 THR A N 1
ATOM 2434 C CA . THR A 1 331 ? 10.344 -11.188 -0.444 1 91.81 331 THR A CA 1
ATOM 2435 C C . THR A 1 331 ? 9.992 -9.727 -0.695 1 91.81 331 THR A C 1
ATOM 2437 O O . THR A 1 331 ? 10.578 -9.078 -1.569 1 91.81 331 THR A O 1
ATOM 2440 N N . ILE A 1 332 ? 9.039 -9.234 0.008 1 94.38 332 ILE A N 1
ATOM 2441 C CA . ILE A 1 332 ? 8.664 -7.828 -0.112 1 94.38 332 ILE A CA 1
ATOM 2442 C C . ILE A 1 332 ? 9.867 -6.945 0.222 1 94.38 332 ILE A C 1
ATOM 2444 O O . ILE A 1 332 ? 10.234 -6.062 -0.557 1 94.38 332 ILE A O 1
ATOM 2448 N N . GLY A 1 333 ? 10.492 -7.254 1.345 1 93.94 333 GLY A N 1
ATOM 2449 C CA . GLY A 1 333 ? 11.656 -6.488 1.754 1 93.94 333 GLY A CA 1
ATOM 2450 C C . GLY A 1 333 ? 12.797 -6.559 0.757 1 93.94 333 GLY A C 1
ATOM 2451 O O . GLY A 1 333 ? 13.391 -5.535 0.405 1 93.94 333 GLY A O 1
ATOM 2452 N N . ASN A 1 334 ? 13.031 -7.711 0.253 1 92.25 334 ASN A N 1
ATOM 2453 C CA . ASN A 1 334 ? 14.125 -7.91 -0.695 1 92.25 334 ASN A CA 1
ATOM 2454 C C . ASN A 1 334 ? 13.852 -7.207 -2.02 1 92.25 334 ASN A C 1
ATOM 2456 O O . ASN A 1 334 ? 14.766 -6.645 -2.629 1 92.25 334 ASN A O 1
ATOM 2460 N N . SER A 1 335 ? 12.672 -7.316 -2.455 1 93.44 335 SER A N 1
ATOM 2461 C CA . SER A 1 335 ? 12.312 -6.684 -3.719 1 93.44 335 SER A CA 1
ATOM 2462 C C . SER A 1 335 ? 12.414 -5.164 -3.623 1 93.44 335 SER A C 1
ATOM 2464 O O . SER A 1 335 ? 12.891 -4.508 -4.555 1 93.44 335 SER A O 1
ATOM 2466 N N . LEU A 1 336 ? 11.969 -4.605 -2.52 1 95 336 LEU A N 1
ATOM 2467 C CA . LEU A 1 336 ? 12.078 -3.166 -2.32 1 95 336 LEU A CA 1
ATOM 2468 C C . LEU A 1 336 ? 13.547 -2.738 -2.254 1 95 336 LEU A C 1
ATOM 2470 O O . LEU A 1 336 ? 13.93 -1.729 -2.85 1 95 336 LEU A O 1
ATOM 2474 N N . THR A 1 337 ? 14.312 -3.512 -1.531 1 93.94 337 THR A N 1
ATOM 2475 C CA . THR A 1 337 ? 15.734 -3.223 -1.414 1 93.94 337 THR A CA 1
ATOM 2476 C C . THR A 1 337 ? 16.406 -3.26 -2.783 1 93.94 337 THR A C 1
ATOM 2478 O O . THR A 1 337 ? 17.172 -2.354 -3.131 1 93.94 337 THR A O 1
ATOM 2481 N N . ALA A 1 338 ? 16.078 -4.254 -3.52 1 92.56 338 ALA A N 1
ATOM 2482 C CA . ALA A 1 338 ? 16.656 -4.402 -4.848 1 92.56 338 ALA A CA 1
ATOM 2483 C C . ALA A 1 338 ? 16.203 -3.283 -5.781 1 92.56 338 ALA A C 1
ATOM 2485 O O . ALA A 1 338 ? 16.984 -2.791 -6.602 1 92.56 338 ALA A O 1
ATOM 2486 N N . ALA A 1 339 ? 14.961 -2.947 -5.695 1 94 339 ALA A N 1
ATOM 2487 C CA . ALA A 1 339 ? 14.398 -1.897 -6.539 1 94 339 ALA A CA 1
ATOM 2488 C C . ALA A 1 339 ? 15.07 -0.553 -6.258 1 94 339 ALA A C 1
ATOM 2490 O O . ALA A 1 339 ? 15.32 0.226 -7.18 1 94 339 ALA A O 1
ATOM 2491 N N . LEU A 1 340 ? 15.391 -0.298 -5.016 1 93.5 340 LEU A N 1
ATOM 2492 C CA . LEU A 1 340 ? 15.844 1.027 -4.609 1 93.5 340 LEU A CA 1
ATOM 2493 C C . LEU A 1 340 ? 17.359 1.065 -4.492 1 93.5 340 LEU A C 1
ATOM 2495 O O . LEU A 1 340 ? 17.922 2.039 -3.988 1 93.5 340 LEU A O 1
ATOM 2499 N N . ALA A 1 341 ? 17.984 0.035 -4.891 1 89.25 341 ALA A N 1
ATOM 2500 C CA . ALA A 1 341 ? 19.438 -0.094 -4.75 1 89.25 341 ALA A CA 1
ATOM 2501 C C . ALA A 1 341 ? 20.156 0.975 -5.559 1 89.25 341 ALA A C 1
ATOM 2503 O O . ALA A 1 341 ? 21.203 1.492 -5.125 1 89.25 341 ALA A O 1
ATOM 2504 N N . ASP A 1 342 ? 19.609 1.23 -6.738 1 82.25 342 ASP A N 1
ATOM 2505 C CA . ASP A 1 342 ? 20.234 2.25 -7.578 1 82.25 342 ASP A CA 1
ATOM 2506 C C . ASP A 1 342 ? 19.562 3.607 -7.383 1 82.25 342 ASP A C 1
ATOM 2508 O O . ASP A 1 342 ? 18.359 3.756 -7.637 1 82.25 342 ASP A O 1
ATOM 2512 N N . ASN A 1 343 ? 20.266 4.527 -7.062 1 72.75 343 ASN A N 1
ATOM 2513 C CA . ASN A 1 343 ? 19.75 5.844 -6.707 1 72.75 343 ASN A CA 1
ATOM 2514 C C . ASN A 1 343 ? 19.375 6.652 -7.941 1 72.75 343 ASN A C 1
ATOM 2516 O O . ASN A 1 343 ? 18.531 7.547 -7.871 1 72.75 343 ASN A O 1
ATOM 2520 N N . ASP A 1 344 ? 19.844 6.344 -9.047 1 76.88 344 ASP A N 1
ATOM 2521 C CA . ASP A 1 344 ? 19.625 7.152 -10.242 1 76.88 344 ASP A CA 1
ATOM 2522 C C . ASP A 1 344 ? 18.203 6.961 -10.773 1 76.88 344 ASP A C 1
ATOM 2524 O O . ASP A 1 344 ? 17.688 7.809 -11.508 1 76.88 344 ASP A O 1
ATOM 2528 N N . GLU A 1 345 ? 17.578 5.988 -10.359 1 82.56 345 GLU A N 1
ATOM 2529 C CA . GLU A 1 345 ? 16.266 5.664 -10.938 1 82.56 345 GLU A CA 1
ATOM 2530 C C . GL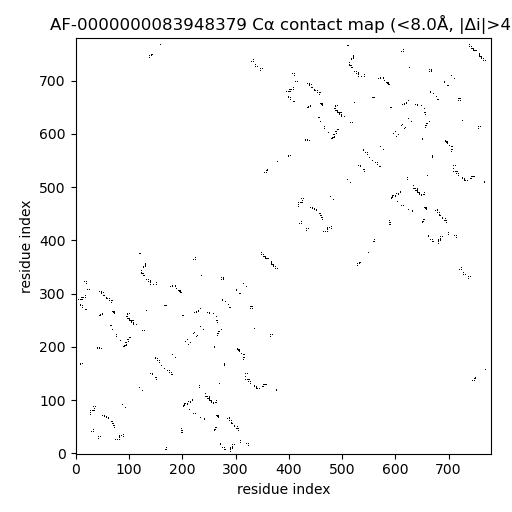U A 1 345 ? 15.18 5.672 -9.875 1 82.56 345 GLU A C 1
ATOM 2532 O O . GLU A 1 345 ? 14.203 4.926 -9.977 1 82.56 345 GLU A O 1
ATOM 2537 N N . HIS A 1 346 ? 15.297 6.508 -9.047 1 86.94 346 HIS A N 1
ATOM 2538 C CA . HIS A 1 346 ? 14.391 6.488 -7.91 1 86.94 346 HIS A CA 1
ATOM 2539 C C . HIS A 1 346 ? 12.961 6.793 -8.344 1 86.94 346 HIS A C 1
ATOM 2541 O O . HIS A 1 346 ? 12.023 6.098 -7.941 1 86.94 346 HIS A O 1
ATOM 2547 N N . GLU A 1 347 ? 12.844 7.75 -9.117 1 88.75 347 GLU A N 1
ATOM 2548 C CA . GLU A 1 347 ? 11.508 8.148 -9.539 1 88.75 347 GLU A CA 1
ATOM 2549 C C . GLU A 1 347 ? 10.844 7.059 -10.383 1 88.75 347 GLU A C 1
ATOM 2551 O O . GLU A 1 347 ? 9.656 6.773 -10.211 1 88.75 347 GLU A O 1
ATOM 2556 N N . VAL A 1 348 ? 11.656 6.473 -11.234 1 92.62 348 VAL A N 1
ATOM 2557 C CA . VAL A 1 348 ? 11.172 5.395 -12.086 1 92.62 348 VAL A CA 1
ATOM 2558 C C . VAL A 1 348 ? 10.703 4.227 -11.227 1 92.62 348 VAL A C 1
ATOM 2560 O O . VAL A 1 348 ? 9.609 3.693 -11.438 1 92.62 348 VAL A O 1
ATOM 2563 N N . VAL A 1 349 ? 11.461 3.93 -10.266 1 94.69 349 VAL A N 1
ATOM 2564 C CA . VAL A 1 349 ? 11.227 2.771 -9.406 1 94.69 349 VAL A CA 1
ATOM 2565 C C . VAL A 1 349 ? 10 3.012 -8.531 1 94.69 349 VAL A C 1
ATOM 2567 O O . VAL A 1 349 ? 9.141 2.139 -8.406 1 94.69 349 VAL A O 1
ATOM 2570 N N . VAL A 1 350 ? 9.883 4.18 -8.016 1 95.81 350 VAL A N 1
ATOM 2571 C CA . VAL A 1 350 ? 8.797 4.488 -7.098 1 95.81 350 VAL A CA 1
ATOM 2572 C C . VAL A 1 350 ? 7.473 4.523 -7.859 1 95.81 350 VAL A C 1
ATOM 2574 O O . VAL A 1 350 ? 6.457 4.008 -7.383 1 95.81 350 VAL A O 1
ATOM 2577 N N . ILE A 1 351 ? 7.488 5.082 -9 1 95.94 351 ILE A N 1
ATOM 2578 C CA . ILE A 1 351 ? 6.277 5.145 -9.812 1 95.94 351 ILE A CA 1
ATOM 2579 C C . ILE A 1 351 ? 5.867 3.74 -10.242 1 95.94 351 ILE A C 1
ATOM 2581 O O . ILE A 1 351 ? 4.691 3.377 -10.164 1 95.94 351 ILE A O 1
ATOM 2585 N N . THR A 1 352 ? 6.836 2.941 -10.695 1 95.25 352 THR A N 1
ATOM 2586 C CA . THR A 1 352 ? 6.547 1.561 -11.062 1 95.25 352 THR A CA 1
ATOM 2587 C C . THR A 1 352 ? 5.918 0.81 -9.891 1 95.25 352 THR A C 1
ATOM 2589 O O . THR A 1 352 ? 4.902 0.127 -10.055 1 95.25 352 THR A O 1
ATOM 2592 N N . PHE A 1 353 ? 6.562 0.956 -8.742 1 96.81 353 PHE A N 1
ATOM 2593 C CA . PHE A 1 353 ? 6.113 0.306 -7.52 1 96.81 353 PHE A CA 1
ATOM 2594 C C . PHE A 1 353 ? 4.688 0.717 -7.176 1 96.81 353 PHE A C 1
ATOM 2596 O O . PHE A 1 353 ? 3.83 -0.136 -6.941 1 96.81 353 PHE A O 1
ATOM 2603 N N . LEU A 1 354 ? 4.402 1.966 -7.266 1 97.5 354 LEU A N 1
ATOM 2604 C CA . LEU A 1 354 ? 3.121 2.502 -6.816 1 97.5 354 LEU A CA 1
ATOM 2605 C C . LEU A 1 354 ? 2.016 2.17 -7.816 1 97.5 354 LEU A C 1
ATOM 2607 O O . LEU A 1 354 ? 0.9 1.827 -7.418 1 97.5 354 LEU A O 1
ATOM 2611 N N . VAL A 1 355 ? 2.279 2.266 -9.062 1 95.69 355 VAL A N 1
ATOM 2612 C CA . VAL A 1 355 ? 1.289 1.9 -10.07 1 95.69 355 VAL A CA 1
ATOM 2613 C C . VAL A 1 355 ? 0.898 0.434 -9.906 1 95.69 355 VAL A C 1
ATOM 2615 O O . VAL A 1 355 ? -0.289 0.1 -9.883 1 95.69 355 VAL A O 1
ATOM 2618 N N . THR A 1 356 ? 1.885 -0.345 -9.758 1 93.75 356 THR A N 1
ATOM 2619 C CA . THR A 1 356 ? 1.65 -1.778 -9.625 1 93.75 356 THR A CA 1
ATOM 2620 C C . THR A 1 356 ? 0.866 -2.082 -8.352 1 93.75 356 THR A C 1
ATOM 2622 O O . THR A 1 356 ? -0.097 -2.852 -8.383 1 93.75 356 THR A O 1
ATOM 2625 N N . ALA A 1 357 ? 1.28 -1.446 -7.324 1 95.25 357 ALA A N 1
ATOM 2626 C CA . ALA A 1 357 ? 0.683 -1.708 -6.016 1 95.25 357 ALA A CA 1
ATOM 2627 C C . ALA A 1 357 ? -0.743 -1.169 -5.949 1 95.25 357 ALA A C 1
ATOM 2629 O O . ALA A 1 357 ? -1.524 -1.571 -5.082 1 95.25 357 ALA A O 1
ATOM 2630 N N . SER A 1 358 ? -1.106 -0.268 -6.762 1 94.06 358 SER A N 1
ATOM 2631 C CA . SER A 1 358 ? -2.408 0.39 -6.707 1 94.06 358 SER A CA 1
ATOM 2632 C C . SER A 1 358 ? -3.533 -0.583 -7.039 1 94.06 358 SER A C 1
ATOM 2634 O O . SER A 1 358 ? -4.691 -0.343 -6.695 1 94.06 358 SER A O 1
ATOM 2636 N N . GLY A 1 359 ? -3.244 -1.622 -7.828 1 88.06 359 GLY A N 1
ATOM 2637 C CA . GLY A 1 359 ? -4.25 -2.605 -8.195 1 88.06 359 GLY A CA 1
ATOM 2638 C C . GLY A 1 359 ? -5.219 -2.102 -9.25 1 88.06 359 GLY A C 1
ATOM 2639 O O . GLY A 1 359 ? -6.219 -2.758 -9.547 1 88.06 359 GLY A O 1
ATOM 2640 N N . VAL A 1 360 ? -4.906 -1.009 -9.812 1 87.06 360 VAL A N 1
ATOM 2641 C CA . VAL A 1 360 ? -5.812 -0.408 -10.781 1 87.06 360 VAL A CA 1
ATOM 2642 C C . VAL A 1 360 ? -5.859 -1.264 -12.047 1 87.06 360 VAL A C 1
ATOM 2644 O O . VAL A 1 360 ? -4.891 -1.951 -12.375 1 87.06 360 VAL A O 1
ATOM 2647 N N . SER A 1 361 ? -7.02 -1.332 -12.617 1 85.06 361 SER A N 1
ATOM 2648 C CA . SER A 1 361 ? -7.207 -1.962 -13.922 1 85.06 361 SER A CA 1
ATOM 2649 C C . SER A 1 361 ? -7.648 -0.945 -14.969 1 85.06 361 SER A C 1
ATOM 2651 O O . SER A 1 361 ? -8.656 -0.261 -14.797 1 85.06 361 SER A O 1
ATOM 2653 N N . VAL A 1 362 ? -6.801 -0.783 -15.953 1 82 362 VAL A N 1
ATOM 2654 C CA . VAL A 1 362 ? -7.121 0.128 -17.047 1 82 362 VAL A CA 1
ATOM 2655 C C . VAL A 1 362 ? -7.316 -0.664 -18.344 1 82 362 VAL A C 1
ATOM 2657 O O . VAL A 1 362 ? -6.445 -1.438 -18.734 1 82 362 VAL A O 1
ATOM 2660 N N . LEU A 1 363 ? -8.477 -0.526 -18.969 1 77.81 363 LEU A N 1
ATOM 2661 C CA . LEU A 1 363 ? -8.812 -1.222 -20.203 1 77.81 363 LEU A CA 1
ATOM 2662 C C . LEU A 1 363 ? -8.781 -2.732 -20 1 77.81 363 LEU A C 1
ATOM 2664 O O . LEU A 1 363 ? -8.297 -3.469 -20.875 1 77.81 363 LEU A O 1
ATOM 2668 N N . GLY A 1 364 ? -9.016 -3.178 -18.812 1 73.38 364 GLY A N 1
ATOM 2669 C CA . GLY A 1 364 ? -9.07 -4.598 -18.5 1 73.38 364 GLY A CA 1
ATOM 2670 C C . GLY A 1 364 ? -7.715 -5.203 -18.203 1 73.38 364 GLY A C 1
ATOM 2671 O O . GLY A 1 364 ? -7.602 -6.406 -17.969 1 73.38 364 GLY A O 1
ATOM 2672 N N . ILE A 1 365 ? -6.688 -4.426 -18.219 1 81.5 365 ILE A N 1
ATOM 2673 C CA . ILE A 1 365 ? -5.34 -4.91 -17.953 1 81.5 365 ILE A CA 1
ATOM 2674 C C . ILE A 1 365 ? -4.922 -4.5 -16.531 1 81.5 365 ILE A C 1
ATOM 2676 O O . ILE A 1 365 ? -5.184 -3.377 -16.109 1 81.5 365 ILE A O 1
ATOM 2680 N N . GLY A 1 366 ? -4.281 -5.41 -15.914 1 83.81 366 GLY A N 1
ATOM 2681 C CA . GLY A 1 366 ? -3.934 -5.223 -14.516 1 83.81 366 GLY A CA 1
ATOM 2682 C C . GLY A 1 366 ? -2.809 -4.227 -14.312 1 83.81 366 GLY A C 1
ATOM 2683 O O . GLY A 1 366 ? -2.068 -3.914 -15.242 1 83.81 366 GLY A O 1
ATOM 2684 N N . SER A 1 367 ? -2.67 -3.781 -13.141 1 90.12 367 SER A N 1
ATOM 2685 C CA . SER A 1 367 ? -1.768 -2.697 -12.758 1 90.12 367 SER A CA 1
ATOM 2686 C C . SER A 1 367 ? -0.309 -3.1 -12.961 1 90.12 367 SER A C 1
ATOM 2688 O O . SER A 1 367 ? 0.54 -2.252 -13.242 1 90.12 367 SER A O 1
ATOM 2690 N N . ALA A 1 368 ? 0.045 -4.387 -12.828 1 86.56 368 ALA A N 1
ATOM 2691 C CA . ALA A 1 368 ? 1.422 -4.836 -13.016 1 86.56 368 ALA A CA 1
ATOM 2692 C C . ALA A 1 368 ? 1.934 -4.488 -14.406 1 86.56 368 ALA A C 1
ATOM 2694 O O . ALA A 1 368 ? 3.082 -4.066 -14.57 1 86.56 368 ALA A O 1
ATOM 2695 N N . PHE A 1 369 ? 1.109 -4.66 -15.344 1 86.94 369 PHE A N 1
ATOM 2696 C CA . PHE A 1 369 ? 1.477 -4.332 -16.719 1 86.94 369 PHE A CA 1
ATOM 2697 C C . PHE A 1 369 ? 1.721 -2.834 -16.859 1 86.94 369 PHE A C 1
ATOM 2699 O O . PHE A 1 369 ? 2.727 -2.418 -17.438 1 86.94 369 PHE A O 1
ATOM 2706 N N . TRP A 1 370 ? 0.872 -2.045 -16.438 1 89.31 370 TRP A N 1
ATOM 2707 C CA . TRP A 1 370 ? 0.961 -0.596 -16.562 1 89.31 370 TRP A CA 1
ATOM 2708 C C . TRP A 1 370 ? 2.148 -0.049 -15.781 1 89.31 370 TRP A C 1
ATOM 2710 O O . TRP A 1 370 ? 2.791 0.915 -16.203 1 89.31 370 TRP A O 1
ATOM 2720 N N . GLY A 1 371 ? 2.336 -0.636 -14.594 1 92.31 371 GLY A N 1
ATOM 2721 C CA . GLY A 1 371 ? 3.531 -0.272 -13.852 1 92.31 371 GLY A CA 1
ATOM 2722 C C . GLY A 1 371 ? 4.812 -0.545 -14.617 1 92.31 371 GLY A C 1
ATOM 2723 O O . GLY A 1 371 ? 5.703 0.305 -14.664 1 92.31 371 GLY A O 1
ATOM 2724 N N . LEU A 1 372 ? 4.875 -1.684 -15.242 1 89.5 372 LEU A N 1
ATOM 2725 C CA . LEU A 1 372 ? 6.047 -2.053 -16.016 1 89.5 372 LEU A CA 1
ATOM 2726 C C . LEU A 1 372 ? 6.199 -1.142 -17.234 1 89.5 372 LEU A C 1
ATOM 2728 O O . LEU A 1 372 ? 7.305 -0.694 -17.547 1 89.5 372 LEU A O 1
ATOM 2732 N N . LEU A 1 373 ? 5.117 -0.954 -17.953 1 89.94 373 LEU A N 1
ATOM 2733 C CA . LEU A 1 373 ? 5.148 -0.112 -19.141 1 89.94 373 LEU A CA 1
ATOM 2734 C C . LEU A 1 373 ? 5.609 1.301 -18.797 1 89.94 373 LEU A C 1
ATOM 2736 O O . LEU A 1 373 ? 6.492 1.851 -19.453 1 89.94 373 LEU A O 1
ATOM 2740 N N . LEU A 1 374 ? 5 1.869 -17.812 1 91.62 374 LEU A N 1
ATOM 2741 C CA . LEU A 1 374 ? 5.367 3.219 -17.406 1 91.62 374 LEU A CA 1
ATOM 2742 C C . LEU A 1 374 ? 6.812 3.264 -16.922 1 91.62 374 LEU A C 1
ATOM 2744 O O . LEU A 1 374 ? 7.543 4.211 -17.219 1 91.62 374 LEU A O 1
ATOM 2748 N N . GLY A 1 375 ? 7.168 2.289 -16.125 1 90.44 375 GLY A N 1
ATOM 2749 C CA . GLY A 1 375 ? 8.547 2.205 -15.68 1 90.44 375 GLY A CA 1
ATOM 2750 C C . GLY A 1 375 ? 9.539 2.137 -16.828 1 90.44 375 GLY A C 1
ATOM 2751 O O . GLY A 1 375 ? 10.562 2.824 -16.812 1 90.44 375 GLY A O 1
ATOM 2752 N N . PHE A 1 376 ? 9.227 1.366 -17.797 1 88.69 376 PHE A N 1
ATOM 2753 C CA . PHE A 1 376 ? 10.078 1.221 -18.969 1 88.69 376 PHE A CA 1
ATOM 2754 C C . PHE A 1 376 ? 10.164 2.533 -19.734 1 88.69 376 PHE A C 1
ATOM 2756 O O . PHE A 1 376 ? 11.258 2.957 -20.125 1 88.69 376 PHE A O 1
ATOM 2763 N N . LEU A 1 377 ? 9.031 3.074 -19.984 1 89.75 377 LEU A N 1
ATOM 2764 C CA . LEU A 1 377 ? 8.992 4.324 -20.75 1 89.75 377 LEU A CA 1
ATOM 2765 C C . LEU A 1 377 ? 9.789 5.414 -20.031 1 89.75 377 LEU A C 1
ATOM 2767 O O . LEU A 1 377 ? 10.547 6.152 -20.656 1 89.75 377 LEU A O 1
ATOM 2771 N N . MET A 1 378 ? 9.594 5.48 -18.766 1 90.56 378 MET A N 1
ATOM 2772 C CA . MET A 1 378 ? 10.297 6.496 -18 1 90.56 378 MET A CA 1
ATOM 2773 C C . MET A 1 378 ? 11.797 6.207 -17.953 1 90.56 378 MET A C 1
ATOM 2775 O O . MET A 1 378 ? 12.609 7.129 -18 1 90.56 378 MET A O 1
ATOM 2779 N N . HIS A 1 379 ? 12.133 4.98 -17.812 1 87.56 379 HIS A N 1
ATOM 2780 C CA . HIS A 1 379 ? 13.539 4.59 -17.828 1 87.56 379 HIS A CA 1
ATOM 2781 C C . HIS A 1 379 ? 14.211 5.02 -19.125 1 87.56 379 HIS A C 1
ATOM 2783 O O . HIS A 1 379 ? 15.312 5.574 -19.109 1 87.56 379 HIS A O 1
ATOM 2789 N N . TYR A 1 380 ? 13.531 4.801 -20.203 1 85.62 380 TYR A N 1
ATOM 2790 C CA . TYR A 1 380 ? 14.078 5.164 -21.5 1 85.62 380 TYR A CA 1
ATOM 2791 C C . TYR A 1 380 ? 14.086 6.676 -21.688 1 85.62 380 TYR A C 1
ATOM 2793 O O . TYR A 1 380 ? 15.016 7.23 -22.266 1 85.62 380 TYR A O 1
ATOM 2801 N N . TRP A 1 381 ? 13.023 7.289 -21.281 1 84.75 381 TRP A N 1
ATOM 2802 C CA . TRP A 1 381 ? 12.93 8.742 -21.375 1 84.75 381 TRP A CA 1
ATOM 2803 C C . TRP A 1 381 ? 14.055 9.414 -20.594 1 84.75 381 TRP A C 1
ATOM 2805 O O . TRP A 1 381 ? 14.672 10.367 -21.078 1 84.75 381 TRP A O 1
ATOM 2815 N N . HIS A 1 382 ? 14.352 8.953 -19.453 1 80.19 382 HIS A N 1
ATOM 2816 C CA . HIS A 1 382 ? 15.391 9.539 -18.594 1 80.19 382 HIS A CA 1
ATOM 2817 C C . HIS A 1 382 ? 16.781 9.266 -19.172 1 80.19 382 HIS A C 1
ATOM 2819 O O . HIS A 1 382 ? 17.672 10.102 -19.047 1 80.19 382 HIS A O 1
ATOM 2825 N N . LYS A 1 383 ? 16.938 8.156 -19.672 1 76.44 383 LYS A N 1
ATOM 2826 C CA . LYS A 1 383 ? 18.234 7.828 -20.266 1 76.44 383 LYS A CA 1
ATOM 2827 C C . LYS A 1 383 ? 18.5 8.672 -21.516 1 76.44 383 LYS A C 1
ATOM 2829 O O . LYS A 1 383 ? 19.625 9.094 -21.75 1 76.44 383 LYS A O 1
ATOM 2834 N N . HIS A 1 384 ? 17.562 8.93 -22.203 1 73.31 384 HIS A N 1
ATOM 2835 C CA . HIS A 1 384 ? 17.766 9.664 -23.438 1 73.31 384 HIS A CA 1
ATOM 2836 C C . HIS A 1 384 ? 17.828 11.172 -23.188 1 73.31 384 HIS A C 1
ATOM 2838 O O . HIS A 1 384 ? 18.5 11.898 -23.906 1 73.31 384 HIS A O 1
ATOM 2844 N N . ARG A 1 385 ? 17.125 11.695 -22.344 1 63.28 385 ARG A N 1
ATOM 2845 C CA . ARG A 1 385 ? 17.203 13.117 -22.047 1 63.28 385 ARG A CA 1
ATOM 2846 C C . ARG A 1 385 ? 18.516 13.453 -21.312 1 63.28 385 ARG A C 1
ATOM 2848 O O . ARG A 1 385 ? 19.078 14.523 -21.5 1 63.28 385 ARG A O 1
ATOM 2855 N N . ALA A 1 386 ? 18.844 12.773 -20.312 1 54.66 386 ALA A N 1
ATOM 2856 C CA . ALA A 1 386 ? 20.188 12.953 -19.766 1 54.66 386 ALA A CA 1
ATOM 2857 C C . ALA A 1 386 ? 21.234 13.07 -20.875 1 54.66 386 ALA A C 1
ATOM 2859 O O . ALA A 1 386 ? 22.25 13.75 -20.703 1 54.66 386 ALA A O 1
ATOM 2860 N N . LEU A 1 387 ? 20.938 12.539 -22.047 1 45.84 387 LEU A N 1
ATOM 2861 C CA . LEU A 1 387 ? 21.859 12.664 -23.172 1 45.84 387 LEU A CA 1
ATOM 2862 C C . LEU A 1 387 ? 21.719 14.031 -23.828 1 45.84 387 LEU A C 1
ATOM 2864 O O . LEU A 1 387 ? 22.625 14.469 -24.547 1 45.84 387 LEU A O 1
ATOM 2868 N N . THR A 1 388 ? 20.531 14.578 -23.766 1 41.84 388 THR A N 1
ATOM 2869 C CA . THR A 1 388 ? 20.406 15.867 -24.438 1 41.84 388 THR A CA 1
ATOM 2870 C C . THR A 1 388 ? 20.844 17 -23.5 1 41.84 388 THR A C 1
ATOM 2872 O O . THR A 1 388 ? 21.078 18.125 -23.953 1 41.84 388 THR A O 1
ATOM 2875 N N . THR A 1 389 ? 20.562 17.062 -22.281 1 41.38 389 THR A N 1
ATOM 2876 C CA . THR A 1 389 ? 20.969 18.172 -21.438 1 41.38 389 THR A CA 1
ATOM 2877 C C . THR A 1 389 ? 22.453 18.078 -21.078 1 41.38 389 THR A C 1
ATOM 2879 O O . THR A 1 389 ? 22.984 18.953 -20.391 1 41.38 389 THR A O 1
ATOM 2882 N N . THR A 1 390 ? 23.141 16.922 -21.312 1 34.88 390 THR A N 1
ATOM 2883 C CA . THR A 1 390 ? 24.578 17.078 -21.312 1 34.88 390 THR A CA 1
ATOM 2884 C C . THR A 1 390 ? 25.062 17.688 -22.625 1 34.88 390 THR A C 1
ATOM 2886 O O . THR A 1 390 ? 24.688 17.219 -23.703 1 34.88 390 THR A O 1
ATOM 2889 N N . MET B 1 1 ? 16.641 37.812 1.669 1 61.53 1 MET B N 1
ATOM 2890 C CA . MET B 1 1 ? 15.695 37.062 2.51 1 61.53 1 MET B CA 1
ATOM 2891 C C . MET B 1 1 ? 14.305 37.062 1.894 1 61.53 1 MET B C 1
ATOM 2893 O O . MET B 1 1 ? 13.695 36.031 1.706 1 61.53 1 MET B O 1
ATOM 2897 N N . TRP B 1 2 ? 13.891 38.25 1.47 1 70.19 2 TRP B N 1
ATOM 2898 C CA . TRP B 1 2 ? 12.531 38.375 0.936 1 70.19 2 TRP B CA 1
ATOM 2899 C C . TRP B 1 2 ? 12.453 37.781 -0.471 1 70.19 2 TRP B C 1
ATOM 2901 O O . TRP B 1 2 ? 11.422 37.25 -0.865 1 70.19 2 TRP B O 1
ATOM 2911 N N . ARG B 1 3 ? 13.555 38 -1.134 1 73.62 3 ARG B N 1
ATOM 2912 C CA . ARG B 1 3 ? 13.578 37.438 -2.488 1 73.62 3 ARG B CA 1
ATOM 2913 C C . ARG B 1 3 ? 13.43 35.938 -2.473 1 73.62 3 ARG B C 1
ATOM 2915 O O . ARG B 1 3 ? 12.812 35.344 -3.365 1 73.62 3 ARG B O 1
ATOM 2922 N N . GLU B 1 4 ? 13.93 35.469 -1.441 1 80.06 4 GLU B N 1
ATOM 2923 C CA . GLU B 1 4 ? 13.852 34.031 -1.294 1 80.06 4 GLU B CA 1
ATOM 2924 C C . GLU B 1 4 ? 12.438 33.594 -0.909 1 80.06 4 GLU B C 1
ATOM 2926 O O . GLU B 1 4 ? 12 32.5 -1.263 1 80.06 4 GLU B O 1
ATOM 2931 N N . ALA B 1 5 ? 11.758 34.438 -0.325 1 85.5 5 ALA B N 1
ATOM 2932 C CA . ALA B 1 5 ? 10.406 34.125 0.162 1 85.5 5 ALA B CA 1
ATOM 2933 C C . ALA B 1 5 ? 9.406 34.094 -0.988 1 85.5 5 ALA B C 1
ATOM 2935 O O . ALA B 1 5 ? 8.414 33.375 -0.928 1 85.5 5 ALA B O 1
ATOM 2936 N N . LEU B 1 6 ? 9.648 34.75 -1.999 1 87.5 6 LEU B N 1
ATOM 2937 C CA . LEU B 1 6 ? 8.648 34.938 -3.039 1 87.5 6 LEU B CA 1
ATOM 2938 C C . LEU B 1 6 ? 8.852 33.969 -4.191 1 87.5 6 LEU B C 1
ATOM 2940 O O . LEU B 1 6 ? 8.234 34.094 -5.246 1 87.5 6 LEU B O 1
ATOM 2944 N N . GLY B 1 7 ? 9.641 33 -4.012 1 90.25 7 GLY B N 1
ATOM 2945 C CA . GLY B 1 7 ? 9.773 31.984 -5.043 1 90.25 7 GLY B CA 1
ATOM 2946 C C . GLY B 1 7 ? 8.484 31.25 -5.328 1 90.25 7 GLY B C 1
ATOM 2947 O O . GLY B 1 7 ? 7.797 30.797 -4.406 1 90.25 7 GLY B O 1
ATOM 2948 N N . LEU B 1 8 ? 8.117 31.156 -6.582 1 92.25 8 LEU B N 1
ATOM 2949 C CA . LEU B 1 8 ? 6.855 30.547 -7 1 92.25 8 LEU B CA 1
ATOM 2950 C C . LEU B 1 8 ? 6.777 29.094 -6.566 1 92.25 8 LEU B C 1
ATOM 2952 O O . LEU B 1 8 ? 5.691 28.594 -6.266 1 92.25 8 LEU B O 1
ATOM 2956 N N . SER B 1 9 ? 7.926 28.469 -6.586 1 93.56 9 SER B N 1
ATOM 2957 C CA . SER B 1 9 ? 7.941 27.078 -6.176 1 93.56 9 SER B CA 1
ATOM 2958 C C . SER B 1 9 ? 7.562 26.922 -4.703 1 93.56 9 SER B C 1
ATOM 2960 O O . SER B 1 9 ? 6.805 26.016 -4.344 1 93.56 9 SER B O 1
ATOM 2962 N N . LYS B 1 10 ? 8.039 27.812 -3.873 1 95.56 10 LYS B N 1
ATOM 2963 C CA . LYS B 1 10 ? 7.734 27.781 -2.445 1 95.56 10 LYS B CA 1
ATOM 2964 C C . LYS B 1 10 ? 6.273 28.141 -2.188 1 95.56 10 LYS B C 1
ATOM 2966 O O . LYS B 1 10 ? 5.605 27.5 -1.369 1 95.56 10 LYS B O 1
ATOM 2971 N N . ILE B 1 11 ? 5.797 29.094 -2.898 1 96.19 11 ILE B N 1
ATOM 2972 C CA . ILE B 1 11 ? 4.406 29.531 -2.777 1 96.19 11 ILE B CA 1
ATOM 2973 C C . ILE B 1 11 ? 3.477 28.391 -3.195 1 96.19 11 ILE B C 1
ATOM 2975 O O . ILE B 1 11 ? 2.512 28.078 -2.494 1 96.19 11 ILE B O 1
ATOM 2979 N N . SER B 1 12 ? 3.807 27.781 -4.305 1 95.19 12 SER B N 1
ATOM 2980 C CA . SER B 1 12 ? 2.979 26.703 -4.805 1 95.19 12 SER B CA 1
ATOM 2981 C C . SER B 1 12 ? 3.004 25.5 -3.855 1 95.19 12 SER B C 1
ATOM 2983 O O . SER B 1 12 ? 1.98 24.844 -3.646 1 95.19 12 SER B O 1
ATOM 2985 N N . ALA B 1 13 ? 4.164 25.219 -3.322 1 95.56 13 ALA B N 1
ATOM 2986 C CA . ALA B 1 13 ? 4.273 24.125 -2.365 1 95.56 13 ALA B CA 1
ATOM 2987 C C . ALA B 1 13 ? 3.389 24.359 -1.146 1 95.56 13 ALA B C 1
ATOM 2989 O O . ALA B 1 13 ? 2.688 23.453 -0.687 1 95.56 13 ALA B O 1
ATOM 2990 N N . GLY B 1 14 ? 3.482 25.547 -0.646 1 96.69 14 GLY B N 1
ATOM 2991 C CA . GLY B 1 14 ? 2.619 25.906 0.468 1 96.69 14 GLY B CA 1
ATOM 2992 C C . GLY B 1 14 ? 1.143 25.812 0.138 1 96.69 14 GLY B C 1
ATOM 2993 O O . GLY B 1 14 ? 0.359 25.281 0.937 1 96.69 14 GLY B O 1
ATOM 2994 N N . PHE B 1 15 ? 0.769 26.266 -0.997 1 95.44 15 PHE B N 1
ATOM 2995 C CA . PHE B 1 15 ? -0.623 26.203 -1.429 1 95.44 15 PHE B CA 1
ATOM 2996 C C . PHE B 1 15 ? -1.091 24.75 -1.537 1 95.44 15 PHE B C 1
ATOM 2998 O O . PHE B 1 15 ? -2.18 24.406 -1.07 1 95.44 15 PHE B O 1
ATOM 3005 N N . ILE B 1 16 ? -0.301 23.922 -2.156 1 94.5 16 ILE B N 1
ATOM 3006 C CA . ILE B 1 16 ? -0.635 22.516 -2.352 1 94.5 16 ILE B CA 1
ATOM 3007 C C . ILE B 1 16 ? -0.774 21.828 -0.997 1 94.5 16 ILE B C 1
ATOM 3009 O O . ILE B 1 16 ? -1.683 21.016 -0.796 1 94.5 16 ILE B O 1
ATOM 3013 N N . ALA B 1 17 ? 0.119 22.156 -0.086 1 95.38 17 ALA B N 1
ATOM 3014 C CA . ALA B 1 17 ? 0.047 21.578 1.256 1 95.38 17 ALA B CA 1
ATOM 3015 C C . ALA B 1 17 ? -1.301 21.875 1.907 1 95.38 17 ALA B C 1
ATOM 3017 O O . ALA B 1 17 ? -1.929 20.984 2.484 1 95.38 17 ALA B O 1
ATOM 3018 N N . VAL B 1 18 ? -1.732 23.062 1.79 1 94.81 18 VAL B N 1
ATOM 3019 C CA . VAL B 1 18 ? -2.984 23.484 2.404 1 94.81 18 VAL B CA 1
ATOM 3020 C C . VAL B 1 18 ? -4.164 22.875 1.648 1 94.81 18 VAL B C 1
ATOM 3022 O O . VAL B 1 18 ? -5.145 22.453 2.258 1 94.81 18 VAL B O 1
ATOM 3025 N N . LEU B 1 19 ? -4.098 22.875 0.353 1 92.88 19 LEU B N 1
ATOM 3026 C CA . LEU B 1 19 ? -5.137 22.266 -0.471 1 92.88 19 LEU B CA 1
ATOM 3027 C C . LEU B 1 19 ? -5.359 20.797 -0.074 1 92.88 19 LEU B C 1
ATOM 3029 O O . LEU B 1 19 ? -6.496 20.375 0.139 1 92.88 19 LEU B O 1
ATOM 3033 N N . VAL B 1 20 ? -4.281 20.078 0.078 1 92.12 20 VAL B N 1
ATOM 3034 C CA . VAL B 1 20 ? -4.344 18.656 0.432 1 92.12 20 VAL B CA 1
ATOM 3035 C C . VAL B 1 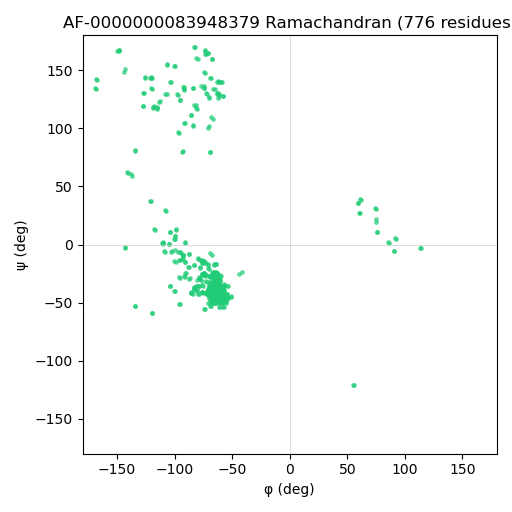20 ? -4.914 18.5 1.84 1 92.12 20 VAL B C 1
ATOM 3037 O O . VAL B 1 20 ? -5.762 17.641 2.082 1 92.12 20 VAL B O 1
ATOM 3040 N N . GLY B 1 21 ? -4.484 19.281 2.75 1 91.38 21 GLY B N 1
ATOM 3041 C CA . GLY B 1 21 ? -4.957 19.234 4.125 1 91.38 21 GLY B CA 1
ATOM 3042 C C . GLY B 1 21 ? -6.445 19.5 4.254 1 91.38 21 GLY B C 1
ATOM 3043 O O . GLY B 1 21 ? -7.156 18.734 4.918 1 91.38 21 GLY B O 1
ATOM 3044 N N . TYR B 1 22 ? -6.938 20.469 3.615 1 90.44 22 TYR B N 1
ATOM 3045 C CA . TYR B 1 22 ? -8.328 20.875 3.736 1 90.44 22 TYR B CA 1
ATOM 3046 C C . TYR B 1 22 ? -9.25 19.922 2.982 1 90.44 22 TYR B C 1
ATOM 3048 O O . TYR B 1 22 ? -10.336 19.594 3.457 1 90.44 22 TYR B O 1
ATOM 3056 N N . SER B 1 23 ? -8.836 19.516 1.835 1 86.5 23 SER B N 1
ATOM 3057 C CA . SER B 1 23 ? -9.68 18.672 1.005 1 86.5 23 SER B CA 1
ATOM 3058 C C . SER B 1 23 ? -9.867 17.297 1.641 1 86.5 23 SER B C 1
ATOM 3060 O O . SER B 1 23 ? -10.891 16.641 1.418 1 86.5 23 SER B O 1
ATOM 3062 N N . SER B 1 24 ? -9.008 16.875 2.422 1 80.5 24 SER B N 1
ATOM 3063 C CA . SER B 1 24 ? -9.039 15.523 2.965 1 80.5 24 SER B CA 1
ATOM 3064 C C . SER B 1 24 ? -9.812 15.469 4.277 1 80.5 24 SER B C 1
ATOM 3066 O O . SER B 1 24 ? -10.383 14.43 4.625 1 80.5 24 SER B O 1
ATOM 3068 N N . SER B 1 25 ? -9.906 16.625 5.016 1 85.94 25 SER B N 1
ATOM 3069 C CA . SER B 1 25 ? -10.344 16.391 6.387 1 85.94 25 SER B CA 1
ATOM 3070 C C . SER B 1 25 ? -11.258 17.516 6.871 1 85.94 25 SER B C 1
ATOM 3072 O O . SER B 1 25 ? -11.828 17.422 7.961 1 85.94 25 SER B O 1
ATOM 3074 N N . ALA B 1 26 ? -11.523 18.516 6.117 1 86.44 26 ALA B N 1
ATOM 3075 C CA . ALA B 1 26 ? -12.344 19.625 6.586 1 86.44 26 ALA B CA 1
ATOM 3076 C C . ALA B 1 26 ? -13.781 19.172 6.859 1 86.44 26 ALA B C 1
ATOM 3078 O O . ALA B 1 26 ? -14.398 19.609 7.832 1 86.44 26 ALA B O 1
ATOM 3079 N N . VAL B 1 27 ? -14.258 18.297 6.066 1 83.25 27 VAL B N 1
ATOM 3080 C CA . VAL B 1 27 ? -15.625 17.812 6.199 1 83.25 27 VAL B CA 1
ATOM 3081 C C . VAL B 1 27 ? -15.766 17.031 7.508 1 83.25 27 VAL B C 1
ATOM 3083 O O . VAL B 1 27 ? -16.812 17.094 8.156 1 83.25 27 VAL B O 1
ATOM 3086 N N . ILE B 1 28 ? -14.734 16.375 7.871 1 88.81 28 ILE B N 1
ATOM 3087 C CA . ILE B 1 28 ? -14.758 15.594 9.102 1 88.81 28 ILE B CA 1
ATOM 3088 C C . ILE B 1 28 ? -14.844 16.531 10.305 1 88.81 28 ILE B C 1
ATOM 3090 O O . ILE B 1 28 ? -15.5 16.203 11.297 1 88.81 28 ILE B O 1
ATOM 3094 N N . ILE B 1 29 ? -14.242 17.625 10.188 1 91.75 29 ILE B N 1
ATOM 3095 C CA . ILE B 1 29 ? -14.266 18.609 11.266 1 91.75 29 ILE B CA 1
ATOM 3096 C C . ILE B 1 29 ? -15.68 19.141 11.438 1 91.75 29 ILE B C 1
ATOM 3098 O O . ILE B 1 29 ? -16.172 19.266 12.562 1 91.75 29 ILE B O 1
ATOM 3102 N N . LEU B 1 30 ? -16.344 19.375 10.375 1 89 30 LEU B N 1
ATOM 3103 C CA . LEU B 1 30 ? -17.719 19.875 10.422 1 89 30 LEU B CA 1
ATOM 3104 C C . LEU B 1 30 ? -18.672 18.828 10.953 1 89 30 LEU B C 1
ATOM 3106 O O . LEU B 1 30 ? -19.641 19.141 11.664 1 89 30 LEU B O 1
ATOM 3110 N N . GLN B 1 31 ? -18.391 17.609 10.641 1 89.88 31 GLN B N 1
ATOM 3111 C CA . GLN B 1 31 ? -19.188 16.516 11.18 1 89.88 31 GLN B CA 1
ATOM 3112 C C . GLN B 1 31 ? -19.016 16.406 12.695 1 89.88 31 GLN B C 1
ATOM 3114 O O . GLN B 1 31 ? -19.984 16.141 13.406 1 89.88 31 GLN B O 1
ATOM 3119 N N . ALA B 1 32 ? -17.828 16.578 13.086 1 92 32 ALA B N 1
ATOM 3120 C CA . ALA B 1 32 ? -17.562 16.562 14.523 1 92 32 ALA B CA 1
ATOM 3121 C C . ALA B 1 32 ? -18.297 17.703 15.227 1 92 32 ALA B C 1
ATOM 3123 O O . ALA B 1 32 ? -18.859 17.516 16.312 1 92 32 ALA B O 1
ATOM 3124 N N . ALA B 1 33 ? -18.281 18.859 14.664 1 92.56 33 ALA B N 1
ATOM 3125 C CA . ALA B 1 33 ? -18.984 20.016 15.227 1 92.56 33 ALA B CA 1
ATOM 3126 C C . ALA B 1 33 ? -20.5 19.781 15.25 1 92.56 33 ALA B C 1
ATOM 3128 O O . ALA B 1 33 ? -21.172 20.156 16.203 1 92.56 33 ALA B O 1
ATOM 3129 N N . ASP B 1 34 ? -20.969 19.188 14.25 1 91.12 34 ASP B N 1
ATOM 3130 C CA . ASP B 1 34 ? -22.391 18.875 14.156 1 91.12 34 ASP B CA 1
ATOM 3131 C C . ASP B 1 34 ? -22.812 17.891 15.242 1 91.12 34 ASP B C 1
ATOM 3133 O O . ASP B 1 34 ? -23.938 17.953 15.734 1 91.12 34 ASP B O 1
ATOM 3137 N N . ALA B 1 35 ? -21.984 17.031 15.555 1 90.62 35 ALA B N 1
ATOM 3138 C CA . ALA B 1 35 ? -22.266 16 16.547 1 90.62 35 ALA B CA 1
ATOM 3139 C C . ALA B 1 35 ? -22.578 16.625 17.906 1 90.62 35 ALA B C 1
ATOM 3141 O O . ALA B 1 35 ? -23.312 16.047 18.719 1 90.62 35 ALA B O 1
ATOM 3142 N N . VAL B 1 36 ? -22.062 17.797 18.141 1 92.75 36 VAL B N 1
ATOM 3143 C CA . VAL B 1 36 ? -22.312 18.438 19.422 1 92.75 36 VAL B CA 1
ATOM 3144 C C . VAL B 1 36 ? -23.359 19.547 19.25 1 92.75 36 VAL B C 1
ATOM 3146 O O . VAL B 1 36 ? -23.516 20.406 20.125 1 92.75 36 VAL B O 1
ATOM 3149 N N . GLY B 1 37 ? -23.969 19.578 18.109 1 90.81 37 GLY B N 1
ATOM 3150 C CA . GLY B 1 37 ? -25.031 20.531 17.859 1 90.81 37 GLY B CA 1
ATOM 3151 C C . GLY B 1 37 ? -24.531 21.953 17.641 1 90.81 37 GLY B C 1
ATOM 3152 O O . GLY B 1 37 ? -25.203 22.922 18.016 1 90.81 37 GLY B O 1
ATOM 3153 N N . ALA B 1 38 ? -23.391 22.109 17.125 1 93.88 38 ALA B N 1
ATOM 3154 C CA . ALA B 1 38 ? -22.844 23.438 16.891 1 93.88 38 ALA B CA 1
ATOM 3155 C C . ALA B 1 38 ? -23.703 24.219 15.914 1 93.88 38 ALA B C 1
ATOM 3157 O O . ALA B 1 38 ? -24.234 23.656 14.945 1 93.88 38 ALA B O 1
ATOM 3158 N N . THR B 1 39 ? -23.875 25.469 16.172 1 92.56 39 THR B N 1
ATOM 3159 C CA . THR B 1 39 ? -24.531 26.375 15.234 1 92.56 39 THR B CA 1
ATOM 3160 C C . THR B 1 39 ? -23.625 26.688 14.055 1 92.56 39 THR B C 1
ATOM 3162 O O . THR B 1 39 ? -22.422 26.406 14.094 1 92.56 39 THR B O 1
ATOM 3165 N N . SER B 1 40 ? -24.172 27.281 13.016 1 88.75 40 SER B N 1
ATOM 3166 C CA . SER B 1 40 ? -23.391 27.656 11.844 1 88.75 40 SER B CA 1
ATOM 3167 C C . SER B 1 40 ? -22.266 28.625 12.227 1 88.75 40 SER B C 1
ATOM 3169 O O . SER B 1 40 ? -21.156 28.547 11.695 1 88.75 40 SER B O 1
ATOM 3171 N N . ALA B 1 41 ? -22.609 29.484 13.109 1 91.12 41 ALA B N 1
ATOM 3172 C CA . ALA B 1 41 ? -21.609 30.453 13.57 1 91.12 41 ALA B CA 1
ATOM 3173 C C . ALA B 1 41 ? -20.484 29.766 14.328 1 91.12 41 ALA B C 1
ATOM 3175 O O . ALA B 1 41 ? -19.312 30.109 14.172 1 91.12 41 ALA B O 1
ATOM 3176 N N . GLN B 1 42 ? -20.859 28.828 15.109 1 93.12 42 GLN B N 1
ATOM 3177 C CA . GLN B 1 42 ? -19.875 28.078 15.883 1 93.12 42 GLN B CA 1
ATOM 3178 C C . GLN B 1 42 ? -19 27.219 14.969 1 93.12 42 GLN B C 1
ATOM 3180 O O . GLN B 1 42 ? -17.797 27.078 15.195 1 93.12 42 GLN B O 1
ATOM 3185 N N . MET B 1 43 ? -19.594 26.609 14 1 92.12 43 MET B N 1
ATOM 3186 C CA . MET B 1 43 ? -18.844 25.828 13.023 1 92.12 43 MET B CA 1
ATOM 3187 C C . MET B 1 43 ? -17.828 26.703 12.297 1 92.12 43 MET B C 1
ATOM 3189 O O . MET B 1 43 ? -16.688 26.297 12.07 1 92.12 43 MET B O 1
ATOM 3193 N N . SER B 1 44 ? -18.297 27.828 11.914 1 91.12 44 SER B N 1
ATOM 3194 C CA . SER B 1 44 ? -17.391 28.781 11.289 1 91.12 44 SER B CA 1
ATOM 3195 C C . SER B 1 44 ? -16.266 29.188 12.234 1 91.12 44 SER B C 1
ATOM 3197 O O . SER B 1 44 ? -15.141 29.438 11.797 1 91.12 44 SER B O 1
ATOM 3199 N N . SER B 1 45 ? -16.594 29.359 13.453 1 94.5 45 SER B N 1
ATOM 3200 C CA . SER B 1 45 ? -15.609 29.688 14.469 1 94.5 45 SER B CA 1
ATOM 3201 C C . SER B 1 45 ? -14.562 28.594 14.609 1 94.5 45 SER B C 1
ATOM 3203 O O . SER B 1 45 ? -13.375 28.875 14.812 1 94.5 45 SER B O 1
ATOM 3205 N N . TRP B 1 46 ? -14.969 27.328 14.57 1 95.06 46 TRP B N 1
ATOM 3206 C CA . TRP B 1 46 ? -14.031 26.219 14.609 1 95.06 46 TRP B CA 1
ATOM 3207 C C . TRP B 1 46 ? -12.992 26.328 13.5 1 95.06 46 TRP B C 1
ATOM 3209 O O . TRP B 1 46 ? -11.789 26.188 13.742 1 95.06 46 TRP B O 1
ATOM 3219 N N . LEU B 1 47 ? -13.484 26.594 12.344 1 93.12 47 LEU B N 1
ATOM 3220 C CA . LEU B 1 47 ? -12.602 26.703 11.188 1 93.12 47 LEU B CA 1
ATOM 3221 C C . LEU B 1 47 ? -11.68 27.922 11.32 1 93.12 47 LEU B C 1
ATOM 3223 O O . LEU B 1 47 ? -10.508 27.859 10.938 1 93.12 47 LEU B O 1
ATOM 3227 N N . TRP B 1 48 ? -12.219 28.969 11.789 1 95.31 48 TRP B N 1
ATOM 3228 C CA . TRP B 1 48 ? -11.414 30.156 12.047 1 95.31 48 TRP B CA 1
ATOM 3229 C C . TRP B 1 48 ? -10.281 29.844 13.016 1 95.31 48 TRP B C 1
ATOM 3231 O O . TRP B 1 48 ? -9.125 30.156 12.742 1 95.31 48 TRP B O 1
ATOM 3241 N N . ALA B 1 49 ? -10.633 29.297 14.125 1 97.25 49 ALA B N 1
ATOM 3242 C CA . ALA B 1 49 ? -9.656 28.984 15.164 1 97.25 49 ALA B CA 1
ATOM 3243 C C . ALA B 1 49 ? -8.555 28.062 14.633 1 97.25 49 ALA B C 1
ATOM 3245 O O . ALA B 1 49 ? -7.375 28.297 14.891 1 97.25 49 ALA B O 1
ATOM 3246 N N . LEU B 1 50 ? -8.922 27.078 13.922 1 96.69 50 LEU B N 1
ATOM 3247 C CA . LEU B 1 50 ? -7.965 26.125 13.383 1 96.69 50 LEU B CA 1
ATOM 3248 C C . LEU B 1 50 ? -7.078 26.781 12.328 1 96.69 50 LEU B C 1
ATOM 3250 O O . LEU B 1 50 ? -5.852 26.641 12.367 1 96.69 50 LEU B O 1
ATOM 3254 N N . GLY B 1 51 ? -7.676 27.5 11.414 1 96.25 51 GLY B N 1
ATOM 3255 C CA . GLY B 1 51 ? -6.895 28.156 10.383 1 96.25 51 GLY B CA 1
ATOM 3256 C C . GLY B 1 51 ? -5.906 29.172 10.938 1 96.25 51 GLY B C 1
ATOM 3257 O O . GLY B 1 51 ? -4.734 29.172 10.562 1 96.25 51 GLY B O 1
ATOM 3258 N N . VAL B 1 52 ? -6.387 30 11.812 1 97.12 52 VAL B N 1
ATOM 3259 C CA . VAL B 1 52 ? -5.551 31.031 12.398 1 97.12 52 VAL B CA 1
ATOM 3260 C C . VAL B 1 52 ? -4.453 30.406 13.25 1 97.12 52 VAL B C 1
ATOM 3262 O O . VAL B 1 52 ? -3.285 30.797 13.156 1 97.12 52 VAL B O 1
ATOM 3265 N N . GLY B 1 53 ? -4.812 29.469 14.078 1 98.06 53 GLY B N 1
ATOM 3266 C CA . GLY B 1 53 ? -3.826 28.797 14.906 1 98.06 53 GLY B CA 1
ATOM 3267 C C . GLY B 1 53 ? -2.74 28.109 14.102 1 98.06 53 GLY B C 1
ATOM 3268 O O . GLY B 1 53 ? -1.553 28.25 14.398 1 98.06 53 GLY B O 1
ATOM 3269 N N . MET B 1 54 ? -3.131 27.312 13.094 1 98.06 54 MET B N 1
ATOM 3270 C CA . MET B 1 54 ? -2.174 26.641 12.227 1 98.06 54 MET B CA 1
ATOM 3271 C C . MET B 1 54 ? -1.311 27.641 11.477 1 98.06 54 MET B C 1
ATOM 3273 O O . MET B 1 54 ? -0.107 27.438 11.312 1 98.06 54 MET B O 1
ATOM 3277 N N . GLY B 1 55 ? -2.004 28.688 11 1 98.31 55 GLY B N 1
ATOM 3278 C CA . GLY B 1 55 ? -1.26 29.719 10.297 1 98.31 55 GLY B CA 1
ATOM 3279 C C . GLY B 1 55 ? -0.192 30.375 11.148 1 98.31 55 GLY B C 1
ATOM 3280 O O . GLY B 1 55 ? 0.971 30.453 10.75 1 98.31 55 GLY B O 1
ATOM 3281 N N . LEU B 1 56 ? -0.516 30.797 12.328 1 98.44 56 LEU B N 1
ATOM 3282 C CA . LEU B 1 56 ? 0.398 31.5 13.234 1 98.44 56 LEU B CA 1
ATOM 3283 C C . LEU B 1 56 ? 1.563 30.594 13.625 1 98.44 56 LEU B C 1
ATOM 3285 O O . LEU B 1 56 ? 2.717 31.031 13.633 1 98.44 56 LEU B O 1
ATOM 3289 N N . THR B 1 57 ? 1.25 29.406 13.938 1 98.56 57 THR B N 1
ATOM 3290 C CA . THR B 1 57 ? 2.301 28.5 14.383 1 98.56 57 THR B CA 1
ATOM 3291 C C . THR B 1 57 ? 3.219 28.125 13.219 1 98.56 57 THR B C 1
ATOM 3293 O O . THR B 1 57 ? 4.441 28.078 13.383 1 98.56 57 THR B O 1
ATOM 3296 N N . SER B 1 58 ? 2.646 27.812 12.055 1 98.62 58 SER B N 1
ATOM 3297 C CA . SER B 1 58 ? 3.469 27.469 10.898 1 98.62 58 SER B CA 1
ATOM 3298 C C . SER B 1 58 ? 4.391 28.609 10.508 1 98.62 58 SER B C 1
ATOM 3300 O O . SER B 1 58 ? 5.574 28.406 10.242 1 98.62 58 SER B O 1
ATOM 3302 N N . ILE B 1 59 ? 3.887 29.859 10.484 1 98.44 59 ILE B N 1
ATOM 3303 C CA . ILE B 1 59 ? 4.676 31.031 10.125 1 98.44 59 ILE B CA 1
ATOM 3304 C C . ILE B 1 59 ? 5.715 31.297 11.211 1 98.44 59 ILE B C 1
ATOM 3306 O O . ILE B 1 59 ? 6.91 31.406 10.922 1 98.44 59 ILE B O 1
ATOM 3310 N N . GLY B 1 60 ? 5.289 31.391 12.438 1 98.44 60 GLY B N 1
ATOM 3311 C CA . GLY B 1 60 ? 6.164 31.75 13.539 1 98.44 60 GLY B CA 1
ATOM 3312 C C . GLY B 1 60 ? 7.289 30.75 13.75 1 98.44 60 GLY B C 1
ATOM 3313 O O . GLY B 1 60 ? 8.453 31.141 13.859 1 98.44 60 GLY B O 1
ATOM 3314 N N . LEU B 1 61 ? 6.957 29.484 13.836 1 98.31 61 LEU B N 1
ATOM 3315 C CA . LEU B 1 61 ? 7.953 28.469 14.125 1 98.31 61 LEU B CA 1
ATOM 3316 C C . LEU B 1 61 ? 8.922 28.297 12.961 1 98.31 61 LEU B C 1
ATOM 3318 O O . LEU B 1 61 ? 10.117 28.078 13.172 1 98.31 61 LEU B O 1
ATOM 3322 N N . SER B 1 62 ? 8.414 28.344 11.75 1 98.19 62 SER B N 1
ATOM 3323 C CA . SER B 1 62 ? 9.289 28.219 10.586 1 98.19 62 SER B CA 1
ATOM 3324 C C . SER B 1 62 ? 10.273 29.391 10.508 1 98.19 62 SER B C 1
ATOM 3326 O O . SER B 1 62 ? 11.453 29.188 10.219 1 98.19 62 SER B O 1
ATOM 3328 N N . LEU B 1 63 ? 9.82 30.641 10.75 1 97.38 63 LEU B N 1
ATOM 3329 C CA . LEU B 1 63 ? 10.68 31.812 10.68 1 97.38 63 LEU B CA 1
ATOM 3330 C C . LEU B 1 63 ? 11.672 31.828 11.828 1 97.38 63 LEU B C 1
ATOM 3332 O O . LEU B 1 63 ? 12.82 32.25 11.656 1 97.38 63 LEU B O 1
ATOM 3336 N N . TYR B 1 64 ? 11.227 31.406 12.945 1 97.75 64 TYR B N 1
ATOM 3337 C CA . TYR B 1 64 ? 12.078 31.453 14.125 1 97.75 64 TYR B CA 1
ATOM 3338 C C . TYR B 1 64 ? 13.203 30.438 14.023 1 97.75 64 TYR B C 1
ATOM 3340 O O . TYR B 1 64 ? 14.359 30.734 14.312 1 97.75 64 TYR B O 1
ATOM 3348 N N . TYR B 1 65 ? 12.891 29.25 13.633 1 97.31 65 TYR B N 1
ATOM 3349 C CA . TYR B 1 65 ? 13.875 28.172 13.625 1 97.31 65 TYR B CA 1
ATOM 3350 C C . TYR B 1 65 ? 14.508 28.016 12.25 1 97.31 65 TYR B C 1
ATOM 3352 O O . TYR B 1 65 ? 15.484 27.281 12.086 1 97.31 65 TYR B O 1
ATOM 3360 N N . LYS B 1 66 ? 13.953 28.609 11.25 1 96.94 66 LYS B N 1
ATOM 3361 C CA . LYS B 1 66 ? 14.414 28.5 9.875 1 96.94 66 LYS B CA 1
ATOM 3362 C C . LYS B 1 66 ? 14.398 27.047 9.406 1 96.94 66 LYS B C 1
ATOM 3364 O O . LYS B 1 66 ? 15.367 26.562 8.812 1 96.94 66 LYS B O 1
ATOM 3369 N N . ASN B 1 67 ? 13.414 26.297 9.859 1 97.44 67 ASN B N 1
ATOM 3370 C CA . ASN B 1 67 ? 13.039 24.953 9.43 1 97.44 67 ASN B CA 1
ATOM 3371 C C . ASN B 1 67 ? 11.602 24.906 8.914 1 97.44 67 ASN B C 1
ATOM 3373 O O . ASN B 1 67 ? 10.766 25.703 9.336 1 97.44 67 ASN B O 1
ATOM 3377 N N . PRO B 1 68 ? 11.375 24.125 7.914 1 97.44 68 PRO B N 1
ATOM 3378 C CA . PRO B 1 68 ? 10 24.031 7.414 1 97.44 68 PRO B CA 1
ATOM 3379 C C . PRO B 1 68 ? 9.062 23.312 8.391 1 97.44 68 PRO B C 1
ATOM 3381 O O . PRO B 1 68 ? 8.688 22.172 8.156 1 97.44 68 PRO B O 1
ATOM 3384 N N . VAL B 1 69 ? 8.617 24.016 9.391 1 98.19 69 VAL B N 1
ATOM 3385 C CA . VAL B 1 69 ? 7.723 23.484 10.414 1 98.19 69 VAL B CA 1
ATOM 3386 C C . VAL B 1 69 ? 6.277 23.844 10.07 1 98.19 69 VAL B C 1
ATOM 3388 O O . VAL B 1 69 ? 5.801 24.938 10.391 1 98.19 69 VAL B O 1
ATOM 3391 N N . LEU B 1 70 ? 5.621 22.906 9.453 1 98.19 70 LEU B N 1
ATOM 3392 C CA . LEU B 1 70 ? 4.203 23.094 9.156 1 98.19 70 LEU B CA 1
ATOM 3393 C C . LEU B 1 70 ? 3.338 22.406 10.211 1 98.19 70 LEU B C 1
ATOM 3395 O O . LEU B 1 70 ? 3.561 21.234 10.547 1 98.19 70 LEU B O 1
ATOM 3399 N N . THR B 1 71 ? 2.377 23.125 10.758 1 98.19 71 THR B N 1
ATOM 3400 C CA . THR B 1 71 ? 1.441 22.578 11.742 1 98.19 71 THR B CA 1
ATOM 3401 C C . THR B 1 71 ? 0.062 22.375 11.117 1 98.19 71 THR B C 1
ATOM 3403 O O . THR B 1 71 ? -0.242 22.953 10.07 1 98.19 71 THR B O 1
ATOM 3406 N N . ALA B 1 72 ? -0.667 21.516 11.656 1 97.12 72 ALA B N 1
ATOM 3407 C CA . ALA B 1 72 ? -2.012 21.203 11.188 1 97.12 72 ALA B CA 1
ATOM 3408 C C . ALA B 1 72 ? -2.91 20.75 12.336 1 97.12 72 ALA B C 1
ATOM 3410 O O . ALA B 1 72 ? -2.447 20.609 13.469 1 97.12 72 ALA B O 1
ATOM 3411 N N . TRP B 1 73 ? -4.184 20.719 12.055 1 97.06 73 TRP B N 1
ATOM 3412 C CA . TRP B 1 73 ? -5.094 20.109 13.023 1 97.06 73 TRP B CA 1
ATOM 3413 C C . TRP B 1 73 ? -4.906 18.594 13.062 1 97.06 73 TRP B C 1
ATOM 3415 O O . TRP B 1 73 ? -4.242 18.031 12.195 1 97.06 73 TRP B O 1
ATOM 3425 N N . SER B 1 74 ? -5.391 17.953 14.039 1 95 74 SER B N 1
ATOM 3426 C CA . SER B 1 74 ? -5.336 16.5 14.188 1 95 74 SER B CA 1
ATOM 3427 C C . SER B 1 74 ? -6.469 15.828 13.422 1 95 74 SER B C 1
ATOM 3429 O O . SER B 1 74 ? -7.594 15.742 13.914 1 95 74 SER B O 1
ATOM 3431 N N . THR B 1 75 ? -6.172 15.273 12.266 1 91.44 75 THR B N 1
ATOM 3432 C CA . THR B 1 75 ? -7.184 14.609 11.453 1 91.44 75 THR B CA 1
ATOM 3433 C C . THR B 1 75 ? -7.719 13.367 12.164 1 91.44 75 THR B C 1
ATOM 3435 O O . THR B 1 75 ? -8.93 13.172 12.25 1 91.44 75 THR B O 1
ATOM 3438 N N . PRO B 1 76 ? -6.879 12.508 12.688 1 89.25 76 PRO B N 1
ATOM 3439 C CA . PRO B 1 76 ? -7.422 11.398 13.469 1 89.25 76 PRO B CA 1
ATOM 3440 C C . PRO B 1 76 ? -8.203 11.859 14.695 1 89.25 76 PRO B C 1
ATOM 3442 O O . PRO B 1 76 ? -9.164 11.203 15.102 1 89.25 76 PRO B O 1
ATOM 3445 N N . GLY B 1 77 ? -7.785 12.938 15.273 1 92.19 77 GLY B N 1
ATOM 3446 C CA . GLY B 1 77 ? -8.555 13.523 16.359 1 92.19 77 GLY B CA 1
ATOM 3447 C C . GLY B 1 77 ? -9.953 13.938 15.953 1 92.19 77 GLY B C 1
ATOM 3448 O O . GLY B 1 77 ? -10.922 13.672 16.672 1 92.19 77 GLY B O 1
ATOM 3449 N N . ALA B 1 78 ? -10.023 14.562 14.828 1 93.06 78 ALA B N 1
ATOM 3450 C CA . ALA B 1 78 ? -11.328 14.945 14.297 1 93.06 78 ALA B CA 1
ATOM 3451 C C . ALA B 1 78 ? -12.203 13.719 14.062 1 93.06 78 ALA B C 1
ATOM 3453 O O . ALA B 1 78 ? -13.391 13.719 14.391 1 93.06 78 ALA B O 1
ATOM 3454 N N . ALA B 1 79 ? -11.672 12.742 13.508 1 88.56 79 ALA B N 1
ATOM 3455 C CA . ALA B 1 79 ? -12.414 11.508 13.242 1 88.56 79 ALA B CA 1
ATOM 3456 C C . ALA B 1 79 ? -12.922 10.891 14.539 1 88.56 79 ALA B C 1
ATOM 3458 O O . ALA B 1 79 ? -14.055 10.414 14.602 1 88.56 79 ALA B O 1
ATOM 3459 N N . LEU B 1 80 ? -12.102 10.898 15.484 1 88.19 80 LEU B N 1
ATOM 3460 C CA . LEU B 1 80 ? -12.469 10.375 16.797 1 88.19 80 LEU B CA 1
ATOM 3461 C C . LEU B 1 80 ? -13.641 11.156 17.375 1 88.19 80 LEU B C 1
ATOM 3463 O O . LEU B 1 80 ? -14.547 10.57 17.984 1 88.19 80 LEU B O 1
ATOM 3467 N N . MET B 1 81 ? -13.703 12.367 17.156 1 91.38 81 MET B N 1
ATOM 3468 C CA . MET B 1 81 ? -14.672 13.25 17.797 1 91.38 81 MET B CA 1
ATOM 3469 C C . MET B 1 81 ? -16.062 13.07 17.172 1 91.38 81 MET B C 1
ATOM 3471 O O . MET B 1 81 ? -17.078 13.25 17.844 1 91.38 81 MET B O 1
ATOM 3475 N N . VAL B 1 82 ? -16.125 12.648 15.961 1 89.62 82 VAL B N 1
ATOM 3476 C CA . VAL B 1 82 ? -17.422 12.422 15.312 1 89.62 82 VAL B CA 1
ATOM 3477 C C . VAL B 1 82 ? -18.234 11.43 16.141 1 89.62 82 VAL B C 1
ATOM 3479 O O . VAL B 1 82 ? -19.453 11.602 16.297 1 89.62 82 VAL B O 1
ATOM 3482 N N . THR B 1 83 ? -17.578 10.508 16.734 1 84.69 83 THR B N 1
ATOM 3483 C CA . THR B 1 83 ? -18.281 9.5 17.516 1 84.69 83 THR B CA 1
ATOM 3484 C C . THR B 1 83 ? -18.234 9.836 19 1 84.69 83 THR B C 1
ATOM 3486 O O . THR B 1 83 ? -19.234 9.719 19.703 1 84.69 83 THR B O 1
ATOM 3489 N N . SER B 1 84 ? -17.125 10.297 19.453 1 88.69 84 SER B N 1
ATOM 3490 C CA . SER B 1 84 ? -16.906 10.43 20.891 1 88.69 84 SER B CA 1
ATOM 3491 C C . SER B 1 84 ? -17.656 11.641 21.453 1 88.69 84 SER B C 1
ATOM 3493 O O . SER B 1 84 ? -17.875 11.734 22.656 1 88.69 84 SER B O 1
ATOM 3495 N N . LEU B 1 85 ? -18.078 12.531 20.594 1 90.69 85 LEU B N 1
ATOM 3496 C CA . LEU B 1 85 ? -18.734 13.742 21.062 1 90.69 85 LEU B CA 1
ATOM 3497 C C . LEU B 1 85 ? -20.25 13.555 21.109 1 90.69 85 LEU B C 1
ATOM 3499 O O . LEU B 1 85 ? -20.969 14.414 21.609 1 90.69 85 LEU B O 1
ATOM 3503 N N . THR B 1 86 ? -20.688 12.469 20.562 1 86.31 86 THR B N 1
ATOM 3504 C CA . THR B 1 86 ? -22.125 12.234 20.547 1 86.31 86 THR B CA 1
ATOM 3505 C C . THR B 1 86 ? -22.688 12.234 21.969 1 86.31 86 THR B C 1
ATOM 3507 O O . THR B 1 86 ? -22.188 11.523 22.844 1 86.31 86 THR B O 1
ATOM 3510 N N . GLY B 1 87 ? -23.734 13.062 22.156 1 86.75 87 GLY B N 1
ATOM 3511 C CA . GLY B 1 87 ? -24.391 13.117 23.453 1 86.75 87 GLY B CA 1
ATOM 3512 C C . GLY B 1 87 ? -23.781 14.164 24.375 1 86.75 87 GLY B C 1
ATOM 3513 O O . GLY B 1 87 ? -24.328 14.422 25.453 1 86.75 87 GLY B O 1
ATOM 3514 N N . LEU B 1 88 ? -22.719 14.797 23.969 1 92.19 88 LEU B N 1
ATOM 3515 C CA . LEU B 1 88 ? -22.094 15.844 24.766 1 92.19 88 LEU B CA 1
ATOM 3516 C C . LEU B 1 88 ? -22.5 17.219 24.266 1 92.19 88 LEU B C 1
ATOM 3518 O O . LEU B 1 88 ? -22.891 17.375 23.109 1 92.19 88 LEU B O 1
ATOM 3522 N N . SER B 1 89 ? -22.453 18.109 25.156 1 93.81 89 SER B N 1
ATOM 3523 C CA . SER B 1 89 ? -22.688 19.5 24.75 1 93.81 89 SER B CA 1
ATOM 3524 C C . SER B 1 89 ? -21.422 20.109 24.156 1 93.81 89 SER B C 1
ATOM 3526 O O . SER B 1 89 ? -20.312 19.609 24.359 1 93.81 89 SER B O 1
ATOM 3528 N N . ILE B 1 90 ? -21.609 21.188 23.406 1 95.75 90 ILE B N 1
ATOM 3529 C CA . ILE B 1 90 ? -20.484 21.875 22.781 1 95.75 90 ILE B CA 1
ATOM 3530 C C . ILE B 1 90 ? -19.562 22.438 23.875 1 95.75 90 ILE B C 1
ATOM 3532 O O . ILE B 1 90 ? -18.344 22.547 23.672 1 95.75 90 ILE B O 1
ATOM 3536 N N . HIS B 1 91 ? -20.125 22.734 24.969 1 97 91 HIS B N 1
ATOM 3537 C CA . HIS B 1 91 ? -19.344 23.234 26.094 1 97 91 HIS B CA 1
ATOM 3538 C C . HIS B 1 91 ? -18.453 22.141 26.672 1 97 91 HIS B C 1
ATOM 3540 O O . HIS B 1 91 ? -17.297 22.406 27.016 1 97 91 HIS B O 1
ATOM 3546 N N . GLU B 1 92 ? -18.984 21 26.734 1 95.88 92 GLU B N 1
ATOM 3547 C CA . GLU B 1 92 ? -18.188 19.859 27.203 1 95.88 92 GLU B CA 1
ATOM 3548 C C . GLU B 1 92 ? -17.094 19.5 26.219 1 95.88 92 GLU B C 1
ATOM 3550 O O . GLU B 1 92 ? -16 19.094 26.625 1 95.88 92 GLU B O 1
ATOM 3555 N N . ALA B 1 93 ? -17.406 19.594 24.969 1 96.06 93 ALA B N 1
ATOM 3556 C CA . ALA B 1 93 ? -16.391 19.375 23.953 1 96.06 93 ALA B CA 1
ATOM 3557 C C . ALA B 1 93 ? -15.211 20.328 24.125 1 96.06 93 ALA B C 1
ATOM 3559 O O . ALA B 1 93 ? -14.055 19.906 24.125 1 96.06 93 ALA B O 1
ATOM 3560 N N . VAL B 1 94 ? -15.508 21.547 24.281 1 97.5 94 VAL B N 1
ATOM 3561 C CA . VAL B 1 94 ? -14.477 22.578 24.438 1 97.5 94 VAL B CA 1
ATOM 3562 C C . VAL B 1 94 ? -13.664 22.297 25.703 1 97.5 94 VAL B C 1
ATOM 3564 O O . VAL B 1 94 ? -12.453 22.5 25.719 1 97.5 94 VAL B O 1
ATOM 3567 N N . GLY B 1 95 ? -14.375 21.891 26.719 1 97.62 95 GLY B N 1
ATOM 3568 C CA . GLY B 1 95 ? -13.648 21.469 27.906 1 97.62 95 GLY B CA 1
ATOM 3569 C C . GLY B 1 95 ? -12.633 20.375 27.641 1 97.62 95 GLY B C 1
ATOM 3570 O O . GLY B 1 95 ? -11.508 20.422 28.156 1 97.62 95 GLY B O 1
ATOM 3571 N N . ALA B 1 96 ? -13.031 19.422 26.906 1 97 96 ALA B N 1
ATOM 3572 C CA . ALA B 1 96 ? -12.141 18.312 26.547 1 97 96 ALA B CA 1
ATOM 3573 C C . ALA B 1 96 ? -10.961 18.812 25.703 1 97 96 ALA B C 1
ATOM 3575 O O . ALA B 1 96 ? -9.836 18.344 25.859 1 97 96 ALA B O 1
ATOM 3576 N N . PHE B 1 97 ? -11.242 19.766 24.766 1 98.06 97 PHE B N 1
ATOM 3577 C CA . PHE B 1 97 ? -10.18 20.328 23.953 1 98.06 97 PHE B CA 1
ATOM 3578 C C . PHE B 1 97 ? -9.117 20.984 24.828 1 98.06 97 PHE B C 1
ATOM 3580 O O . PHE B 1 97 ? -7.918 20.828 24.594 1 98.06 97 PHE B O 1
ATOM 3587 N N . LEU B 1 98 ? -9.586 21.688 25.766 1 98.12 98 LEU B N 1
ATOM 3588 C CA . LEU B 1 98 ? -8.703 22.406 26.672 1 98.12 98 LEU B CA 1
ATOM 3589 C C . LEU B 1 98 ? -7.809 21.438 27.453 1 98.12 98 LEU B C 1
ATOM 3591 O O . LEU B 1 98 ? -6.602 21.656 27.562 1 98.12 98 LEU B O 1
ATOM 3595 N N . ILE B 1 99 ? -8.375 20.422 27.953 1 98.06 99 ILE B N 1
ATOM 3596 C CA . ILE B 1 99 ? -7.629 19.438 28.734 1 98.06 99 ILE B CA 1
ATOM 3597 C C . ILE B 1 99 ? -6.605 18.734 27.844 1 98.06 99 ILE B C 1
ATOM 3599 O O . ILE B 1 99 ? -5.449 18.578 28.234 1 98.06 99 ILE B O 1
ATOM 3603 N N . SER B 1 100 ? -7.059 18.281 26.703 1 97.88 100 SER B N 1
ATOM 3604 C CA . SER B 1 100 ? -6.148 17.625 25.766 1 97.88 100 SER B CA 1
ATOM 3605 C C . SER B 1 100 ? -4.969 18.531 25.406 1 97.88 100 SER B C 1
ATOM 3607 O O . SER 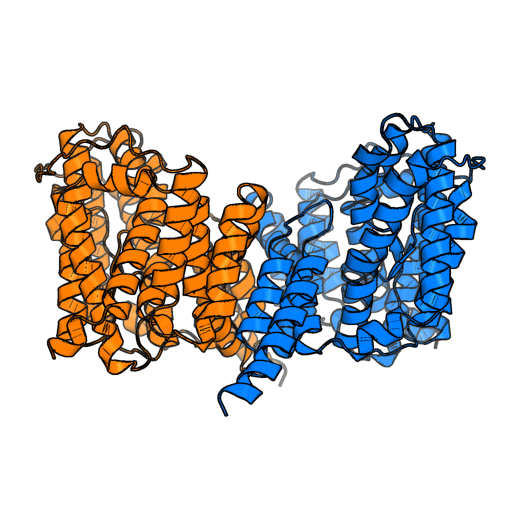B 1 100 ? -3.818 18.094 25.422 1 97.88 100 SER B O 1
ATOM 3609 N N . SER B 1 101 ? -5.227 19.797 25.125 1 98.5 101 SER B N 1
ATOM 3610 C CA . SER B 1 101 ? -4.191 20.75 24.75 1 98.5 101 SER B CA 1
ATOM 3611 C C . SER B 1 101 ? -3.248 21.031 25.922 1 98.5 101 SER B C 1
ATOM 3613 O O . SER B 1 101 ? -2.049 21.234 25.719 1 98.5 101 SER B O 1
ATOM 3615 N N . LEU B 1 102 ? -3.789 21.062 27.047 1 98.25 102 LEU B N 1
ATOM 3616 C CA . LEU B 1 102 ? -2.963 21.234 28.234 1 98.25 102 LEU B CA 1
ATOM 3617 C C . LEU B 1 102 ? -2.012 20.047 28.406 1 98.25 102 LEU B C 1
ATOM 3619 O O . LEU B 1 102 ? -0.849 20.234 28.766 1 98.25 102 LEU B O 1
ATOM 3623 N N . LEU B 1 103 ? -2.537 18.906 28.219 1 97.75 103 LEU B N 1
ATOM 3624 C CA . LEU B 1 103 ? -1.701 17.703 28.312 1 97.75 103 LEU B CA 1
ATOM 3625 C C . LEU B 1 103 ? -0.585 17.75 27.266 1 97.75 103 LEU B C 1
ATOM 3627 O O . LEU B 1 103 ? 0.553 17.375 27.562 1 97.75 103 LEU B O 1
ATOM 3631 N N . ILE B 1 104 ? -0.865 18.188 26.062 1 97.75 104 ILE B N 1
ATOM 3632 C CA . ILE B 1 104 ? 0.146 18.312 25.031 1 97.75 104 ILE B CA 1
ATOM 3633 C C . ILE B 1 104 ? 1.2 19.328 25.453 1 97.75 104 ILE B C 1
ATOM 3635 O O . ILE B 1 104 ? 2.4 19.094 25.312 1 97.75 104 ILE B O 1
ATOM 3639 N N . THR B 1 105 ? 0.704 20.453 26 1 98.19 105 THR B N 1
ATOM 3640 C CA . THR B 1 105 ? 1.605 21.484 26.484 1 98.19 105 THR B CA 1
ATOM 3641 C C . THR B 1 105 ? 2.537 20.922 27.562 1 98.19 105 THR B C 1
ATOM 3643 O O . THR B 1 105 ? 3.748 21.156 27.516 1 98.19 105 THR B O 1
ATOM 3646 N N . LEU B 1 106 ? 1.971 20.172 28.422 1 97.69 106 LEU B N 1
ATOM 3647 C CA . LEU B 1 106 ? 2.748 19.609 29.516 1 97.69 106 LEU B CA 1
ATOM 3648 C C . LEU B 1 106 ? 3.76 18.594 28.984 1 97.69 106 LEU B C 1
ATOM 3650 O O . LEU B 1 106 ? 4.883 18.5 29.5 1 97.69 106 LEU B O 1
ATOM 3654 N N . CYS B 1 107 ? 3.381 17.844 28.062 1 95.81 107 CYS B N 1
ATOM 3655 C CA . CYS B 1 107 ? 4.293 16.891 27.438 1 95.81 107 CYS B CA 1
ATOM 3656 C C . CYS B 1 107 ? 5.484 17.609 26.812 1 95.81 107 CYS B C 1
ATOM 3658 O O . CYS B 1 107 ? 6.617 17.125 26.891 1 95.81 107 CYS B O 1
ATOM 3660 N N . GLY B 1 108 ? 5.188 18.719 26.109 1 95.81 108 GLY B N 1
ATOM 3661 C CA . GLY B 1 108 ? 6.262 19.516 25.547 1 95.81 108 GLY B CA 1
ATOM 3662 C C . GLY B 1 108 ? 7.191 20.094 26.594 1 95.81 108 GLY B C 1
ATOM 3663 O O . GLY B 1 108 ? 8.414 19.984 26.484 1 95.81 108 GLY B O 1
ATOM 3664 N N . LEU B 1 109 ? 6.648 20.625 27.625 1 96.44 109 LEU B N 1
ATOM 3665 C CA . LEU B 1 109 ? 7.422 21.25 28.688 1 96.44 109 LEU B CA 1
ATOM 3666 C C . LEU B 1 109 ? 8.266 20.219 29.422 1 96.44 109 LEU B C 1
ATOM 3668 O O . LEU B 1 109 ? 9.375 20.516 29.859 1 96.44 109 LEU B O 1
ATOM 3672 N N . ALA B 1 110 ? 7.727 19.047 29.516 1 95.38 110 ALA B N 1
ATOM 3673 C CA . ALA B 1 110 ? 8.406 17.969 30.25 1 95.38 110 ALA B CA 1
ATOM 3674 C C . ALA B 1 110 ? 9.508 17.344 29.391 1 95.38 110 ALA B C 1
ATOM 3676 O O . ALA B 1 110 ? 10.344 16.594 29.906 1 95.38 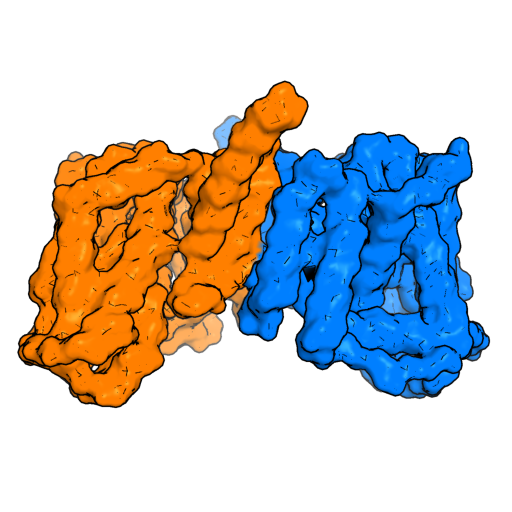110 ALA B O 1
ATOM 3677 N N . GLY B 1 111 ? 9.586 17.594 28.188 1 92.56 111 GLY B N 1
ATOM 3678 C CA . GLY B 1 111 ? 10.617 17.062 27.312 1 92.56 111 GLY B CA 1
ATOM 3679 C C . GLY B 1 111 ? 10.406 15.594 26.953 1 92.56 111 GLY B C 1
ATOM 3680 O O . GLY B 1 111 ? 11.344 14.906 26.531 1 92.56 111 GLY B O 1
ATOM 3681 N N . TRP B 1 112 ? 9.273 15.109 27.094 1 88.69 112 TRP B N 1
ATOM 3682 C CA . TRP B 1 112 ? 8.992 13.695 26.859 1 88.69 112 TRP B CA 1
ATOM 3683 C C . TRP B 1 112 ? 9.117 13.344 25.391 1 88.69 112 TRP B C 1
ATOM 3685 O O . TRP B 1 112 ? 9.539 12.242 25.047 1 88.69 112 TRP B O 1
ATOM 3695 N N . MET B 1 113 ? 8.727 14.227 24.531 1 86.31 113 MET B N 1
ATOM 3696 C CA . MET B 1 113 ? 8.82 13.953 23.094 1 86.31 113 MET B CA 1
ATOM 3697 C C . MET B 1 113 ? 10.281 13.82 22.656 1 86.31 113 MET B C 1
ATOM 3699 O O . MET B 1 113 ? 10.609 12.961 21.844 1 86.31 113 MET B O 1
ATOM 3703 N N . ASP B 1 114 ? 11.117 14.633 23.234 1 86.69 114 ASP B N 1
ATOM 3704 C CA . ASP B 1 114 ? 12.539 14.555 22.938 1 86.69 114 ASP B CA 1
ATOM 3705 C C . ASP B 1 114 ? 13.109 13.195 23.344 1 86.69 114 ASP B C 1
ATOM 3707 O O . ASP B 1 114 ? 13.914 12.609 22.609 1 86.69 114 ASP B O 1
ATOM 3711 N N . LYS B 1 115 ? 12.75 12.758 24.453 1 85.75 115 LYS B N 1
ATOM 3712 C CA . LYS B 1 115 ? 13.227 11.469 24.953 1 85.75 115 LYS B CA 1
ATOM 3713 C C . LYS B 1 115 ? 12.734 10.32 24.078 1 85.75 115 LYS B C 1
ATOM 3715 O O . LYS B 1 115 ? 13.477 9.367 23.828 1 85.75 115 LYS B O 1
ATOM 3720 N N . LEU B 1 116 ? 11.578 10.484 23.641 1 82.19 116 LEU B N 1
ATOM 3721 C CA . LEU B 1 116 ? 10.977 9.445 22.812 1 82.19 116 LEU B CA 1
ATOM 3722 C C . LEU B 1 116 ? 11.688 9.352 21.469 1 82.19 116 LEU B C 1
ATOM 3724 O O . LEU B 1 116 ? 11.961 8.25 20.969 1 82.19 116 LEU B O 1
ATOM 3728 N N . ILE B 1 117 ? 11.992 10.383 20.938 1 80.44 117 ILE B N 1
ATOM 3729 C CA . ILE B 1 117 ? 12.594 10.422 19.609 1 80.44 117 ILE B CA 1
ATOM 3730 C C . ILE B 1 117 ? 14.031 9.922 19.672 1 80.44 117 ILE B C 1
ATOM 3732 O O . ILE B 1 117 ? 14.531 9.32 18.719 1 80.44 117 ILE B O 1
ATOM 3736 N N . ARG B 1 118 ? 14.672 10.156 20.75 1 82.81 118 ARG B N 1
ATOM 3737 C CA . ARG B 1 118 ? 16.062 9.742 20.906 1 82.81 118 ARG B CA 1
ATOM 3738 C C . ARG B 1 118 ? 16.188 8.227 20.969 1 82.81 118 ARG B C 1
ATOM 3740 O O . ARG B 1 118 ? 17.219 7.664 20.578 1 82.81 118 ARG B O 1
ATOM 3747 N N . ILE B 1 119 ? 15.203 7.617 21.406 1 83.38 119 ILE B N 1
ATOM 3748 C CA . ILE B 1 119 ? 15.289 6.168 21.547 1 83.38 119 ILE B CA 1
ATOM 3749 C C . ILE B 1 119 ? 14.75 5.492 20.297 1 83.38 119 ILE B C 1
ATOM 3751 O O . ILE B 1 119 ? 14.945 4.293 20.094 1 83.38 119 ILE B O 1
ATOM 3755 N N . MET B 1 120 ? 14.195 6.211 19.453 1 83.62 120 MET B N 1
ATOM 3756 C CA . MET B 1 120 ? 13.57 5.637 18.266 1 83.62 120 MET B CA 1
ATOM 3757 C C . MET B 1 120 ? 14.617 5.383 17.172 1 83.62 120 MET B C 1
ATOM 3759 O O . MET B 1 120 ? 15.289 6.309 16.719 1 83.62 120 MET B O 1
ATOM 3763 N N . PRO B 1 121 ? 14.75 4.121 16.766 1 86.94 121 PRO B N 1
ATOM 3764 C CA . PRO B 1 121 ? 15.648 3.855 15.641 1 86.94 121 PRO B CA 1
ATOM 3765 C C . PRO B 1 121 ? 15.211 4.555 14.352 1 86.94 121 PRO B C 1
ATOM 3767 O O . PRO B 1 121 ? 14.016 4.598 14.039 1 86.94 121 PRO B O 1
ATOM 3770 N N . GLN B 1 122 ? 16.188 5.059 13.664 1 88.06 122 GLN B N 1
ATOM 3771 C CA . GLN B 1 122 ? 15.906 5.816 12.453 1 88.06 122 GLN B CA 1
ATOM 3772 C C . GLN B 1 122 ? 15.203 4.953 11.406 1 88.06 122 GLN B C 1
ATOM 3774 O O . GLN B 1 122 ? 14.328 5.43 10.68 1 88.06 122 GLN B O 1
ATOM 3779 N N . SER B 1 123 ? 15.609 3.715 11.32 1 92.62 123 SER B N 1
ATOM 3780 C CA . SER B 1 123 ? 15.008 2.803 10.352 1 92.62 123 SER B CA 1
ATOM 3781 C C . SER B 1 123 ? 13.516 2.623 10.609 1 92.62 123 SER B C 1
ATOM 3783 O O . SER B 1 123 ? 12.719 2.629 9.672 1 92.62 123 SER B O 1
ATOM 3785 N N . VAL B 1 124 ? 13.172 2.555 11.844 1 92.62 124 VAL B N 1
ATOM 3786 C CA . VAL B 1 124 ? 11.773 2.355 12.227 1 92.62 124 VAL B CA 1
ATOM 3787 C C . VAL B 1 124 ? 10.977 3.623 11.938 1 92.62 124 VAL B C 1
ATOM 3789 O O . VAL B 1 124 ? 9.859 3.555 11.414 1 92.62 124 VAL B O 1
ATOM 3792 N N . ALA B 1 125 ? 11.617 4.734 12.219 1 90.5 125 ALA B N 1
ATOM 3793 C CA . ALA B 1 125 ? 10.961 6.012 11.945 1 90.5 125 ALA B CA 1
ATOM 3794 C C . ALA B 1 125 ? 10.734 6.207 10.453 1 90.5 125 ALA B C 1
ATOM 3796 O O . ALA B 1 125 ? 9.664 6.641 10.031 1 90.5 125 ALA B O 1
ATOM 3797 N N . SER B 1 126 ? 11.695 5.871 9.672 1 93.31 126 SER B N 1
ATOM 3798 C CA . SER B 1 126 ? 11.602 6.008 8.227 1 93.31 126 SER B CA 1
ATOM 3799 C C . SER B 1 126 ? 10.562 5.051 7.645 1 93.31 126 SER B C 1
ATOM 3801 O O . SER B 1 126 ? 9.828 5.406 6.723 1 93.31 126 SER B O 1
ATOM 3803 N N . ALA B 1 127 ? 10.57 3.871 8.195 1 95.56 127 ALA B N 1
ATOM 3804 C CA . ALA B 1 127 ? 9.578 2.889 7.766 1 95.56 127 ALA B CA 1
ATOM 3805 C C . ALA B 1 127 ? 8.156 3.375 8.062 1 95.56 127 ALA B C 1
ATOM 3807 O O . ALA B 1 127 ? 7.254 3.217 7.238 1 95.56 127 ALA B O 1
ATOM 3808 N N . MET B 1 128 ? 8.039 3.908 9.227 1 93.62 128 MET B N 1
ATOM 3809 C CA . MET B 1 128 ? 6.746 4.457 9.602 1 93.62 128 MET B CA 1
ATOM 3810 C C . MET B 1 128 ? 6.324 5.57 8.648 1 93.62 128 MET B C 1
ATOM 3812 O O . MET B 1 128 ? 5.18 5.598 8.188 1 93.62 128 MET B O 1
ATOM 3816 N N . LEU B 1 129 ? 7.23 6.441 8.383 1 91.19 129 LEU B N 1
ATOM 3817 C CA . LEU B 1 129 ? 6.934 7.555 7.492 1 91.19 129 LEU B CA 1
ATOM 3818 C C . LEU B 1 129 ? 6.562 7.055 6.098 1 91.19 129 LEU B C 1
ATOM 3820 O O . LEU B 1 129 ? 5.582 7.516 5.512 1 91.19 129 LEU B O 1
ATOM 3824 N N . ALA B 1 130 ? 7.34 6.145 5.57 1 95.25 130 ALA B N 1
ATOM 3825 C CA . ALA B 1 130 ? 7.031 5.551 4.27 1 95.25 130 ALA B CA 1
ATOM 3826 C C . ALA B 1 130 ? 5.629 4.945 4.266 1 95.25 130 ALA B C 1
ATOM 3828 O O . ALA B 1 130 ? 4.891 5.086 3.287 1 95.25 130 ALA B O 1
ATOM 3829 N N . GLY B 1 131 ? 5.293 4.266 5.316 1 95.5 131 GLY B N 1
ATOM 3830 C CA . GLY B 1 131 ? 3.979 3.658 5.434 1 95.5 131 GLY B CA 1
ATOM 3831 C C . GLY B 1 131 ? 2.85 4.672 5.43 1 95.5 131 GLY B C 1
ATOM 3832 O O . GLY B 1 131 ? 1.827 4.469 4.773 1 95.5 131 GLY B O 1
ATOM 3833 N N . ILE B 1 132 ? 3.039 5.754 6.105 1 92 132 ILE B N 1
ATOM 3834 C CA . ILE B 1 132 ? 2.033 6.809 6.18 1 92 132 ILE B CA 1
ATOM 3835 C C . ILE B 1 132 ? 1.809 7.406 4.793 1 92 132 ILE B C 1
ATOM 3837 O O . ILE B 1 132 ? 0.667 7.645 4.391 1 92 132 ILE B O 1
ATOM 3841 N N . LEU B 1 133 ? 2.836 7.598 4.09 1 92.94 133 LEU B N 1
ATOM 3842 C CA . LEU B 1 133 ? 2.779 8.328 2.826 1 92.94 133 LEU B CA 1
ATOM 3843 C C . LEU B 1 133 ? 2.354 7.406 1.688 1 92.94 133 LEU B C 1
ATOM 3845 O O . LEU B 1 133 ? 1.926 7.875 0.632 1 92.94 133 LEU B O 1
ATOM 3849 N N . LEU B 1 134 ? 2.455 6.117 1.916 1 95.06 134 LEU B N 1
ATOM 3850 C CA . LEU B 1 134 ? 2.17 5.141 0.867 1 95.06 134 LEU B CA 1
ATOM 3851 C C . LEU B 1 134 ? 0.756 5.324 0.327 1 95.06 134 LEU B C 1
ATOM 3853 O O . LEU B 1 134 ? 0.533 5.234 -0.883 1 95.06 134 LEU B O 1
ATOM 3857 N N . GLN B 1 135 ? -0.186 5.594 1.16 1 92.19 135 GLN B N 1
ATOM 3858 C CA . GLN B 1 135 ? -1.584 5.688 0.751 1 92.19 135 GLN B CA 1
ATOM 3859 C C . GLN B 1 135 ? -1.799 6.848 -0.214 1 92.19 135 GLN B C 1
ATOM 3861 O O . GLN B 1 135 ? -2.652 6.777 -1.102 1 92.19 135 GLN B O 1
ATOM 3866 N N . PHE B 1 136 ? -1.056 7.816 -0.053 1 90.81 136 PHE B N 1
ATOM 3867 C CA . PHE B 1 136 ? -1.146 8.945 -0.974 1 90.81 136 PHE B CA 1
ATOM 3868 C C . PHE B 1 136 ? -0.582 8.578 -2.34 1 90.81 136 PHE B C 1
ATOM 3870 O O . PHE B 1 136 ? -1.147 8.945 -3.371 1 90.81 136 PHE B O 1
ATOM 3877 N N . GLY B 1 137 ? 0.506 7.887 -2.311 1 94.44 137 GLY B N 1
ATOM 3878 C CA . GLY B 1 137 ? 1.037 7.383 -3.568 1 94.44 137 GLY B CA 1
ATOM 3879 C C . GLY B 1 137 ? 0.075 6.461 -4.297 1 94.44 137 GLY B C 1
ATOM 3880 O O . GLY B 1 137 ? -0.116 6.59 -5.508 1 94.44 137 GLY B O 1
ATOM 3881 N N . LEU B 1 138 ? -0.499 5.555 -3.547 1 95.5 138 LEU B N 1
ATOM 3882 C CA . LEU B 1 138 ? -1.462 4.633 -4.141 1 95.5 138 LEU B CA 1
ATOM 3883 C C . LEU B 1 138 ? -2.686 5.383 -4.656 1 95.5 138 LEU B C 1
ATOM 3885 O O . LEU B 1 138 ? -3.213 5.059 -5.723 1 95.5 138 LEU B O 1
ATOM 3889 N N . GLY B 1 139 ? -3.123 6.344 -3.873 1 94.06 139 GLY B N 1
ATOM 3890 C CA . GLY B 1 139 ? -4.293 7.129 -4.238 1 94.06 139 GLY B CA 1
ATOM 3891 C C . GLY B 1 139 ? -4.152 7.816 -5.586 1 94.06 139 GLY B C 1
ATOM 3892 O O . GLY B 1 139 ? -5.125 7.938 -6.328 1 94.06 139 GLY B O 1
ATOM 3893 N N . LEU B 1 140 ? -2.963 8.242 -5.863 1 94.44 140 LEU B N 1
ATOM 3894 C CA . LEU B 1 140 ? -2.668 8.852 -7.152 1 94.44 140 LEU B CA 1
ATOM 3895 C C . LEU B 1 140 ? -3.098 7.941 -8.297 1 94.44 140 LEU B C 1
ATOM 3897 O O . LEU B 1 140 ? -3.824 8.367 -9.195 1 94.44 140 LEU B O 1
ATOM 3901 N N . PHE B 1 141 ? -2.797 6.738 -8.234 1 94.94 141 PHE B N 1
ATOM 3902 C CA . PHE B 1 141 ? -3.025 5.828 -9.352 1 94.94 141 PHE B CA 1
ATOM 3903 C C . PHE B 1 141 ? -4.395 5.172 -9.242 1 94.94 141 PHE B C 1
ATOM 3905 O O . PHE B 1 141 ? -5.004 4.82 -10.25 1 94.94 141 PHE B O 1
ATOM 3912 N N . GLN B 1 142 ? -4.879 5.031 -8.086 1 93.75 142 GLN B N 1
ATOM 3913 C CA . GLN B 1 142 ? -6.238 4.531 -7.926 1 93.75 142 GLN B CA 1
ATOM 3914 C C . GLN B 1 142 ? -7.254 5.508 -8.508 1 93.75 142 GLN B C 1
ATOM 3916 O O . GLN B 1 142 ? -8.32 5.098 -8.977 1 93.75 142 GLN B O 1
ATOM 3921 N N . ALA B 1 143 ? -6.898 6.797 -8.477 1 93.81 143 ALA B N 1
ATOM 3922 C CA . ALA B 1 143 ? -7.766 7.828 -9.039 1 93.81 143 ALA B CA 1
ATOM 3923 C C . ALA B 1 143 ? -7.93 7.645 -10.547 1 93.81 143 ALA B C 1
ATOM 3925 O O . ALA B 1 143 ? -8.859 8.188 -11.148 1 93.81 143 ALA B O 1
ATOM 3926 N N . MET B 1 144 ? -7.086 6.887 -11.18 1 92.56 144 MET B N 1
ATOM 3927 C CA . MET B 1 144 ? -7.188 6.598 -12.602 1 92.56 144 MET B CA 1
ATOM 3928 C C . MET B 1 144 ? -8.469 5.828 -12.914 1 92.56 144 MET B C 1
ATOM 3930 O O . MET B 1 144 ? -8.992 5.906 -14.023 1 92.56 144 MET B O 1
ATOM 3934 N N . GLN B 1 145 ? -8.945 5.102 -11.961 1 90.5 145 GLN B N 1
ATOM 3935 C CA . GLN B 1 145 ? -10.141 4.293 -12.164 1 90.5 145 GLN B CA 1
ATOM 3936 C C . GLN B 1 145 ? -11.367 5.176 -12.406 1 90.5 145 GLN B C 1
ATOM 3938 O O . GLN B 1 145 ? -12.266 4.805 -13.156 1 90.5 145 GLN B O 1
ATOM 3943 N N . THR B 1 146 ? -11.383 6.344 -11.812 1 91.69 146 THR B N 1
ATOM 3944 C CA . THR B 1 146 ? -12.555 7.203 -11.891 1 91.69 14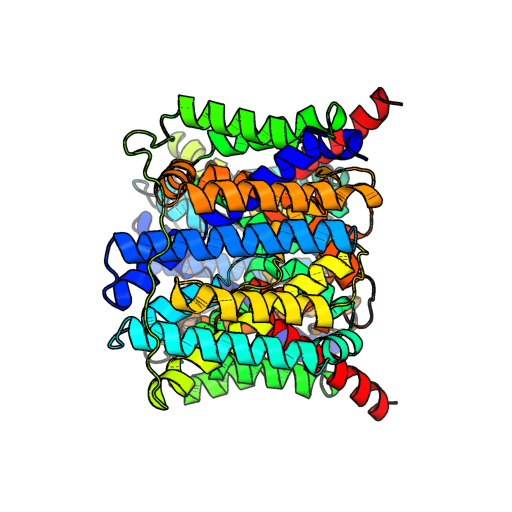6 THR B CA 1
ATOM 3945 C C . THR B 1 146 ? -12.32 8.344 -12.867 1 91.69 146 THR B C 1
ATOM 3947 O O . THR B 1 146 ? -13.258 8.812 -13.523 1 91.69 146 THR B O 1
ATOM 3950 N N . GLN B 1 147 ? -11.094 8.828 -12.891 1 94.81 147 GLN B N 1
ATOM 3951 C CA . GLN B 1 147 ? -10.766 9.93 -13.789 1 94.81 147 GLN B CA 1
ATOM 3952 C C . GLN B 1 147 ? -9.461 9.664 -14.523 1 94.81 147 GLN B C 1
ATOM 3954 O O . GLN B 1 147 ? -8.438 10.289 -14.234 1 94.81 147 GLN B O 1
ATOM 3959 N N . LEU B 1 148 ? -9.547 8.898 -15.539 1 94.12 148 LEU B N 1
ATOM 3960 C CA . LEU B 1 148 ? -8.367 8.43 -16.25 1 94.12 148 LEU B CA 1
ATOM 3961 C C . LEU B 1 148 ? -7.684 9.578 -17 1 94.12 148 LEU B C 1
ATOM 3963 O O . LEU B 1 148 ? -6.477 9.781 -16.859 1 94.12 148 LEU B O 1
ATOM 3967 N N . SER B 1 149 ? -8.492 10.289 -17.75 1 95.69 149 SER B N 1
ATOM 3968 C CA . SER B 1 149 ? -7.926 11.352 -18.578 1 95.69 149 SER B CA 1
ATOM 3969 C C . SER B 1 149 ? -7.25 12.422 -17.719 1 95.69 149 SER B C 1
ATOM 3971 O O . SER B 1 149 ? -6.184 12.93 -18.078 1 95.69 149 SER B O 1
ATOM 3973 N N . LEU B 1 150 ? -7.848 12.766 -16.625 1 97.06 150 LEU B N 1
ATOM 3974 C CA . LEU B 1 150 ? -7.309 13.781 -15.727 1 97.06 150 LEU B CA 1
ATOM 3975 C C . LEU B 1 150 ? -5.949 13.352 -15.18 1 97.06 150 LEU B C 1
ATOM 3977 O O . LEU B 1 150 ? -4.98 14.109 -15.242 1 97.06 150 LEU B O 1
ATOM 3981 N N . ILE B 1 151 ? -5.875 12.141 -14.695 1 96.69 151 ILE B N 1
ATOM 3982 C CA . ILE B 1 151 ? -4.656 11.648 -14.062 1 96.69 151 ILE B CA 1
ATOM 3983 C C . ILE B 1 151 ? -3.572 11.438 -15.117 1 96.69 151 ILE B C 1
ATOM 3985 O O . ILE B 1 151 ? -2.404 11.766 -14.891 1 96.69 151 ILE B O 1
ATOM 3989 N N . LEU B 1 152 ? -3.932 10.945 -16.266 1 95.62 152 LEU B N 1
ATOM 3990 C CA . LEU B 1 152 ? -2.963 10.742 -17.344 1 95.62 152 LEU B CA 1
ATOM 3991 C C . LEU B 1 152 ? -2.338 12.07 -17.766 1 95.62 152 LEU B C 1
ATOM 3993 O O . LEU B 1 152 ? -1.131 12.141 -18.016 1 95.62 152 LEU B O 1
ATOM 3997 N N . LEU B 1 153 ? -3.137 13.062 -17.891 1 97.38 153 LEU B N 1
ATOM 3998 C CA . LEU B 1 153 ? -2.609 14.375 -18.25 1 97.38 153 LEU B CA 1
ATOM 3999 C C . LEU B 1 153 ? -1.643 14.883 -17.188 1 97.38 153 LEU B C 1
ATOM 4001 O O . LEU B 1 153 ? -0.571 15.398 -17.516 1 97.38 153 LEU B O 1
ATOM 4005 N N . MET B 1 154 ? -2.043 14.789 -15.992 1 97.44 154 MET B N 1
ATOM 4006 C CA . MET B 1 154 ? -1.19 15.266 -14.906 1 97.44 154 MET B CA 1
ATOM 4007 C C . MET B 1 154 ? 0.129 14.5 -14.875 1 97.44 154 MET B C 1
ATOM 4009 O O . MET B 1 154 ? 1.192 15.102 -14.695 1 97.44 154 MET B O 1
ATOM 4013 N N . LEU B 1 155 ? 0.063 13.211 -15.062 1 95.81 155 LEU B N 1
ATOM 4014 C CA . LEU B 1 155 ? 1.272 12.398 -15.117 1 95.81 155 LEU B CA 1
ATOM 4015 C C . LEU B 1 155 ? 2.145 12.797 -16.297 1 95.81 155 LEU B C 1
ATOM 4017 O O . LEU B 1 155 ? 3.367 12.883 -16.172 1 95.81 155 LEU B O 1
ATOM 4021 N N . LEU B 1 156 ? 1.511 12.977 -17.422 1 95.88 156 LEU B N 1
ATOM 4022 C CA . LEU B 1 156 ? 2.234 13.375 -18.625 1 95.88 156 LEU B CA 1
ATOM 4023 C C . LEU B 1 156 ? 2.98 14.68 -18.406 1 95.88 156 LEU B C 1
ATOM 4025 O O . LEU B 1 156 ? 4.16 14.797 -18.734 1 95.88 156 LEU B O 1
ATOM 4029 N N . VAL B 1 157 ? 2.311 15.641 -17.859 1 96.5 157 VAL B N 1
ATOM 4030 C CA . VAL B 1 157 ? 2.928 16.938 -17.578 1 96.5 157 VAL B CA 1
ATOM 4031 C C . VAL B 1 157 ? 4.078 16.75 -16.594 1 96.5 157 VAL B C 1
ATOM 4033 O O . VAL B 1 157 ? 5.18 17.25 -16.812 1 96.5 157 VAL B O 1
ATOM 4036 N N . PHE B 1 158 ? 3.848 16.016 -15.578 1 94.69 158 PHE B N 1
ATOM 4037 C CA . PHE B 1 158 ? 4.84 15.797 -14.531 1 94.69 158 PHE B CA 1
ATOM 4038 C C . PHE B 1 158 ? 6.09 15.133 -15.094 1 94.69 158 PHE B C 1
ATOM 4040 O O . PHE B 1 158 ? 7.207 15.57 -14.82 1 94.69 158 PHE B O 1
ATOM 4047 N N . ILE B 1 159 ? 5.91 14.133 -15.891 1 92.19 159 ILE B N 1
ATOM 4048 C CA . ILE B 1 159 ? 7.027 13.328 -16.375 1 92.19 159 ILE B CA 1
ATOM 4049 C C . ILE B 1 159 ? 7.742 14.055 -17.5 1 92.19 159 ILE B C 1
ATOM 4051 O O . ILE B 1 159 ? 8.969 14.117 -17.531 1 92.19 159 ILE B O 1
ATOM 4055 N N . VAL B 1 160 ? 7.023 14.641 -18.391 1 92.5 160 VAL B N 1
ATOM 4056 C CA . VAL B 1 160 ? 7.594 15.195 -19.609 1 92.5 160 VAL B CA 1
ATOM 4057 C C . VAL B 1 160 ? 8.219 16.562 -19.312 1 92.5 160 VAL B C 1
ATOM 4059 O O . VAL B 1 160 ? 9.289 16.875 -19.828 1 92.5 160 VAL B O 1
ATOM 4062 N N . LEU B 1 161 ? 7.598 17.359 -18.484 1 93.19 161 LEU B N 1
ATOM 4063 C CA . LEU B 1 161 ? 8.055 18.734 -18.297 1 93.19 161 LEU B CA 1
ATOM 4064 C C . LEU B 1 161 ? 9.055 18.828 -17.156 1 93.19 161 LEU B C 1
ATOM 4066 O O . LEU B 1 161 ? 9.781 19.812 -17.031 1 93.19 161 LEU B O 1
ATOM 4070 N N . LYS B 1 162 ? 9.102 17.812 -16.375 1 90.12 162 LYS B N 1
ATOM 4071 C CA . LYS B 1 162 ? 9.914 17.859 -15.172 1 90.12 162 LYS B CA 1
ATOM 4072 C C . LYS B 1 162 ? 11.375 18.141 -15.5 1 90.12 162 LYS B C 1
ATOM 4074 O O . LYS B 1 162 ? 12.008 19 -14.875 1 90.12 162 LYS B O 1
ATOM 4079 N N . PRO B 1 163 ? 11.961 17.5 -16.531 1 87.31 163 PRO B N 1
ATOM 4080 C CA . PRO B 1 163 ? 13.367 17.766 -16.828 1 87.31 163 PRO B CA 1
ATOM 4081 C C . PRO B 1 163 ? 13.617 19.219 -17.25 1 87.31 163 PRO B C 1
ATOM 4083 O O . PRO B 1 163 ? 14.711 19.75 -17.031 1 87.31 163 PRO B O 1
ATOM 4086 N N . TRP B 1 164 ? 12.633 19.891 -17.75 1 89.5 164 TRP B N 1
ATOM 4087 C CA . TRP B 1 164 ? 12.812 21.234 -18.266 1 89.5 164 TRP B CA 1
ATOM 4088 C C . TRP B 1 164 ? 12.445 22.297 -17.234 1 89.5 164 TRP B C 1
ATOM 4090 O O . TRP B 1 164 ? 12.984 23.406 -17.234 1 89.5 164 TRP B O 1
ATOM 4100 N N . ALA B 1 165 ? 11.586 21.969 -16.391 1 90.75 165 ALA B N 1
ATOM 4101 C CA . ALA B 1 165 ? 11.117 22.938 -15.398 1 90.75 165 ALA B CA 1
ATOM 4102 C C . ALA B 1 165 ? 10.914 22.281 -14.039 1 90.75 165 ALA B C 1
ATOM 4104 O O . ALA B 1 165 ? 9.812 22.344 -13.477 1 90.75 165 ALA B O 1
ATOM 4105 N N . PRO B 1 166 ? 12.031 21.781 -13.531 1 87.12 166 PRO B N 1
ATOM 4106 C CA . PRO B 1 166 ? 11.906 21.047 -12.273 1 87.12 166 PRO B CA 1
ATOM 4107 C C . PRO B 1 166 ? 11.383 21.922 -11.133 1 87.12 166 PRO B C 1
ATOM 4109 O O . PRO B 1 166 ? 10.625 21.453 -10.281 1 87.12 166 PRO B O 1
ATOM 4112 N N . ARG B 1 167 ? 11.641 23.188 -11.164 1 86.5 167 ARG B N 1
ATOM 4113 C CA . ARG B 1 167 ? 11.273 24.094 -10.078 1 86.5 167 ARG B CA 1
ATOM 4114 C C . ARG B 1 167 ? 9.773 24.375 -10.086 1 86.5 167 ARG B C 1
ATOM 4116 O O . ARG B 1 167 ? 9.18 24.609 -9.031 1 86.5 167 ARG B O 1
ATOM 4123 N N . TYR B 1 168 ? 9.156 24.25 -11.172 1 91.94 168 TYR B N 1
ATOM 4124 C CA . TYR B 1 168 ? 7.762 24.672 -11.305 1 91.94 168 TYR B CA 1
ATOM 4125 C C . TYR B 1 168 ? 6.871 23.484 -11.641 1 91.94 168 TYR B C 1
ATOM 4127 O O . TYR B 1 168 ? 5.703 23.656 -11.992 1 91.94 168 TYR B O 1
ATOM 4135 N N . ILE B 1 169 ? 7.371 22.328 -11.5 1 93.62 169 ILE B N 1
ATOM 4136 C CA . ILE B 1 169 ? 6.68 21.156 -12.031 1 93.62 169 ILE B CA 1
ATOM 4137 C C . ILE B 1 169 ? 5.375 20.938 -11.266 1 93.62 169 ILE B C 1
ATOM 4139 O O . ILE B 1 169 ? 4.363 20.547 -11.852 1 93.62 169 ILE B O 1
ATOM 4143 N N . MET B 1 170 ? 5.391 21.203 -9.992 1 94.31 170 MET B N 1
ATOM 4144 C CA . MET B 1 170 ? 4.168 20.969 -9.219 1 94.31 170 MET B CA 1
ATOM 4145 C C . MET B 1 170 ? 3.104 22 -9.578 1 94.31 170 MET B C 1
ATOM 4147 O O . MET B 1 170 ? 1.918 21.672 -9.656 1 94.31 170 MET B O 1
ATOM 4151 N N . LEU B 1 171 ? 3.566 23.203 -9.773 1 94.62 171 LEU B N 1
ATOM 4152 C CA . LEU B 1 171 ? 2.643 24.25 -10.188 1 94.62 171 LEU B CA 1
ATOM 4153 C C . LEU B 1 171 ? 2.055 23.938 -11.562 1 94.62 171 LEU B C 1
ATOM 4155 O O . LEU B 1 171 ? 0.846 24.062 -11.766 1 94.62 171 LEU B O 1
ATOM 4159 N N . LEU B 1 172 ? 2.883 23.562 -12.477 1 96.56 172 LEU B N 1
ATOM 4160 C CA . LEU B 1 172 ? 2.443 23.25 -13.828 1 96.56 172 LEU B CA 1
ATOM 4161 C C . LEU B 1 172 ? 1.469 22.078 -13.828 1 96.56 172 LEU B C 1
ATOM 4163 O O . LEU B 1 172 ? 0.467 22.094 -14.547 1 96.56 172 LEU B O 1
ATOM 4167 N N . THR B 1 173 ? 1.806 21.062 -13.055 1 97.06 173 THR B N 1
ATOM 4168 C CA . THR B 1 173 ? 0.934 19.906 -12.953 1 97.06 173 THR B CA 1
ATOM 4169 C C . THR B 1 173 ? -0.42 20.281 -12.367 1 97.06 173 THR B C 1
ATOM 4171 O O . THR B 1 173 ? -1.462 19.812 -12.836 1 97.06 173 THR B O 1
ATOM 4174 N N . LEU B 1 174 ? -0.39 21.109 -11.344 1 96.12 174 LEU B N 1
ATOM 4175 C CA . LEU B 1 174 ? -1.627 21.578 -10.719 1 96.12 174 LEU B CA 1
ATOM 4176 C C . LEU B 1 174 ? -2.469 22.375 -11.711 1 96.12 174 LEU B C 1
ATOM 4178 O O . LEU B 1 174 ? -3.678 22.156 -11.82 1 96.12 174 LEU B O 1
ATOM 4182 N N . VAL B 1 175 ? -1.881 23.281 -12.391 1 96.88 175 VAL B N 1
ATOM 4183 C CA . VAL B 1 175 ? -2.574 24.109 -13.359 1 96.88 175 VAL B CA 1
ATOM 4184 C C . VAL B 1 175 ? -3.184 23.234 -14.453 1 96.88 175 VAL B C 1
ATOM 4186 O O . VAL B 1 175 ? -4.332 23.438 -14.852 1 96.88 175 VAL B O 1
ATOM 4189 N N . ALA B 1 176 ? -2.414 22.281 -14.945 1 97.56 176 ALA B N 1
ATOM 4190 C CA . ALA B 1 176 ? -2.926 21.344 -15.945 1 97.56 176 ALA B CA 1
ATOM 4191 C C . ALA B 1 176 ? -4.129 20.562 -15.406 1 97.56 176 ALA B C 1
ATOM 4193 O O . ALA B 1 176 ? -5.113 20.375 -16.125 1 97.56 176 ALA B O 1
ATOM 4194 N N . GLY B 1 177 ? -3.998 20.094 -14.172 1 97.31 177 GLY B N 1
ATOM 4195 C CA . GLY B 1 177 ? -5.105 19.391 -13.555 1 97.31 177 GLY B CA 1
ATOM 4196 C C . GLY B 1 177 ? -6.355 20.234 -13.406 1 97.31 177 GLY B C 1
ATOM 4197 O O . GLY B 1 177 ? -7.461 19.766 -13.68 1 97.31 177 GLY B O 1
ATOM 4198 N N . ILE B 1 178 ? -6.195 21.484 -13.016 1 95.5 178 ILE B N 1
ATOM 4199 C CA . ILE B 1 178 ? -7.32 22.391 -12.867 1 95.5 178 ILE B CA 1
ATOM 4200 C C . ILE B 1 178 ? -7.953 22.656 -14.234 1 95.5 178 ILE B C 1
ATOM 4202 O O . ILE B 1 178 ? -9.18 22.625 -14.375 1 95.5 178 ILE B O 1
ATOM 4206 N N . GLY B 1 179 ? -7.148 22.922 -15.156 1 96.56 179 GLY B N 1
ATOM 4207 C CA . GLY B 1 179 ? -7.648 23.125 -16.5 1 96.56 179 GLY B CA 1
ATOM 4208 C C . GLY B 1 179 ? -8.461 21.938 -17.016 1 96.56 179 GLY B C 1
ATOM 4209 O O . GLY B 1 179 ? -9.547 22.125 -17.578 1 96.56 179 GLY B O 1
ATOM 4210 N N . MET B 1 180 ? -7.91 20.766 -16.828 1 96.75 180 MET B N 1
ATOM 4211 C CA . MET B 1 180 ? -8.617 19.578 -17.266 1 96.75 180 MET B CA 1
ATOM 4212 C C . MET B 1 180 ? -9.906 19.375 -16.484 1 96.75 180 MET B C 1
ATOM 4214 O O . MET B 1 180 ? -10.914 18.938 -17.031 1 96.75 180 MET B O 1
ATOM 4218 N N . SER B 1 181 ? -9.836 19.594 -15.227 1 95.81 181 SER B N 1
ATOM 4219 C CA . SER B 1 181 ? -11.031 19.484 -14.391 1 95.81 181 SER B CA 1
ATOM 4220 C C . SER B 1 181 ? -12.125 20.438 -14.875 1 95.81 181 SER B C 1
ATOM 4222 O O . SER B 1 181 ? -13.305 20.094 -14.828 1 95.81 181 SER B O 1
ATOM 4224 N N . TYR B 1 182 ? -11.719 21.609 -15.266 1 93.75 182 TYR B N 1
ATOM 4225 C CA . TYR B 1 182 ? -12.664 22.578 -15.812 1 93.75 182 TYR B CA 1
ATOM 4226 C C . TYR B 1 182 ? -13.289 22.062 -17.109 1 93.75 182 TYR B C 1
ATOM 4228 O O . TYR B 1 182 ? -14.5 22.125 -17.297 1 93.75 182 TYR B O 1
ATOM 4236 N N . GLN B 1 183 ? -12.477 21.547 -17.953 1 94.81 183 GLN B N 1
ATOM 4237 C CA . GLN B 1 183 ? -12.938 21.031 -19.234 1 94.81 183 GLN B CA 1
ATOM 4238 C C . GLN B 1 183 ? -13.891 19.859 -19.047 1 94.81 183 GLN B C 1
ATOM 4240 O O . GLN B 1 183 ? -14.836 19.703 -19.812 1 94.81 183 GLN B O 1
ATOM 4245 N N . LEU B 1 184 ? -13.672 19.078 -18.031 1 94.5 184 LEU B N 1
ATOM 4246 C CA . LEU B 1 184 ? -14.484 17.891 -17.781 1 94.5 184 LEU B CA 1
ATOM 4247 C C . LEU B 1 184 ? -15.664 18.219 -16.875 1 94.5 184 LEU B C 1
ATOM 4249 O O . LEU B 1 184 ? -16.406 17.328 -16.469 1 94.5 184 LEU B O 1
ATOM 4253 N N . ASP B 1 185 ? -15.82 19.484 -16.484 1 91.88 185 ASP B N 1
ATOM 4254 C CA . ASP B 1 185 ? -16.906 19.969 -15.633 1 91.88 185 ASP B CA 1
ATOM 4255 C C . ASP B 1 185 ? -16.891 19.281 -14.273 1 91.88 185 ASP B C 1
ATOM 4257 O O . ASP B 1 185 ? -17.938 18.844 -13.773 1 91.88 185 ASP B O 1
ATOM 4261 N N . LEU B 1 186 ? -15.641 19.109 -13.828 1 91.69 186 LEU B N 1
ATOM 4262 C CA . LEU B 1 186 ? -15.508 18.438 -12.531 1 91.69 186 LEU B CA 1
ATOM 4263 C C . LEU B 1 186 ? -15.438 19.469 -11.406 1 91.69 186 LEU B C 1
ATOM 4265 O O . LEU B 1 186 ? -15.578 19.109 -10.234 1 91.69 186 LEU B O 1
ATOM 4269 N N . LEU B 1 187 ? -15.25 20.719 -11.727 1 88.62 187 LEU B N 1
ATOM 4270 C CA . LEU B 1 187 ? -15.148 21.766 -10.711 1 88.62 187 LEU B CA 1
ATOM 4271 C C . LEU B 1 187 ? -16.531 22.203 -10.234 1 88.62 187 LEU B C 1
ATOM 4273 O O . LEU B 1 187 ? -17.375 22.609 -11.039 1 88.62 187 LEU B O 1
ATOM 4277 N N . LYS B 1 188 ? -16.828 22.016 -9.023 1 81.44 188 LYS B N 1
ATOM 4278 C CA . LYS B 1 188 ? -18.125 22.406 -8.477 1 81.44 188 LYS B CA 1
ATOM 4279 C C . LYS B 1 188 ? -18.062 23.812 -7.871 1 81.44 188 LYS B C 1
ATOM 4281 O O . LYS B 1 188 ? -18 23.953 -6.648 1 81.44 188 LYS B O 1
ATOM 4286 N N . LEU B 1 189 ? -18.125 24.828 -8.617 1 75.12 189 LEU B N 1
ATOM 4287 C CA . LEU B 1 189 ? -17.922 26.188 -8.164 1 75.12 189 LEU B CA 1
ATOM 4288 C C . LEU B 1 189 ? -19.25 26.859 -7.832 1 75.12 189 LEU B C 1
ATOM 4290 O O . LEU B 1 189 ? -19.281 27.984 -7.316 1 75.12 189 LEU B O 1
ATOM 4294 N N . ASP B 1 190 ? -20.344 26.328 -8.055 1 64.88 190 ASP B N 1
ATOM 4295 C CA . ASP B 1 190 ? -21.641 26.984 -7.965 1 64.88 190 ASP B CA 1
ATOM 4296 C C . ASP B 1 190 ? -21.953 27.391 -6.527 1 64.88 190 ASP B C 1
ATOM 4298 O O . ASP B 1 190 ? -22.641 28.391 -6.293 1 64.88 190 ASP B O 1
ATOM 4302 N N . LYS B 1 191 ? -21.469 26.812 -5.598 1 62.31 191 LYS B N 1
ATOM 4303 C CA . LYS B 1 191 ? -21.969 27.078 -4.258 1 62.31 191 LYS B CA 1
ATOM 4304 C C . LYS B 1 191 ? -20.969 27.875 -3.438 1 62.31 191 LYS B C 1
ATOM 4306 O O . LYS B 1 191 ? -21.031 27.891 -2.207 1 62.31 191 LYS B O 1
ATOM 4311 N N . LEU B 1 192 ? -20.188 28.703 -4.227 1 69.75 192 LEU B N 1
ATOM 4312 C CA . LEU B 1 192 ? -19.188 29.406 -3.445 1 69.75 192 LEU B CA 1
ATOM 4313 C C . LEU B 1 192 ? -19.719 30.766 -2.977 1 69.75 192 LEU B C 1
ATOM 4315 O O . LEU B 1 192 ? -20.172 31.562 -3.789 1 69.75 192 LEU B O 1
ATOM 4319 N N . GLU B 1 193 ? -20.062 30.859 -1.706 1 68.94 193 GLU B N 1
ATOM 4320 C CA . GLU B 1 193 ? -20.406 32.156 -1.102 1 68.94 193 GLU B CA 1
ATOM 4321 C C . GLU B 1 193 ? -19.312 32.625 -0.159 1 68.94 193 GLU B C 1
ATOM 4323 O O . GLU B 1 193 ? -18.75 31.828 0.602 1 68.94 193 GLU B O 1
ATOM 4328 N N . LEU B 1 194 ? -18.953 33.875 -0.423 1 71 194 LEU B N 1
ATOM 4329 C CA . LEU B 1 194 ? -17.953 34.5 0.453 1 71 194 LEU B CA 1
ATOM 4330 C C . LEU B 1 194 ? -18.516 34.688 1.854 1 71 194 LEU B C 1
ATOM 4332 O O . LEU B 1 194 ? -19.531 35.406 2.023 1 71 194 LEU B O 1
ATOM 4336 N N . GLN B 1 195 ? -18.078 33.969 2.729 1 75.62 195 GLN B N 1
ATOM 4337 C CA . GLN B 1 195 ? -18.484 34.156 4.121 1 75.62 195 GLN B CA 1
ATOM 4338 C C . GLN B 1 195 ? -17.266 34.281 5.031 1 75.62 195 GLN B C 1
ATOM 4340 O O . GLN B 1 195 ? -16.375 33.438 5.016 1 75.62 195 GLN B O 1
ATOM 4345 N N . PHE B 1 196 ? -17.203 35.469 5.691 1 81.56 196 PHE B N 1
ATOM 4346 C CA . PHE B 1 196 ? -16.141 35.656 6.668 1 81.56 196 PHE B CA 1
ATOM 4347 C C . PHE B 1 196 ? -16.438 34.875 7.953 1 81.56 196 PHE B C 1
ATOM 4349 O O . PHE B 1 196 ? -17.594 34.812 8.383 1 81.56 196 PHE B O 1
ATOM 4356 N N . ALA B 1 197 ? -15.383 34.25 8.398 1 85.06 197 ALA B N 1
ATOM 4357 C CA . ALA B 1 197 ? -15.516 33.531 9.664 1 85.06 197 ALA B CA 1
ATOM 4358 C C . ALA B 1 197 ? -15.125 34.438 10.844 1 85.06 197 ALA B C 1
ATOM 4360 O O . ALA B 1 197 ? -14.18 35.219 10.75 1 85.06 197 ALA B O 1
ATOM 4361 N N . ALA B 1 198 ? -15.961 34.438 11.875 1 90.06 198 ALA B N 1
ATOM 4362 C CA . ALA B 1 198 ? -15.688 35.188 13.094 1 90.06 198 ALA B CA 1
ATOM 4363 C C . ALA B 1 198 ? -15.602 34.25 14.305 1 90.06 198 ALA B C 1
ATOM 4365 O O . ALA B 1 198 ? -16.312 33.25 14.375 1 90.06 198 ALA B O 1
ATOM 4366 N N . PRO B 1 199 ? -14.672 34.594 15.219 1 95.06 199 PRO B N 1
ATOM 4367 C CA . PRO B 1 199 ? -14.586 33.781 16.438 1 95.06 199 PRO B CA 1
ATOM 4368 C C . PRO B 1 199 ? -15.836 33.875 17.297 1 95.06 199 PRO B C 1
ATOM 4370 O O . PRO B 1 199 ? -16.406 34.969 17.438 1 95.06 199 PRO B O 1
ATOM 4373 N N . VAL B 1 200 ? -16.297 32.812 17.734 1 96.19 200 VAL B N 1
ATOM 4374 C CA . VAL B 1 200 ? -17.391 32.688 18.688 1 96.19 200 VAL B CA 1
ATOM 4375 C C . VAL B 1 200 ? -16.906 32.062 19.984 1 96.19 200 VAL B C 1
ATOM 4377 O O . VAL B 1 200 ? -16.422 30.906 19.969 1 96.19 200 VAL B O 1
ATOM 4380 N N . TRP B 1 201 ? -17.031 32.812 21.062 1 97.62 201 TRP B N 1
ATOM 4381 C CA . TRP B 1 201 ? -16.594 32.281 22.359 1 97.62 201 TRP B CA 1
ATOM 4382 C C . TRP B 1 201 ? -17.531 31.172 22.828 1 97.62 201 TRP B C 1
ATOM 4384 O O . TRP B 1 201 ? -18.75 31.375 22.891 1 97.62 201 TRP B O 1
ATOM 4394 N N . ILE B 1 202 ? -17.016 30.047 23.141 1 97.5 202 ILE B N 1
ATOM 4395 C CA . ILE B 1 202 ? -17.75 28.938 23.719 1 97.5 202 ILE B CA 1
ATOM 4396 C C . ILE B 1 202 ? -17.188 28.594 25.094 1 97.5 202 ILE B C 1
ATOM 4398 O O . ILE B 1 202 ? -16.047 28.172 25.219 1 97.5 202 ILE B O 1
ATOM 4402 N N . ALA B 1 203 ? -18 28.734 26.109 1 97.44 203 ALA B N 1
ATOM 4403 C CA . ALA B 1 203 ? -17.562 28.5 27.484 1 97.44 203 ALA B CA 1
ATOM 4404 C C . ALA B 1 203 ? -17.344 27.016 27.75 1 97.44 203 ALA B C 1
ATOM 4406 O O . ALA B 1 203 ? -18.219 26.188 27.484 1 97.44 203 ALA B O 1
ATOM 4407 N N . PRO B 1 204 ? -16.203 26.703 28.297 1 97.31 204 PRO B N 1
ATOM 4408 C CA . PRO B 1 204 ? -15.922 25.297 28.531 1 97.31 204 PRO B CA 1
ATOM 4409 C C . PRO B 1 204 ? -16.719 24.719 29.703 1 97.31 204 PRO B C 1
ATOM 4411 O O . PRO B 1 204 ? -17.047 25.453 30.641 1 97.31 204 PRO B O 1
ATOM 4414 N N . ALA B 1 205 ? -17.062 23.484 29.609 1 97.25 205 ALA B N 1
ATOM 4415 C CA . ALA B 1 205 ? -17.609 22.703 30.703 1 97.25 205 ALA B CA 1
ATOM 4416 C C . ALA B 1 205 ? -16.797 21.422 30.906 1 97.25 205 ALA B C 1
ATOM 4418 O O . ALA B 1 205 ? -16.328 20.812 29.953 1 97.25 205 ALA B O 1
ATOM 4419 N N . PHE B 1 206 ? -16.703 21.094 32.281 1 96 206 PHE B N 1
ATOM 4420 C CA . PHE B 1 206 ? -15.812 19.969 32.594 1 96 206 PHE B CA 1
ATOM 4421 C C . PHE B 1 206 ? -16.578 18.844 33.281 1 96 206 PHE B C 1
ATOM 4423 O O . PHE B 1 206 ? -17.469 19.094 34.094 1 96 206 PHE B O 1
ATOM 4430 N N . SER B 1 207 ? -16.297 17.656 32.781 1 92.44 207 SER B N 1
ATOM 4431 C CA . SER B 1 207 ? -16.781 16.438 33.438 1 92.44 207 SER B CA 1
ATOM 4432 C C . SER B 1 207 ? -15.742 15.312 33.344 1 92.44 207 SER B C 1
ATOM 4434 O O . SER B 1 207 ? -14.945 15.281 32.406 1 92.44 207 SER B O 1
ATOM 4436 N N . ILE B 1 208 ? -15.742 14.43 34.312 1 90.31 208 ILE B N 1
ATOM 4437 C CA . ILE B 1 208 ? -14.805 13.305 34.344 1 90.31 208 ILE B CA 1
ATOM 4438 C C . ILE B 1 208 ? -15.062 12.414 33.125 1 90.31 208 ILE B C 1
ATOM 4440 O O . ILE B 1 208 ? -14.117 11.883 32.531 1 90.31 208 ILE B O 1
ATOM 4444 N N . ALA B 1 209 ? -16.312 12.273 32.812 1 83.88 209 ALA B N 1
ATOM 4445 C CA . ALA B 1 209 ? -16.703 11.445 31.688 1 83.88 209 ALA B CA 1
ATOM 4446 C C . ALA B 1 209 ? -16.109 11.992 30.391 1 83.88 209 ALA B C 1
ATOM 4448 O O . ALA B 1 209 ? -15.641 11.227 29.531 1 83.88 209 ALA B O 1
ATOM 4449 N N . ASN B 1 210 ? -16.078 13.234 30.25 1 90.06 210 ASN B N 1
ATOM 4450 C CA . ASN B 1 210 ? -15.578 13.828 29.016 1 90.06 210 ASN B CA 1
ATOM 4451 C C . ASN B 1 210 ? -14.047 13.812 28.984 1 90.06 210 ASN B C 1
ATOM 4453 O O . ASN B 1 210 ? -13.453 13.773 27.906 1 90.06 210 ASN B O 1
ATOM 4457 N N . VAL B 1 211 ? -13.422 13.875 30.141 1 91.06 211 VAL B N 1
ATOM 4458 C CA . VAL B 1 211 ? -11.969 13.789 30.219 1 91.06 211 VAL B CA 1
ATOM 4459 C C . VAL B 1 211 ? -11.5 12.414 29.766 1 91.06 211 VAL B C 1
ATOM 4461 O O . VAL B 1 211 ? -10.609 12.305 28.922 1 91.06 211 VAL B O 1
ATOM 4464 N N . VAL B 1 212 ? -12.148 11.43 30.188 1 89.19 212 VAL B N 1
ATOM 4465 C CA . VAL B 1 212 ? -11.75 10.062 29.906 1 89.19 212 VAL B CA 1
ATOM 4466 C C . VAL B 1 212 ? -12.219 9.664 28.516 1 89.19 212 VAL B C 1
ATOM 4468 O O . VAL B 1 212 ? -11.508 8.961 27.781 1 89.19 212 VAL B O 1
ATOM 4471 N N . GLY B 1 213 ? -13.367 10.164 28.156 1 87.69 213 GLY B N 1
ATOM 4472 C CA . GLY B 1 213 ? -13.984 9.711 26.938 1 87.69 213 GLY B CA 1
ATOM 4473 C C . GLY B 1 213 ? -13.547 10.492 25.719 1 87.69 213 GLY B C 1
ATOM 4474 O O . GLY B 1 213 ? -13.625 10 24.578 1 87.69 213 GLY B O 1
ATOM 4475 N N . VAL B 1 214 ? -13.008 11.695 25.891 1 92.25 214 VAL B N 1
ATOM 4476 C CA . VAL B 1 214 ? -12.719 12.539 24.734 1 92.25 214 VAL B CA 1
ATOM 4477 C C . VAL B 1 214 ? -11.32 13.133 24.875 1 92.25 214 VAL B C 1
ATOM 4479 O O . VAL B 1 214 ? -10.453 12.898 24.031 1 92.25 214 VAL B O 1
ATOM 4482 N N . ALA B 1 215 ? -11.023 13.766 25.969 1 95.94 215 ALA B N 1
ATOM 4483 C CA . ALA B 1 215 ? -9.789 14.539 26.125 1 95.94 215 ALA B CA 1
ATOM 4484 C C . ALA B 1 215 ? -8.57 13.633 26.062 1 95.94 215 ALA B C 1
ATOM 4486 O O . ALA B 1 215 ? -7.617 13.922 25.328 1 95.94 215 ALA B O 1
ATOM 4487 N N . LEU B 1 216 ? -8.586 12.578 26.781 1 94.12 216 LEU B N 1
ATOM 4488 C CA . LEU B 1 216 ? -7.434 11.688 26.828 1 94.12 216 LEU B CA 1
ATOM 4489 C C . LEU B 1 216 ? -7.207 11 25.484 1 94.12 216 LEU B C 1
ATOM 4491 O O . LEU B 1 216 ? -6.086 10.984 24.984 1 94.12 216 LEU B O 1
ATOM 4495 N N . PRO B 1 217 ? -8.273 10.469 24.922 1 91.94 217 PRO B N 1
ATOM 4496 C CA . PRO B 1 217 ? -8.086 9.875 23.594 1 91.94 217 PRO B CA 1
ATOM 4497 C C . PRO B 1 217 ? -7.602 10.891 22.562 1 91.94 217 PRO B C 1
ATOM 4499 O O . PRO B 1 217 ? -6.758 10.57 21.719 1 91.94 217 PRO B O 1
ATOM 4502 N N . LEU B 1 218 ? -8.125 12.055 22.578 1 94.62 218 LEU B N 1
ATOM 4503 C CA . LEU B 1 218 ? -7.703 13.102 21.656 1 94.62 218 LEU B CA 1
ATOM 4504 C C . LEU B 1 218 ? -6.223 13.422 21.844 1 94.62 218 LEU B C 1
ATOM 4506 O O . LEU B 1 218 ? -5.496 13.586 20.859 1 94.62 218 LEU B O 1
ATOM 4510 N N . PHE B 1 219 ? -5.754 13.477 23.125 1 95.44 219 PHE B N 1
ATOM 4511 C CA . PHE B 1 219 ? -4.348 13.711 23.438 1 95.44 219 PHE B CA 1
ATOM 4512 C C . PHE B 1 219 ? -3.475 12.594 22.875 1 95.44 219 PHE B C 1
ATOM 4514 O O . PHE B 1 219 ? -2.498 12.859 22.172 1 95.44 219 PHE B O 1
ATOM 4521 N N . VAL B 1 220 ? -3.859 11.406 23.094 1 90.75 220 VAL B N 1
ATOM 4522 C CA . VAL B 1 220 ? -3.061 10.242 22.703 1 90.75 220 VAL B CA 1
ATOM 4523 C C . VAL B 1 220 ? -2.969 10.148 21.188 1 90.75 220 VAL B C 1
ATOM 4525 O O . VAL B 1 220 ? -1.883 9.961 20.641 1 90.75 220 VAL B O 1
ATOM 4528 N N . VAL B 1 221 ? -4.09 10.281 20.531 1 90.31 221 VAL B N 1
ATOM 4529 C CA . VAL B 1 221 ? -4.137 10.141 19.078 1 90.31 221 VAL B CA 1
ATOM 4530 C C . VAL B 1 221 ? -3.332 11.258 18.422 1 90.31 221 VAL B C 1
ATOM 4532 O O . VAL B 1 221 ? -2.637 11.031 17.438 1 90.31 221 VAL B O 1
ATOM 4535 N N . THR B 1 222 ? -3.408 12.438 18.984 1 94.19 222 THR B N 1
ATOM 4536 C CA . THR B 1 222 ? -2.68 13.578 18.438 1 94.19 222 THR B CA 1
ATOM 4537 C C . THR B 1 222 ? -1.175 13.383 18.594 1 94.19 222 THR B C 1
ATOM 4539 O O . THR B 1 222 ? -0.41 13.633 17.656 1 94.19 222 THR B O 1
ATOM 4542 N N . MET B 1 223 ? -0.747 12.93 19.703 1 92.56 223 MET B N 1
ATOM 4543 C CA . MET B 1 223 ? 0.675 12.727 19.969 1 92.56 223 MET B CA 1
ATOM 4544 C C . MET B 1 223 ? 1.219 11.578 19.125 1 92.56 223 MET B C 1
ATOM 4546 O O . MET B 1 223 ? 2.254 11.711 18.469 1 92.56 223 MET B O 1
ATOM 4550 N N . ALA B 1 224 ? 0.469 10.578 19.094 1 86.62 224 ALA B N 1
ATOM 4551 C CA . ALA B 1 224 ? 0.961 9.336 18.516 1 86.62 224 ALA B CA 1
ATOM 4552 C C . ALA B 1 224 ? 0.815 9.344 17 1 86.62 224 ALA B C 1
ATOM 4554 O O . ALA B 1 224 ? 1.681 8.836 16.281 1 86.62 224 ALA B O 1
ATOM 4555 N N . SER B 1 225 ? -0.251 9.875 16.516 1 87.88 225 SER B N 1
ATOM 4556 C CA . SER B 1 225 ? -0.568 9.727 15.102 1 87.88 225 SER B CA 1
ATOM 4557 C C . SER B 1 225 ? -0.166 10.961 14.312 1 87.88 225 SER B C 1
ATOM 4559 O O . SER B 1 225 ? -0.115 10.93 13.078 1 87.88 225 SER B O 1
ATOM 4561 N N . GLN B 1 226 ? 0.094 12.023 15.016 1 92.69 226 GLN B N 1
ATOM 4562 C CA . GLN B 1 226 ? 0.427 13.242 14.289 1 92.69 226 GLN B CA 1
ATOM 4563 C C . GLN B 1 226 ? 1.827 13.727 14.648 1 92.69 226 GLN B C 1
ATOM 4565 O O . GLN B 1 226 ? 2.711 13.781 13.789 1 92.69 226 GLN B O 1
ATOM 4570 N N . ASN B 1 227 ? 2.082 14.008 15.898 1 94.75 227 ASN B N 1
ATOM 4571 C CA . ASN B 1 227 ? 3.34 14.625 16.312 1 94.75 227 ASN B CA 1
ATOM 4572 C C . ASN B 1 227 ? 4.523 13.695 16.062 1 94.75 227 ASN B C 1
ATOM 4574 O O . ASN B 1 227 ? 5.574 14.133 15.594 1 94.75 227 ASN B O 1
ATOM 4578 N N . MET B 1 228 ? 4.344 12.508 16.391 1 89.62 228 MET B N 1
ATOM 4579 C CA . MET B 1 228 ? 5.438 11.562 16.188 1 89.62 228 MET B CA 1
ATOM 4580 C C . MET B 1 228 ? 5.809 11.469 14.703 1 89.62 228 MET B C 1
ATOM 4582 O O . MET B 1 228 ? 6.969 11.641 14.336 1 89.62 228 MET B O 1
ATOM 4586 N N . PRO B 1 229 ? 4.828 11.188 13.852 1 90.44 229 PRO B N 1
ATOM 4587 C CA . PRO B 1 229 ? 5.156 11.188 12.422 1 90.44 229 PRO B CA 1
ATOM 4588 C C . PRO B 1 229 ? 5.695 12.531 11.945 1 90.44 229 PRO B C 1
ATOM 4590 O O . PRO B 1 229 ? 6.547 12.578 11.047 1 90.44 229 PRO B O 1
ATOM 4593 N N . GLY B 1 230 ? 5.184 13.578 12.461 1 94.56 230 GLY B N 1
ATOM 4594 C CA . GLY B 1 230 ? 5.684 14.898 12.109 1 94.56 230 GLY B CA 1
ATOM 4595 C C . GLY B 1 230 ? 7.164 15.078 12.391 1 94.56 230 GLY B C 1
ATOM 4596 O O . GLY B 1 230 ? 7.898 15.625 11.57 1 94.56 230 GLY B O 1
ATOM 4597 N N . VAL B 1 231 ? 7.609 14.625 13.5 1 93.56 231 VAL B N 1
ATOM 4598 C CA . VAL B 1 231 ? 9.023 14.695 13.867 1 93.56 231 VAL B CA 1
ATOM 4599 C C . VAL B 1 231 ? 9.836 13.805 12.93 1 93.56 231 VAL B C 1
ATOM 4601 O O . VAL B 1 231 ? 10.906 14.203 12.469 1 93.56 231 VAL B O 1
ATOM 4604 N N . ALA B 1 232 ? 9.32 12.664 12.711 1 89.75 232 ALA B N 1
ATOM 4605 C CA . ALA B 1 232 ? 10 11.742 11.797 1 89.75 232 ALA B CA 1
ATOM 4606 C C . ALA B 1 232 ? 10.164 12.367 10.414 1 89.75 232 ALA B C 1
ATOM 4608 O O . ALA B 1 232 ? 11.195 12.172 9.758 1 89.75 232 ALA B O 1
ATOM 4609 N N . ALA B 1 233 ? 9.18 13.031 9.945 1 93.06 233 ALA B N 1
ATOM 4610 C CA . ALA B 1 233 ? 9.25 13.688 8.641 1 93.06 233 ALA B CA 1
ATOM 4611 C C . ALA B 1 233 ? 10.352 14.758 8.625 1 93.06 233 ALA B C 1
ATOM 4613 O O . ALA B 1 233 ? 11.133 14.828 7.684 1 93.06 233 ALA B O 1
ATOM 4614 N N . LEU B 1 234 ? 10.414 15.562 9.68 1 94.75 234 LEU B N 1
ATOM 4615 C CA . LEU B 1 234 ? 11.453 16.578 9.789 1 94.75 234 LEU B CA 1
ATOM 4616 C C . LEU B 1 234 ? 12.844 15.945 9.766 1 94.75 234 LEU B C 1
ATOM 4618 O O . LEU B 1 234 ? 13.695 16.328 8.961 1 94.75 234 LEU B O 1
ATOM 4622 N N . HIS B 1 235 ? 12.992 14.93 10.547 1 92.38 235 HIS B N 1
ATOM 4623 C CA . HIS B 1 235 ? 14.289 14.281 10.664 1 92.38 235 HIS B CA 1
ATOM 4624 C C . HIS B 1 235 ? 14.648 13.531 9.383 1 92.38 235 HIS B C 1
ATOM 4626 O O . HIS B 1 235 ? 15.82 13.492 8.992 1 92.38 235 HIS B O 1
ATOM 4632 N N . GLY B 1 236 ? 13.656 12.984 8.797 1 89.31 236 GLY B N 1
ATOM 4633 C CA . GLY B 1 236 ? 13.875 12.281 7.547 1 89.31 236 GLY B CA 1
ATOM 4634 C C . GLY B 1 236 ? 14.359 13.18 6.426 1 89.31 236 GLY B C 1
ATOM 4635 O O . GLY B 1 236 ? 15.016 12.719 5.492 1 89.31 236 GLY B O 1
ATOM 4636 N N . HIS B 1 237 ? 14.055 14.445 6.512 1 93.75 237 HIS B N 1
ATOM 4637 C CA . HIS B 1 237 ? 14.484 15.406 5.5 1 93.75 237 HIS B CA 1
ATOM 4638 C C . HIS B 1 237 ? 15.719 16.188 5.961 1 93.75 237 HIS B C 1
ATOM 4640 O O . HIS B 1 237 ? 16.094 17.172 5.344 1 93.75 237 HIS B O 1
ATOM 4646 N N . GLY B 1 238 ? 16.203 15.75 7.152 1 92.44 238 GLY B N 1
ATOM 4647 C CA . GLY B 1 238 ? 17.453 16.312 7.629 1 92.44 238 GLY B CA 1
ATOM 4648 C C . GLY B 1 238 ? 17.266 17.531 8.508 1 92.44 238 GLY B C 1
ATOM 4649 O O . GLY B 1 238 ? 18.234 18.203 8.883 1 92.44 238 GLY B O 1
ATOM 4650 N N . TYR B 1 239 ? 16.078 17.891 8.836 1 95 239 TYR B N 1
ATOM 4651 C CA . TYR B 1 239 ? 15.82 19.016 9.727 1 95 239 TYR B CA 1
ATOM 4652 C C . TYR B 1 239 ? 15.719 18.547 11.172 1 95 239 TYR B C 1
ATOM 4654 O O . TYR B 1 239 ? 15.016 17.578 11.469 1 95 239 TYR B O 1
ATOM 4662 N N . ARG B 1 240 ? 16.375 19.297 12.086 1 94 240 ARG B N 1
ATOM 4663 C CA . ARG B 1 240 ? 16.391 18.859 13.484 1 94 240 ARG B CA 1
ATOM 4664 C C . ARG B 1 240 ? 16.172 20.047 14.422 1 94 240 ARG B C 1
ATOM 4666 O O . ARG B 1 240 ? 17.016 20.312 15.289 1 94 240 ARG B O 1
ATOM 4673 N N . PRO B 1 241 ? 15.078 20.656 14.281 1 95.12 241 PRO B N 1
ATOM 4674 C CA . PRO B 1 241 ? 14.742 21.672 15.289 1 95.12 241 PRO B CA 1
ATOM 4675 C C . PRO B 1 241 ? 14.469 21.062 16.656 1 95.12 241 PRO B C 1
ATOM 4677 O O . PRO B 1 241 ? 14.266 19.859 16.781 1 95.12 241 PRO B O 1
ATOM 4680 N N . PRO B 1 242 ? 14.586 21.938 17.734 1 94.75 242 PRO B N 1
ATOM 4681 C CA . PRO B 1 242 ? 14.172 21.422 19.031 1 94.75 242 PRO B CA 1
ATOM 4682 C C . PRO B 1 242 ? 12.695 21.031 19.078 1 94.75 242 PRO B C 1
ATOM 4684 O O . PRO B 1 242 ? 11.836 21.859 18.766 1 94.75 242 PRO B O 1
ATOM 4687 N N . ILE B 1 243 ? 12.375 19.875 19.484 1 95.44 243 ILE B N 1
ATOM 4688 C CA . ILE B 1 243 ? 11.039 19.297 19.344 1 95.44 243 ILE B CA 1
ATOM 4689 C C . ILE B 1 243 ? 10.164 19.734 20.516 1 95.44 243 ILE B C 1
ATOM 4691 O O . ILE B 1 243 ? 8.992 20.078 20.344 1 95.44 243 ILE B O 1
ATOM 4695 N N . SER B 1 244 ? 10.711 19.734 21.719 1 95.38 244 SER B N 1
ATOM 4696 C CA . SER B 1 244 ? 9.938 20.047 22.922 1 95.38 244 SER B CA 1
ATOM 4697 C C . SER B 1 244 ? 9.32 21.438 22.828 1 95.38 244 SER B C 1
ATOM 4699 O O . SER B 1 244 ? 8.133 21.609 23.125 1 95.38 244 SER B O 1
ATOM 4701 N N . PRO B 1 245 ? 10.055 22.406 22.406 1 96.31 245 PRO B N 1
ATOM 4702 C CA . PRO B 1 245 ? 9.438 23.719 22.234 1 96.31 245 PRO B CA 1
ATOM 4703 C C . PRO B 1 245 ? 8.336 23.734 21.188 1 96.31 245 PRO B C 1
ATOM 4705 O O . PRO B 1 245 ? 7.344 24.453 21.328 1 96.31 245 PRO B O 1
ATOM 4708 N N . LEU B 1 246 ? 8.508 23 20.094 1 97.81 246 LEU B N 1
ATOM 4709 C CA . LEU B 1 246 ? 7.473 22.938 19.062 1 97.81 246 LEU B CA 1
ATOM 4710 C C . LEU B 1 246 ? 6.172 22.375 19.625 1 97.81 246 LEU B C 1
ATOM 4712 O O . LEU B 1 246 ? 5.098 22.922 19.391 1 97.81 246 LEU B O 1
ATOM 4716 N N . ILE B 1 247 ? 6.316 21.312 20.406 1 97.75 247 ILE B N 1
ATOM 4717 C CA . ILE B 1 247 ? 5.16 20.656 21.016 1 97.75 247 ILE B CA 1
ATOM 4718 C C . ILE B 1 247 ? 4.52 21.609 22.031 1 97.75 247 ILE B C 1
ATOM 4720 O O . ILE B 1 247 ? 3.293 21.703 22.125 1 97.75 247 ILE B O 1
ATOM 4724 N N . THR B 1 248 ? 5.324 22.266 22.766 1 98 248 THR B N 1
ATOM 4725 C CA . THR B 1 248 ? 4.828 23.219 23.766 1 98 248 THR B CA 1
ATOM 4726 C C . THR B 1 248 ? 4.023 24.328 23.109 1 98 248 THR B C 1
ATOM 4728 O O . THR B 1 248 ? 2.926 24.672 23.562 1 98 248 THR B O 1
ATOM 4731 N N . VAL B 1 249 ? 4.559 24.875 22.062 1 98.31 249 VAL B N 1
ATOM 4732 C CA . VAL B 1 249 ? 3.908 26 21.391 1 98.31 249 VAL B CA 1
ATOM 4733 C C . VAL B 1 249 ? 2.584 25.531 20.781 1 98.31 249 VAL B C 1
ATOM 4735 O O . VAL B 1 249 ? 1.572 26.234 20.875 1 98.31 249 VAL B O 1
ATOM 4738 N N . THR B 1 250 ? 2.564 24.375 20.109 1 98.31 250 THR B N 1
ATOM 4739 C CA . THR B 1 250 ? 1.327 23.875 19.516 1 98.31 250 THR B CA 1
ATOM 4740 C C . THR B 1 250 ? 0.298 23.562 20.609 1 98.31 250 THR B C 1
ATOM 4742 O O . THR B 1 250 ? -0.896 23.797 20.422 1 98.31 250 THR B O 1
ATOM 4745 N N . GLY B 1 251 ? 0.754 22.953 21.719 1 98.31 251 GLY B N 1
ATOM 4746 C CA . GLY B 1 251 ? -0.142 22.75 22.844 1 98.31 251 GLY B CA 1
ATOM 4747 C C . GLY B 1 251 ? -0.75 24.031 23.375 1 98.31 251 GLY B C 1
ATOM 4748 O O . GLY B 1 251 ? -1.956 24.094 23.625 1 98.31 251 GLY B O 1
ATOM 4749 N N . LEU B 1 252 ? 0.068 25.047 23.531 1 98.5 252 LEU B N 1
ATOM 4750 C CA . LEU B 1 252 ? -0.392 26.344 24.031 1 98.5 252 LEU B CA 1
ATOM 4751 C C . LEU B 1 252 ? -1.385 26.984 23.062 1 98.5 252 LEU B C 1
ATOM 4753 O O . LEU B 1 252 ? -2.328 27.641 23.5 1 98.5 252 LEU B O 1
ATOM 4757 N N . MET B 1 253 ? -1.097 26.859 21.828 1 98.38 253 MET B N 1
ATOM 4758 C CA . MET B 1 253 ? -2.041 27.359 20.828 1 98.38 253 MET B CA 1
ATOM 4759 C C . MET B 1 253 ? -3.398 26.688 20.984 1 98.38 253 MET B C 1
ATOM 4761 O O . MET B 1 253 ? -4.438 27.328 20.828 1 98.38 253 MET B O 1
ATOM 4765 N N . GLY B 1 254 ? -3.373 25.375 21.25 1 98.38 254 GLY B N 1
ATOM 4766 C CA . GLY B 1 254 ? -4.609 24.656 21.516 1 98.38 254 GLY B CA 1
ATOM 4767 C C . GLY B 1 254 ? -5.363 25.188 22.719 1 98.38 254 GLY B C 1
ATOM 4768 O O . GLY B 1 254 ? -6.594 25.281 22.703 1 98.38 254 GLY B O 1
ATOM 4769 N N . VAL B 1 255 ? -4.605 25.5 23.75 1 98.25 255 VAL B N 1
ATOM 4770 C CA . VAL B 1 255 ? -5.223 26.047 24.938 1 98.25 255 VAL B CA 1
ATOM 4771 C C . VAL B 1 255 ? -5.867 27.391 24.625 1 98.25 255 VAL B C 1
ATOM 4773 O O . VAL B 1 255 ? -6.992 27.672 25.031 1 98.25 255 VAL B O 1
ATOM 4776 N N . LEU B 1 256 ? -5.203 28.188 23.891 1 98.31 256 LEU B N 1
ATOM 4777 C CA . LEU B 1 256 ? -5.656 29.531 23.562 1 98.31 256 LEU B CA 1
ATOM 4778 C C . LEU B 1 256 ? -6.891 29.484 22.656 1 98.31 256 LEU B C 1
ATOM 4780 O O . LEU B 1 256 ? -7.801 30.312 22.812 1 98.31 256 LEU B O 1
ATOM 4784 N N . PHE B 1 257 ? -6.961 28.562 21.734 1 98.5 257 PHE B N 1
ATOM 4785 C CA . PHE B 1 257 ? -7.984 28.609 20.688 1 98.5 257 PHE B CA 1
ATOM 4786 C C . PHE B 1 257 ? -9.102 27.609 21 1 98.5 257 PHE B C 1
ATOM 4788 O O . PHE B 1 257 ? -10.133 27.609 20.312 1 98.5 257 PHE B O 1
ATOM 4795 N N . ALA B 1 258 ? -8.969 26.781 22.016 1 98.38 258 ALA B N 1
ATOM 4796 C CA . ALA B 1 258 ? -9.977 25.797 22.375 1 98.38 258 ALA B CA 1
ATOM 4797 C C . ALA B 1 258 ? -11.336 26.438 22.578 1 98.38 258 ALA B C 1
ATOM 4799 O O . ALA B 1 258 ? -12.352 25.938 22.078 1 98.38 258 ALA B O 1
ATOM 4800 N N . PRO B 1 259 ? -11.453 27.594 23.25 1 98.25 259 PRO B N 1
ATOM 4801 C CA . PRO B 1 259 ? -12.766 28.203 23.469 1 98.25 259 PRO B CA 1
ATOM 4802 C C . PRO B 1 259 ? -13.422 28.703 22.188 1 98.25 259 PRO B C 1
ATOM 4804 O O . PRO B 1 259 ? -14.586 29.094 22.203 1 98.25 259 PRO B O 1
ATOM 4807 N N . PHE B 1 260 ? -12.672 28.688 21.125 1 97.75 260 PHE B N 1
ATOM 4808 C CA . PHE B 1 260 ? -13.219 29.125 19.844 1 97.75 260 PHE B CA 1
ATOM 4809 C C . PHE B 1 260 ? -13.383 27.938 18.891 1 97.75 260 PHE B C 1
ATOM 4811 O O . PHE B 1 260 ? -13.758 28.125 17.734 1 97.75 260 PHE B O 1
ATOM 4818 N N . GLY B 1 261 ? -13.047 26.766 19.328 1 96.56 261 GLY B N 1
ATOM 4819 C CA . GLY B 1 261 ? -13.266 25.578 18.516 1 96.56 261 GLY B CA 1
ATOM 4820 C C . GLY B 1 261 ? -11.977 24.906 18.078 1 96.56 261 GLY B C 1
ATOM 4821 O O . GLY B 1 261 ? -12 23.875 17.406 1 96.56 261 GLY B O 1
ATOM 4822 N N . GLY B 1 262 ? -10.828 25.469 18.406 1 97.69 262 GLY B N 1
ATOM 4823 C CA . GLY B 1 262 ? -9.562 24.828 18.109 1 97.69 262 GLY B CA 1
ATOM 4824 C C . GLY B 1 262 ? -9.305 23.594 18.953 1 97.69 262 GLY B C 1
ATOM 4825 O O . GLY B 1 262 ? -8.828 23.703 20.078 1 97.69 262 GLY B O 1
ATOM 4826 N N . PHE B 1 263 ? -9.516 22.438 18.359 1 96.5 263 PHE B N 1
ATOM 4827 C CA . PHE B 1 263 ? -9.539 21.234 19.172 1 96.5 263 PHE B CA 1
ATOM 4828 C C . PHE B 1 263 ? -8.133 20.656 19.328 1 96.5 263 PHE B C 1
ATOM 4830 O O . PHE B 1 263 ? -7.84 19.969 20.312 1 96.5 263 PHE B O 1
ATOM 4837 N N . ALA B 1 264 ? -7.305 20.891 18.312 1 96.62 264 ALA B N 1
ATOM 4838 C CA . ALA B 1 264 ? -5.938 20.375 18.422 1 96.62 264 ALA B CA 1
ATOM 4839 C C . ALA B 1 264 ? -5.043 20.969 17.344 1 96.62 264 ALA B C 1
ATOM 4841 O O . ALA B 1 264 ? -5.48 21.141 16.203 1 96.62 264 ALA B O 1
ATOM 4842 N N . PHE B 1 265 ? -3.799 21.266 17.734 1 98.12 265 PHE B N 1
ATOM 4843 C CA . PHE B 1 265 ? -2.732 21.688 16.828 1 98.12 265 PHE B CA 1
ATOM 4844 C C . PHE B 1 265 ? -1.5 20.812 17 1 98.12 265 PHE B C 1
ATOM 4846 O O . PHE B 1 265 ? -1.111 20.484 18.125 1 98.12 265 PHE B O 1
ATOM 4853 N N . ASN B 1 266 ? -0.98 20.328 15.938 1 97.81 266 ASN B N 1
ATOM 4854 C CA . ASN B 1 266 ? 0.157 19.422 16 1 97.81 266 ASN B CA 1
ATOM 4855 C C . ASN B 1 266 ? 1.063 19.562 14.781 1 97.81 266 ASN B C 1
ATOM 4857 O O . ASN B 1 266 ? 0.737 20.312 13.844 1 97.81 266 ASN B O 1
ATOM 4861 N N . LEU B 1 267 ? 2.266 18.969 14.875 1 96.75 267 LEU B N 1
ATOM 4862 C CA . LEU B 1 267 ? 3.154 18.891 13.727 1 96.75 267 LEU B CA 1
ATOM 4863 C C . LEU B 1 267 ? 2.529 18.062 12.609 1 96.75 267 LEU B C 1
ATOM 4865 O O . LEU B 1 267 ? 2.008 16.969 12.859 1 96.75 267 LEU B O 1
ATOM 4869 N N . SER B 1 268 ? 2.566 18.672 11.438 1 94.31 268 SER B N 1
ATOM 4870 C CA . SER B 1 268 ? 2.072 17.938 10.281 1 94.31 268 SER B CA 1
ATOM 4871 C C . SER B 1 268 ? 3.152 17.031 9.688 1 94.31 268 SER B C 1
ATOM 4873 O O . SER B 1 268 ? 4.324 17.422 9.633 1 94.31 268 SER B O 1
ATOM 4875 N N . ALA B 1 269 ? 2.805 15.797 9.367 1 88.75 269 ALA B N 1
ATOM 4876 C CA . ALA B 1 269 ? 3.758 14.891 8.734 1 88.75 269 ALA B CA 1
ATOM 4877 C C . ALA B 1 269 ? 3.592 14.898 7.215 1 88.75 269 ALA B C 1
ATOM 4879 O O . ALA B 1 269 ? 4.547 15.148 6.477 1 88.75 269 ALA B O 1
ATOM 4880 N N . ILE B 1 270 ? 2.369 14.711 6.766 1 87.62 270 ILE B N 1
ATOM 4881 C CA . ILE B 1 270 ? 2.082 14.477 5.352 1 87.62 270 ILE B CA 1
ATOM 4882 C C . ILE B 1 270 ? 2.238 15.781 4.574 1 87.62 270 ILE B C 1
ATOM 4884 O O . ILE B 1 270 ? 3.07 15.875 3.668 1 87.62 270 ILE B O 1
ATOM 4888 N N . THR B 1 271 ? 1.515 16.797 5.004 1 92.25 271 THR B N 1
ATOM 4889 C CA . THR B 1 271 ? 1.545 18.047 4.238 1 92.25 271 THR B CA 1
ATOM 4890 C C . THR B 1 271 ? 2.869 18.781 4.445 1 92.25 271 THR B C 1
ATOM 4892 O O . THR B 1 271 ? 3.326 19.5 3.562 1 92.25 271 THR B O 1
ATOM 4895 N N . ALA B 1 272 ? 3.463 18.547 5.578 1 94.38 272 ALA B N 1
ATOM 4896 C CA . ALA B 1 272 ? 4.777 19.125 5.812 1 94.38 272 ALA B CA 1
ATOM 4897 C C . ALA B 1 272 ? 5.812 18.578 4.84 1 94.38 272 ALA B C 1
ATOM 4899 O O . ALA B 1 272 ? 6.73 19.281 4.422 1 94.38 272 ALA B O 1
ATOM 4900 N N . ALA B 1 273 ? 5.664 17.328 4.531 1 93.25 273 ALA B N 1
ATOM 4901 C CA . ALA B 1 273 ? 6.605 16.688 3.621 1 93.25 273 ALA B CA 1
ATOM 4902 C C . ALA B 1 273 ? 6.59 17.344 2.25 1 93.25 273 ALA B C 1
ATOM 4904 O O . ALA B 1 273 ? 7.617 17.406 1.57 1 93.25 273 ALA B O 1
ATOM 4905 N N . ILE B 1 274 ? 5.465 17.906 1.872 1 94.06 274 ILE B N 1
ATOM 4906 C CA . ILE B 1 274 ? 5.332 18.609 0.607 1 94.06 274 ILE B CA 1
ATOM 4907 C C . ILE B 1 274 ? 6.215 19.859 0.622 1 94.06 274 ILE B C 1
ATOM 4909 O O . ILE B 1 274 ? 6.809 20.219 -0.398 1 94.06 274 ILE B O 1
ATOM 4913 N N . CYS B 1 275 ? 6.387 20.453 1.801 1 96.31 275 CYS B N 1
ATOM 4914 C CA . CYS B 1 275 ? 7.168 21.672 1.955 1 96.31 275 CYS B CA 1
ATOM 4915 C C . CYS B 1 275 ? 8.641 21.344 2.164 1 96.31 275 CYS B C 1
ATOM 4917 O O . CYS B 1 275 ? 9.484 22.25 2.148 1 96.31 275 CYS B O 1
ATOM 4919 N N . MET B 1 276 ? 8.961 20.125 2.336 1 95.5 276 MET B N 1
ATOM 4920 C CA . MET B 1 276 ? 10.32 19.75 2.703 1 95.5 276 MET B CA 1
ATOM 4921 C C . MET B 1 276 ? 11.039 19.078 1.537 1 95.5 276 MET B C 1
ATOM 4923 O O . MET B 1 276 ? 12.242 18.844 1.597 1 95.5 276 MET B O 1
ATOM 4927 N N . GLY B 1 277 ? 10.344 18.844 0.528 1 89.75 277 GLY B N 1
ATOM 4928 C CA . GLY B 1 277 ? 10.906 18.141 -0.61 1 89.75 277 GLY B CA 1
ATOM 4929 C C . GLY B 1 277 ? 11.688 19.047 -1.546 1 89.75 277 GLY B C 1
ATOM 4930 O O . GLY B 1 277 ? 11.602 20.266 -1.452 1 89.75 277 GLY B O 1
ATOM 4931 N N . LYS B 1 278 ? 12.398 18.438 -2.504 1 87.69 278 LYS B N 1
ATOM 4932 C CA . LYS B 1 278 ? 13.234 19.141 -3.463 1 87.69 278 LYS B CA 1
ATOM 4933 C C . LYS B 1 278 ? 12.391 19.984 -4.41 1 87.69 278 LYS B C 1
ATOM 4935 O O . LYS B 1 278 ? 12.867 21 -4.938 1 87.69 278 LYS B O 1
ATOM 4940 N N . GLU B 1 279 ? 11.18 19.609 -4.559 1 86.25 279 GLU B N 1
ATOM 4941 C CA . GLU B 1 279 ? 10.289 20.328 -5.457 1 86.25 279 GLU B CA 1
ATOM 4942 C C . GLU B 1 279 ? 9.883 21.672 -4.863 1 86.25 279 GLU B C 1
ATOM 4944 O O . GLU B 1 279 ? 9.469 22.578 -5.59 1 86.25 279 GLU B O 1
ATOM 4949 N N . ALA B 1 280 ? 9.906 21.734 -3.537 1 91.38 280 ALA B N 1
ATOM 4950 C CA . ALA B 1 280 ? 9.641 23.031 -2.898 1 91.38 280 ALA B CA 1
ATOM 4951 C C . ALA B 1 280 ? 10.773 24.016 -3.156 1 91.38 280 ALA B C 1
ATOM 4953 O O . ALA B 1 280 ? 10.531 25.188 -3.43 1 91.38 280 ALA B O 1
ATOM 4954 N N . ASP B 1 281 ? 11.945 23.531 -3.02 1 91.19 281 ASP B N 1
ATOM 4955 C CA . ASP B 1 281 ? 13.164 24.281 -3.305 1 91.19 281 ASP B CA 1
ATOM 4956 C C . ASP B 1 281 ? 14.391 23.375 -3.32 1 91.19 281 ASP B C 1
ATOM 4958 O O . ASP B 1 281 ? 14.531 22.5 -2.457 1 91.19 281 ASP B O 1
ATOM 4962 N N . PRO B 1 282 ? 15.227 23.562 -4.363 1 89.56 282 PRO B N 1
ATOM 4963 C CA . PRO B 1 282 ? 16.453 22.75 -4.367 1 89.56 282 PRO B CA 1
ATOM 4964 C C . PRO B 1 282 ? 17.359 23.047 -3.174 1 89.56 282 PRO B C 1
ATOM 4966 O O . PRO B 1 282 ? 18.094 22.156 -2.73 1 89.56 282 PRO B O 1
ATOM 4969 N N . ASN B 1 283 ? 17.297 24.281 -2.705 1 92.19 283 ASN B N 1
ATOM 4970 C CA . ASN B 1 283 ? 18.094 24.656 -1.533 1 92.19 283 ASN B CA 1
ATOM 4971 C C . ASN B 1 283 ? 17.359 24.328 -0.238 1 92.19 283 ASN B C 1
ATOM 4973 O O . ASN B 1 283 ? 16.375 24.984 0.11 1 92.19 283 ASN B O 1
ATOM 4977 N N . PRO B 1 284 ? 17.828 23.375 0.533 1 93.88 284 PRO B N 1
ATOM 4978 C CA . PRO B 1 284 ? 17.141 22.953 1.754 1 93.88 284 PRO B CA 1
ATOM 4979 C C . PRO B 1 284 ? 17.047 24.062 2.793 1 93.88 284 PRO B C 1
ATOM 4981 O O . PRO B 1 284 ? 16.094 24.094 3.584 1 93.88 284 PRO B O 1
ATOM 4984 N N . ALA B 1 285 ? 17.953 24.969 2.744 1 94.56 285 ALA B N 1
ATOM 4985 C CA . ALA B 1 285 ? 18 26.031 3.746 1 94.56 285 ALA B CA 1
ATOM 4986 C C . ALA B 1 285 ? 16.875 27.047 3.537 1 94.56 285 ALA B C 1
ATOM 4988 O O . ALA B 1 285 ? 16.547 27.812 4.441 1 94.56 285 ALA B O 1
ATOM 4989 N N . SER B 1 286 ? 16.266 27.016 2.385 1 94.88 286 SER B N 1
ATOM 4990 C CA . SER B 1 286 ? 15.25 28.031 2.086 1 94.88 286 SER B CA 1
ATOM 4991 C C . SER B 1 286 ? 13.859 27.406 2.051 1 94.88 286 SER B C 1
ATOM 4993 O O . SER B 1 286 ? 12.867 28.109 1.863 1 94.88 286 SER B O 1
ATOM 4995 N N . ARG B 1 287 ? 13.75 26.109 2.316 1 95.88 287 ARG B N 1
ATOM 4996 C CA . ARG B 1 287 ? 12.484 25.406 2.164 1 95.88 287 ARG B CA 1
ATOM 4997 C C . ARG B 1 287 ? 11.492 25.828 3.242 1 95.88 287 ARG B C 1
ATOM 4999 O O . ARG B 1 287 ? 10.289 25.578 3.117 1 95.88 287 ARG B O 1
ATOM 5006 N N . TYR B 1 288 ? 12.031 26.469 4.324 1 97 288 TYR B N 1
ATOM 5007 C CA . TYR B 1 288 ? 11.125 26.875 5.391 1 97 288 TYR B CA 1
ATOM 5008 C C . TYR B 1 288 ? 10.164 27.953 4.902 1 97 288 TYR B C 1
ATOM 5010 O O . TYR B 1 288 ? 9.086 28.141 5.469 1 97 288 TYR B O 1
ATOM 5018 N N . TRP B 1 289 ? 10.43 28.594 3.809 1 97.06 289 TRP B N 1
ATOM 5019 C CA . TRP B 1 289 ? 9.531 29.578 3.227 1 97.06 289 TRP B CA 1
ATOM 5020 C C . TRP B 1 289 ? 8.273 28.906 2.676 1 97.06 289 TRP B C 1
ATOM 5022 O O . TRP B 1 289 ? 7.203 29.516 2.629 1 97.06 289 TRP B O 1
ATOM 5032 N N . ALA B 1 290 ? 8.422 27.703 2.203 1 97.19 290 ALA B N 1
ATOM 5033 C CA . ALA B 1 290 ? 7.238 26.969 1.75 1 97.19 290 ALA B CA 1
ATOM 5034 C C . ALA B 1 290 ? 6.254 26.766 2.895 1 97.19 290 ALA B C 1
ATOM 5036 O O . ALA B 1 290 ? 5.043 26.922 2.719 1 97.19 290 ALA B O 1
ATOM 5037 N N . ALA B 1 291 ? 6.77 26.422 4.074 1 97.88 291 ALA B N 1
ATOM 5038 C CA . ALA B 1 291 ? 5.926 26.25 5.254 1 97.88 291 ALA B CA 1
ATOM 5039 C C . ALA B 1 291 ? 5.312 27.578 5.688 1 97.88 291 ALA B C 1
ATOM 5041 O O . ALA B 1 291 ? 4.172 27.625 6.152 1 97.88 291 ALA B O 1
ATOM 5042 N N . VAL B 1 292 ? 6.082 28.625 5.547 1 98.06 292 VAL B N 1
ATOM 5043 C CA . VAL B 1 292 ? 5.57 29.953 5.852 1 98.06 292 VAL B CA 1
ATOM 5044 C C . VAL B 1 292 ? 4.391 30.266 4.938 1 98.06 292 VAL B C 1
ATOM 5046 O O . VAL B 1 292 ? 3.35 30.75 5.398 1 98.06 292 VAL B O 1
ATOM 5049 N N . TRP B 1 293 ? 4.574 30 3.711 1 97.81 293 TRP B N 1
ATOM 5050 C CA . TRP B 1 293 ? 3.479 30.234 2.779 1 97.81 293 TRP B CA 1
ATOM 5051 C C . TRP B 1 293 ? 2.285 29.344 3.104 1 97.81 293 TRP B C 1
ATOM 5053 O O . TRP B 1 293 ? 1.134 29.766 2.967 1 97.81 293 TRP B O 1
ATOM 5063 N N . GLY B 1 294 ? 2.557 28.094 3.443 1 97.62 294 GLY B N 1
ATOM 5064 C CA . GLY B 1 294 ? 1.468 27.266 3.953 1 97.62 294 GLY B CA 1
ATOM 5065 C C . GLY B 1 294 ? 0.705 27.938 5.086 1 97.62 294 GLY B C 1
ATOM 5066 O O . GLY B 1 294 ? -0.528 27.922 5.094 1 97.62 294 GLY B O 1
ATOM 5067 N N . GLY B 1 295 ? 1.463 28.5 5.996 1 98.19 295 GLY B N 1
ATOM 5068 C CA . GLY B 1 295 ? 0.852 29.25 7.09 1 98.19 295 GLY B CA 1
ATOM 5069 C C . GLY B 1 295 ? 0.023 30.422 6.625 1 98.19 295 GLY B C 1
ATOM 5070 O O . GLY B 1 295 ? -1.059 30.688 7.156 1 98.19 295 GLY B O 1
ATOM 5071 N N . VAL B 1 296 ? 0.513 31.141 5.672 1 97.75 296 VAL B N 1
ATOM 5072 C CA . VAL B 1 296 ? -0.208 32.281 5.117 1 97.75 296 VAL B CA 1
ATOM 5073 C C . VAL B 1 296 ? -1.538 31.812 4.527 1 97.75 296 VAL B C 1
ATOM 5075 O O . VAL B 1 296 ? -2.578 32.438 4.758 1 97.75 296 VAL B O 1
ATOM 5078 N N . PHE B 1 297 ? -1.476 30.75 3.805 1 96.06 297 PHE B N 1
ATOM 5079 C CA . PHE B 1 297 ? -2.703 30.234 3.207 1 96.06 297 PHE B CA 1
ATOM 5080 C C . PHE B 1 297 ? -3.652 29.719 4.281 1 96.06 297 PHE B C 1
ATOM 5082 O O . PHE B 1 297 ? -4.871 29.828 4.141 1 96.06 297 PHE B O 1
ATOM 5089 N N . TYR B 1 298 ? -3.117 29.141 5.355 1 96.19 298 TYR B N 1
ATOM 5090 C CA . TYR B 1 298 ? -3.951 28.766 6.492 1 96.19 298 TYR B CA 1
ATOM 5091 C C . TYR B 1 298 ? -4.652 29.969 7.086 1 96.19 298 TYR B C 1
ATOM 5093 O O . TYR B 1 298 ? -5.836 29.906 7.422 1 96.19 298 TYR B O 1
ATOM 5101 N N . LEU B 1 299 ? -3.934 31.062 7.25 1 96 299 LEU B N 1
ATOM 5102 C CA . LEU B 1 299 ? -4.516 32.281 7.789 1 96 299 LEU B CA 1
ATOM 5103 C C . LEU B 1 299 ? -5.652 32.781 6.902 1 96 299 LEU B C 1
ATOM 5105 O O . LEU B 1 299 ? -6.711 33.188 7.402 1 96 299 LEU B O 1
ATOM 5109 N N . ILE B 1 300 ? -5.402 32.781 5.645 1 93.56 300 ILE B N 1
ATOM 5110 C CA . ILE B 1 300 ? -6.418 33.219 4.695 1 93.56 300 ILE B CA 1
ATOM 5111 C C . ILE B 1 300 ? -7.652 32.312 4.809 1 93.56 300 ILE B C 1
ATOM 5113 O O . ILE B 1 300 ? -8.781 32.812 4.852 1 93.56 300 ILE B O 1
ATOM 5117 N N . THR B 1 301 ? -7.445 31.047 4.875 1 91.44 301 THR B N 1
ATOM 5118 C CA . THR B 1 301 ? -8.562 30.109 4.969 1 91.44 301 THR B CA 1
ATOM 5119 C C . THR B 1 301 ? -9.305 30.297 6.293 1 91.44 301 THR B C 1
ATOM 5121 O O . THR B 1 301 ? -10.523 30.156 6.348 1 91.44 301 THR B O 1
ATOM 5124 N N . GLY B 1 302 ? -8.539 30.453 7.348 1 92.19 302 GLY B N 1
ATOM 5125 C CA . GLY B 1 302 ? -9.164 30.703 8.641 1 92.19 302 GLY B CA 1
ATOM 5126 C C . GLY B 1 302 ? -10.031 31.953 8.648 1 92.19 302 GLY B C 1
ATOM 5127 O O . GLY B 1 302 ? -11.133 31.938 9.203 1 92.19 302 GLY B O 1
ATOM 5128 N N . LEU B 1 303 ? -9.625 32.938 8.008 1 91.81 303 LEU B N 1
ATOM 5129 C CA . LEU B 1 303 ? -10.32 34.219 8.016 1 91.81 303 LEU B CA 1
ATOM 5130 C C . LEU B 1 303 ? -11.531 34.188 7.09 1 91.81 303 LEU B C 1
ATOM 5132 O O . LEU B 1 303 ? -12.523 34.875 7.34 1 91.81 303 LEU B O 1
ATOM 5136 N N . LEU B 1 304 ? -11.406 33.344 6.07 1 87.25 304 LEU B N 1
ATOM 5137 C CA . LEU B 1 304 ? -12.5 33.281 5.109 1 87.25 304 LEU B CA 1
ATOM 5138 C C . LEU B 1 304 ? -13.438 32.125 5.406 1 87.25 304 LEU B C 1
ATOM 5140 O O . LEU B 1 304 ? -14.461 31.953 4.746 1 87.25 304 LEU B O 1
ATOM 5144 N N . GLY B 1 305 ? -13.109 31.344 6.301 1 77.56 305 GLY B N 1
ATOM 5145 C CA . GLY B 1 305 ? -13.961 30.328 6.875 1 77.56 305 GLY B CA 1
ATOM 5146 C C . GLY B 1 305 ? -14.531 29.375 5.836 1 77.56 305 GLY B C 1
ATOM 5147 O O . GLY B 1 305 ? -13.789 28.766 5.062 1 77.56 305 GLY B O 1
ATOM 5148 N N . ALA B 1 306 ? -15.906 29.359 5.797 1 70.62 306 ALA B N 1
ATOM 5149 C CA . ALA B 1 306 ? -16.688 28.422 4.992 1 70.62 306 ALA B CA 1
ATOM 5150 C C . ALA B 1 306 ? -16.453 28.656 3.502 1 70.62 306 ALA B C 1
ATOM 5152 O O . ALA B 1 306 ? -16.547 27.734 2.697 1 70.62 306 ALA B O 1
ATOM 5153 N N . THR B 1 307 ? -16.125 29.844 3.186 1 77.31 307 THR B N 1
ATOM 5154 C CA . THR B 1 307 ? -15.898 30.156 1.779 1 77.31 307 THR B CA 1
ATOM 5155 C C . THR B 1 307 ? -14.734 29.312 1.229 1 77.31 307 THR B C 1
ATOM 5157 O O . THR B 1 307 ? -14.852 28.719 0.155 1 77.31 307 THR B O 1
ATOM 5160 N N . VAL B 1 308 ? -13.805 29.234 1.946 1 76.44 308 VAL B N 1
ATOM 5161 C CA . VAL B 1 308 ? -12.609 28.547 1.458 1 76.44 308 VAL B CA 1
ATOM 5162 C C . VAL B 1 308 ? -12.805 27.047 1.55 1 76.44 308 VAL B C 1
ATOM 5164 O O . VAL B 1 308 ? -12.352 26.297 0.681 1 76.44 308 VAL B O 1
ATOM 5167 N N . VAL B 1 309 ? -13.477 26.641 2.566 1 74.69 309 VAL B N 1
ATOM 5168 C CA . VAL B 1 309 ? -13.805 25.219 2.65 1 74.69 309 VAL B CA 1
ATOM 5169 C C . VAL B 1 309 ? -14.586 24.797 1.41 1 74.69 309 VAL B C 1
ATOM 5171 O O . VAL B 1 309 ? -14.32 23.734 0.834 1 74.69 309 VAL B O 1
ATOM 5174 N N . GLY B 1 310 ? -15.492 25.641 1.053 1 75.56 310 GLY B N 1
ATOM 5175 C CA . GLY B 1 310 ? -16.25 25.391 -0.163 1 75.56 310 GLY B CA 1
ATOM 5176 C C . GLY B 1 310 ? -15.391 25.391 -1.412 1 75.56 310 GLY B C 1
ATOM 5177 O O . GLY B 1 310 ? -15.602 24.578 -2.316 1 75.56 310 GLY B O 1
ATOM 5178 N N . LEU B 1 311 ? -14.398 26.266 -1.399 1 78.81 311 LEU B N 1
ATOM 5179 C CA . LEU B 1 311 ? -13.5 26.344 -2.543 1 78.81 311 LEU B CA 1
ATOM 5180 C C . LEU B 1 311 ? -12.672 25.062 -2.676 1 78.81 311 LEU B C 1
ATOM 5182 O O . LEU B 1 311 ? -12.531 24.531 -3.777 1 78.81 311 LEU B O 1
ATOM 5186 N N . PHE B 1 312 ? -12.148 24.594 -1.64 1 79.88 312 PHE B N 1
ATOM 5187 C CA . PHE B 1 312 ? -11.312 23.391 -1.679 1 79.88 312 PHE B CA 1
ATOM 5188 C C . PHE B 1 312 ? -12.156 22.156 -1.958 1 79.88 312 PHE B C 1
ATOM 5190 O O . PHE B 1 312 ? -11.688 21.219 -2.607 1 79.88 312 PHE B O 1
ATOM 5197 N N . ALA B 1 313 ? -13.359 22.297 -1.552 1 77 313 ALA B N 1
ATOM 5198 C CA . ALA B 1 313 ? -14.289 21.203 -1.823 1 77 313 ALA B CA 1
ATOM 5199 C C . ALA B 1 313 ? -14.734 21.203 -3.281 1 77 313 ALA B C 1
ATOM 5201 O O . ALA B 1 313 ? -15.273 20.219 -3.775 1 77 313 ALA B O 1
ATOM 5202 N N . ALA B 1 314 ? -14.453 22.312 -3.908 1 83.69 314 ALA B N 1
ATOM 5203 C CA . ALA B 1 314 ? -14.836 22.438 -5.312 1 83.69 314 ALA B CA 1
ATOM 5204 C C . ALA B 1 314 ? -13.922 21.609 -6.207 1 83.69 314 ALA B C 1
ATOM 5206 O O . ALA B 1 314 ? -14.297 21.25 -7.328 1 83.69 314 ALA B O 1
ATOM 5207 N N . PHE B 1 315 ? -12.688 21.328 -5.762 1 89.06 315 PHE B N 1
ATOM 5208 C CA . PHE B 1 315 ? -11.758 20.516 -6.543 1 89.06 315 PHE B CA 1
ATOM 5209 C C . PHE B 1 315 ? -12.156 19.047 -6.492 1 89.06 315 PHE B C 1
ATOM 5211 O O . PHE B 1 315 ? -12.562 18.531 -5.441 1 89.06 315 PHE B O 1
ATOM 5218 N N . PRO B 1 316 ? -12.125 18.469 -7.672 1 91.81 316 PRO B N 1
ATOM 5219 C CA . PRO B 1 316 ? -12.391 17.031 -7.617 1 91.81 316 PRO B CA 1
ATOM 5220 C C . PRO B 1 316 ? -11.391 16.281 -6.75 1 91.81 316 PRO B C 1
ATOM 5222 O O . PRO B 1 316 ? -10.195 16.594 -6.762 1 91.81 316 PRO B O 1
ATOM 5225 N N . LYS B 1 317 ? -11.898 15.344 -6.016 1 92.5 317 LYS B N 1
ATOM 5226 C CA . LYS B 1 317 ? -11.07 14.539 -5.113 1 92.5 317 LYS B CA 1
ATOM 5227 C C . LYS B 1 317 ? -9.898 13.906 -5.852 1 92.5 317 LYS B C 1
ATOM 5229 O O . LYS B 1 317 ? -8.797 13.797 -5.301 1 92.5 317 LYS B O 1
ATOM 5234 N N . GLU B 1 318 ? -10.094 13.508 -7.074 1 95.19 318 GLU B N 1
ATOM 5235 C CA . GLU B 1 318 ? -9.062 12.844 -7.871 1 95.19 318 GLU B CA 1
ATOM 5236 C C . GLU B 1 318 ? -7.887 13.781 -8.141 1 95.19 318 GLU B C 1
ATOM 5238 O O . GLU B 1 318 ? -6.73 13.344 -8.141 1 95.19 318 GLU B O 1
ATOM 5243 N N . LEU B 1 319 ? -8.203 15.07 -8.414 1 95.5 319 LEU B N 1
ATOM 5244 C CA . LEU B 1 319 ? -7.148 16.047 -8.641 1 95.5 319 LEU B CA 1
ATOM 5245 C C . LEU B 1 319 ? -6.277 16.203 -7.395 1 95.5 319 LEU B C 1
ATOM 5247 O O . LEU B 1 319 ? -5.051 16.25 -7.492 1 95.5 319 LEU B O 1
ATOM 5251 N N . VAL B 1 320 ? -6.883 16.297 -6.285 1 94 320 VAL B N 1
ATOM 5252 C CA . VAL B 1 320 ? -6.191 16.5 -5.016 1 94 320 VAL B CA 1
ATOM 5253 C C . VAL B 1 320 ? -5.332 15.273 -4.699 1 94 320 VAL B C 1
ATOM 5255 O O . VAL B 1 320 ? -4.18 15.406 -4.285 1 94 320 VAL B O 1
ATOM 5258 N N . LEU B 1 321 ? -5.871 14.109 -4.906 1 93.75 321 LEU B N 1
ATOM 5259 C CA . LEU B 1 321 ? -5.125 12.875 -4.699 1 93.75 321 LEU B CA 1
ATOM 5260 C C . LEU B 1 321 ? -3.904 12.812 -5.613 1 93.75 321 LEU B C 1
ATOM 5262 O O . LEU B 1 321 ? -2.818 12.422 -5.184 1 93.75 321 LEU B O 1
ATOM 5266 N N . ALA B 1 322 ? -4.098 13.227 -6.781 1 95.69 322 ALA B N 1
ATOM 5267 C CA . ALA B 1 322 ? -3.025 13.164 -7.77 1 95.69 322 ALA B CA 1
ATOM 5268 C C . ALA B 1 322 ? -1.888 14.117 -7.406 1 95.69 322 ALA B C 1
ATOM 5270 O O . ALA B 1 322 ? -0.716 13.734 -7.441 1 95.69 322 ALA B O 1
ATOM 5271 N N . ILE B 1 323 ? -2.256 15.32 -7.133 1 94.56 323 ILE B N 1
ATOM 5272 C CA . ILE B 1 323 ? -1.229 16.312 -6.836 1 94.56 323 ILE B CA 1
ATOM 5273 C C . ILE B 1 323 ? -0.5 15.938 -5.551 1 94.56 323 ILE B C 1
ATOM 5275 O O . ILE B 1 323 ? 0.717 16.109 -5.445 1 94.56 323 ILE B O 1
ATOM 5279 N N . ALA B 1 324 ? -1.196 15.477 -4.527 1 93.81 324 ALA B N 1
ATOM 5280 C CA . ALA B 1 324 ? -0.578 15.031 -3.283 1 93.81 324 ALA B CA 1
ATOM 5281 C C . ALA B 1 324 ? 0.369 13.859 -3.533 1 93.81 324 ALA B C 1
ATOM 5283 O O . ALA B 1 324 ? 1.507 13.859 -3.059 1 93.81 324 ALA B O 1
ATOM 5284 N N . GLY B 1 325 ? -0.128 12.883 -4.258 1 94.75 325 GLY B N 1
ATOM 5285 C CA . GLY B 1 325 ? 0.692 11.719 -4.57 1 94.75 325 GLY B CA 1
ATOM 5286 C C . GLY B 1 325 ? 1.975 12.078 -5.297 1 94.75 325 GLY B C 1
ATOM 5287 O O . GLY B 1 325 ? 3.045 11.562 -4.965 1 94.75 325 GLY B O 1
ATOM 5288 N N . LEU B 1 326 ? 1.889 12.93 -6.293 1 95.5 326 LEU B N 1
ATOM 5289 C CA . LEU B 1 326 ? 3.055 13.336 -7.07 1 95.5 326 LEU B CA 1
ATOM 5290 C C . LEU B 1 326 ? 4.043 14.109 -6.199 1 95.5 326 LEU B C 1
ATOM 5292 O O . LEU B 1 326 ? 5.254 13.906 -6.305 1 95.5 326 LEU B O 1
ATOM 5296 N N . ALA B 1 327 ? 3.506 14.953 -5.375 1 92.88 327 ALA B N 1
ATOM 5297 C CA . ALA B 1 327 ? 4.344 15.789 -4.516 1 92.88 327 ALA B CA 1
ATOM 5298 C C . ALA B 1 327 ? 5.109 14.93 -3.508 1 92.88 327 ALA B C 1
ATOM 5300 O O . ALA B 1 327 ? 6.188 15.312 -3.051 1 92.88 327 ALA B O 1
ATOM 5301 N N . LEU B 1 328 ? 4.617 13.734 -3.199 1 93.69 328 LEU B N 1
ATOM 5302 C CA . LEU B 1 328 ? 5.184 12.938 -2.117 1 93.69 328 LEU B CA 1
ATOM 5303 C C . LEU B 1 328 ? 6.027 11.797 -2.672 1 93.69 328 LEU B C 1
ATOM 5305 O O . LEU B 1 328 ? 6.621 11.031 -1.907 1 93.69 328 LEU B O 1
ATOM 5309 N N . LEU B 1 329 ? 6.156 11.664 -3.99 1 94.25 329 LEU B N 1
ATOM 5310 C CA . LEU B 1 329 ? 6.898 10.57 -4.605 1 94.25 329 LEU B CA 1
ATOM 5311 C C . LEU B 1 329 ? 8.328 10.516 -4.078 1 94.25 329 LEU B C 1
ATOM 5313 O O . LEU B 1 329 ? 8.805 9.453 -3.67 1 94.25 329 LEU B O 1
ATOM 5317 N N . GLY B 1 330 ? 8.953 11.695 -4.137 1 91.12 330 GLY B N 1
ATOM 5318 C CA . GLY B 1 330 ? 10.32 11.758 -3.658 1 91.12 330 GLY B CA 1
ATOM 5319 C C . GLY B 1 330 ? 10.469 11.344 -2.209 1 91.12 330 GLY B C 1
ATOM 5320 O O . GLY B 1 330 ? 11.383 10.578 -1.867 1 91.12 330 GLY B O 1
ATOM 5321 N N . THR B 1 331 ? 9.602 11.766 -1.381 1 91.75 331 THR B N 1
ATOM 5322 C CA . THR B 1 331 ? 9.664 11.469 0.045 1 91.75 331 THR B CA 1
ATOM 5323 C C . THR B 1 331 ? 9.398 9.984 0.298 1 91.75 331 THR B C 1
ATOM 5325 O O . THR B 1 331 ? 10.016 9.375 1.175 1 91.75 331 THR B O 1
ATOM 5328 N N . ILE B 1 332 ? 8.484 9.438 -0.399 1 94.38 332 ILE B N 1
ATOM 5329 C CA . ILE B 1 332 ? 8.195 8.016 -0.276 1 94.38 332 ILE B CA 1
ATOM 5330 C C . ILE B 1 332 ? 9.445 7.207 -0.612 1 94.38 332 ILE B C 1
ATOM 5332 O O . ILE B 1 332 ? 9.859 6.348 0.168 1 94.38 332 ILE B O 1
ATOM 5336 N N . GLY B 1 333 ? 10.039 7.547 -1.745 1 93.94 333 GLY B N 1
ATOM 5337 C CA . GLY B 1 333 ? 11.25 6.852 -2.156 1 93.94 333 GLY B CA 1
ATOM 5338 C C . GLY B 1 333 ? 12.383 6.992 -1.162 1 93.94 333 GLY B C 1
ATOM 5339 O O . GLY B 1 333 ? 13.031 6.008 -0.809 1 93.94 333 GLY B O 1
ATOM 5340 N N . ASN B 1 334 ? 12.555 8.164 -0.66 1 92.25 334 ASN B N 1
ATOM 5341 C CA . ASN B 1 334 ? 13.633 8.43 0.285 1 92.25 334 ASN B CA 1
ATOM 5342 C C . ASN B 1 334 ? 13.414 7.707 1.612 1 92.25 334 ASN B C 1
ATOM 5344 O O . ASN B 1 334 ? 14.359 7.203 2.219 1 92.25 334 ASN B O 1
ATOM 5348 N N . SER B 1 335 ? 12.227 7.746 2.049 1 93.38 335 SER B N 1
ATOM 5349 C CA . SER B 1 335 ? 11.906 7.094 3.316 1 93.38 335 SER B CA 1
ATOM 5350 C C . SER B 1 335 ? 12.102 5.582 3.221 1 93.38 335 SER B C 1
ATOM 5352 O O . SER B 1 335 ? 12.617 4.957 4.152 1 93.38 335 SER B O 1
ATOM 5354 N N . LEU B 1 336 ? 11.688 5 2.129 1 95 336 LEU B N 1
ATOM 5355 C CA . LEU B 1 336 ? 11.891 3.568 1.931 1 95 336 LEU B CA 1
ATOM 5356 C C . LEU B 1 336 ? 13.375 3.229 1.861 1 95 336 LEU B C 1
ATOM 5358 O O . LEU B 1 336 ? 13.812 2.244 2.457 1 95 336 LEU B O 1
ATOM 5362 N N . THR B 1 337 ? 14.086 4.043 1.126 1 93.94 337 THR B N 1
ATOM 5363 C CA . THR B 1 337 ? 15.531 3.838 1.007 1 93.94 337 THR B CA 1
ATOM 5364 C C . THR B 1 337 ? 16.203 3.918 2.373 1 93.94 337 THR B C 1
ATOM 5366 O O . THR B 1 337 ? 17.016 3.059 2.721 1 93.94 337 THR B O 1
ATOM 5369 N N . ALA B 1 338 ? 15.812 4.891 3.111 1 92.5 338 ALA B N 1
ATOM 5370 C CA . ALA B 1 338 ? 16.391 5.078 4.438 1 92.5 338 ALA B CA 1
ATOM 5371 C C . ALA B 1 338 ? 16 3.932 5.371 1 92.5 338 ALA B C 1
ATOM 5373 O O . ALA B 1 338 ? 16.812 3.49 6.191 1 92.5 338 ALA B O 1
ATOM 5374 N N . ALA B 1 339 ? 14.781 3.523 5.293 1 94 339 ALA B N 1
ATOM 5375 C CA . ALA B 1 339 ? 14.281 2.441 6.141 1 94 339 ALA B CA 1
ATOM 5376 C C . ALA B 1 339 ? 15.031 1.14 5.859 1 94 339 ALA B C 1
ATOM 5378 O O . ALA B 1 339 ? 15.328 0.378 6.781 1 94 339 ALA B O 1
ATOM 5379 N N . LEU B 1 340 ? 15.359 0.906 4.613 1 93.5 340 LEU B N 1
ATOM 5380 C CA . LEU B 1 340 ? 15.898 -0.389 4.207 1 93.5 340 LEU B CA 1
ATOM 5381 C C . LEU B 1 340 ? 17.422 -0.334 4.086 1 93.5 340 LEU B C 1
ATOM 5383 O O . LEU B 1 340 ? 18.031 -1.268 3.568 1 93.5 340 LEU B O 1
ATOM 5387 N N . ALA B 1 341 ? 17.969 0.729 4.484 1 89.19 341 ALA B N 1
ATOM 5388 C CA . ALA B 1 341 ? 19.406 0.945 4.336 1 89.19 341 ALA B CA 1
ATOM 5389 C C . ALA B 1 341 ? 20.203 -0.079 5.141 1 89.19 341 ALA B C 1
ATOM 5391 O O . ALA B 1 341 ? 21.266 -0.538 4.703 1 89.19 341 ALA B O 1
ATOM 5392 N N . ASP B 1 342 ? 19.672 -0.37 6.328 1 81.94 342 ASP B N 1
ATOM 5393 C CA . ASP B 1 342 ? 20.359 -1.352 7.164 1 81.94 342 ASP B CA 1
ATOM 5394 C C . ASP B 1 342 ? 19.766 -2.746 6.969 1 81.94 342 ASP B C 1
ATOM 5396 O O . ASP B 1 342 ? 18.578 -2.965 7.227 1 81.94 342 ASP B O 1
ATOM 5400 N N . ASN B 1 343 ? 20.516 -3.619 6.641 1 72.31 343 ASN B N 1
ATOM 5401 C CA . ASN B 1 343 ? 20.094 -4.965 6.281 1 72.31 343 ASN B CA 1
ATOM 5402 C C . ASN B 1 343 ? 19.766 -5.797 7.52 1 72.31 343 ASN B C 1
ATOM 5404 O O . ASN B 1 343 ? 18.969 -6.742 7.445 1 72.31 343 ASN B O 1
ATOM 5408 N N . ASP B 1 344 ? 20.219 -5.465 8.617 1 76.38 344 ASP B N 1
ATOM 5409 C CA . ASP B 1 344 ? 20.047 -6.297 9.805 1 76.38 344 ASP B CA 1
ATOM 5410 C C . ASP B 1 344 ? 18.625 -6.191 10.352 1 76.38 344 ASP B C 1
ATOM 5412 O O . ASP B 1 344 ? 18.156 -7.074 11.078 1 76.38 344 ASP B O 1
ATOM 5416 N N . GLU B 1 345 ? 17.938 -5.262 9.945 1 82.19 345 GLU B N 1
ATOM 5417 C CA . GLU B 1 345 ? 16.609 -5.031 10.531 1 82.19 345 GLU B CA 1
ATOM 5418 C C . GLU B 1 345 ? 15.523 -5.086 9.469 1 82.19 345 GLU B C 1
ATOM 5420 O O . GLU B 1 345 ? 14.508 -4.395 9.578 1 82.19 345 GLU B O 1
ATOM 5425 N N . HIS B 1 346 ? 15.688 -5.906 8.633 1 86.94 346 HIS B N 1
ATOM 5426 C CA . HIS B 1 346 ? 14.766 -5.934 7.5 1 86.94 346 HIS B CA 1
ATOM 5427 C C . HIS B 1 346 ? 13.359 -6.324 7.938 1 86.94 346 HIS B C 1
ATOM 5429 O O . HIS B 1 346 ? 12.383 -5.688 7.543 1 86.94 346 HIS B O 1
ATOM 5435 N N . GLU B 1 347 ? 13.305 -7.289 8.711 1 88.75 347 GLU B N 1
ATOM 5436 C CA . GLU B 1 347 ? 11.992 -7.77 9.133 1 88.75 347 GLU B CA 1
ATOM 5437 C C . GLU B 1 347 ? 11.273 -6.723 9.977 1 88.75 347 GLU B C 1
ATOM 5439 O O . GLU B 1 347 ? 10.07 -6.508 9.812 1 88.75 347 GLU B O 1
ATOM 5444 N N . VAL B 1 348 ? 12.055 -6.082 10.836 1 92.62 348 VAL B N 1
ATOM 5445 C CA . VAL B 1 348 ? 11.5 -5.035 11.695 1 92.62 348 VAL B CA 1
ATOM 5446 C C . VAL B 1 348 ? 10.961 -3.895 10.836 1 92.62 348 VAL B C 1
ATOM 5448 O O . VAL B 1 348 ? 9.844 -3.43 11.047 1 92.62 348 VAL B O 1
ATOM 5451 N N . VAL B 1 349 ? 11.703 -3.562 9.875 1 94.62 349 VAL B N 1
ATOM 5452 C CA . VAL B 1 349 ? 11.406 -2.418 9.016 1 94.62 349 VAL B CA 1
ATOM 5453 C C . VAL B 1 349 ? 10.188 -2.729 8.141 1 94.62 349 VAL B C 1
ATOM 5455 O O . VAL B 1 349 ? 9.281 -1.908 8.023 1 94.62 349 VAL B O 1
ATOM 5458 N N . VAL B 1 350 ? 10.141 -3.9 7.621 1 95.81 350 VAL B N 1
ATOM 5459 C CA . VAL B 1 350 ? 9.07 -4.277 6.711 1 95.81 350 VAL B CA 1
ATOM 5460 C C . VAL B 1 350 ? 7.754 -4.391 7.477 1 95.81 350 VAL B C 1
ATOM 5462 O O . VAL B 1 350 ? 6.711 -3.941 7 1 95.81 350 VAL B O 1
ATOM 5465 N N . ILE B 1 351 ? 7.805 -4.941 8.617 1 95.94 351 ILE B N 1
ATOM 5466 C CA . ILE B 1 351 ? 6.605 -5.082 9.43 1 95.94 351 ILE B CA 1
ATOM 5467 C C . ILE B 1 351 ? 6.113 -3.701 9.859 1 95.94 351 ILE B C 1
ATOM 5469 O O . ILE B 1 351 ? 4.918 -3.41 9.781 1 95.94 351 ILE B O 1
ATOM 5473 N N . THR B 1 352 ? 7.031 -2.846 10.305 1 95.19 352 THR B N 1
ATOM 5474 C CA . THR B 1 352 ? 6.66 -1.483 10.672 1 95.19 352 THR B CA 1
ATOM 5475 C C . THR B 1 352 ? 5.984 -0.771 9.5 1 95.19 352 THR B C 1
ATOM 5477 O O . THR B 1 352 ? 4.934 -0.15 9.672 1 95.19 352 THR B O 1
ATOM 5480 N N . PHE B 1 353 ? 6.633 -0.883 8.367 1 96.81 353 PHE B N 1
ATOM 5481 C CA . PHE B 1 353 ? 6.148 -0.261 7.137 1 96.81 353 PHE B CA 1
ATOM 5482 C C . PHE B 1 353 ? 4.75 -0.756 6.797 1 96.81 353 PHE B C 1
ATOM 5484 O O . PHE B 1 353 ? 3.842 0.045 6.562 1 96.81 353 PHE B O 1
ATOM 5491 N N . LEU B 1 354 ? 4.539 -2.016 6.887 1 97.5 354 LEU B N 1
ATOM 5492 C CA . LEU B 1 354 ? 3.293 -2.627 6.441 1 97.5 354 LEU B CA 1
ATOM 5493 C C . LEU B 1 354 ? 2.17 -2.365 7.438 1 97.5 354 LEU B C 1
ATOM 5495 O O . LEU B 1 354 ? 1.034 -2.09 7.047 1 97.5 354 LEU B O 1
ATOM 5499 N N . VAL B 1 355 ? 2.439 -2.441 8.688 1 95.62 355 VAL B N 1
ATOM 5500 C CA . VAL B 1 355 ? 1.43 -2.139 9.695 1 95.62 355 VAL B CA 1
ATOM 5501 C C . VAL B 1 355 ? 0.951 -0.698 9.531 1 95.62 355 VAL B C 1
ATOM 5503 O O . VAL B 1 355 ? -0.254 -0.436 9.516 1 95.62 355 VAL B O 1
ATOM 5506 N N . THR B 1 356 ? 1.891 0.135 9.383 1 93.62 356 THR B N 1
ATOM 5507 C CA . THR B 1 356 ? 1.569 1.552 9.25 1 93.62 356 THR B CA 1
ATOM 5508 C C . THR B 1 356 ? 0.767 1.809 7.98 1 93.62 356 THR B C 1
ATOM 5510 O O . THR B 1 356 ? -0.24 2.52 8.008 1 93.62 356 THR B O 1
ATOM 5513 N N . ALA B 1 357 ? 1.221 1.194 6.953 1 95.19 357 ALA B N 1
ATOM 5514 C CA . ALA B 1 357 ? 0.606 1.418 5.648 1 95.19 357 ALA B CA 1
ATOM 5515 C C . ALA B 1 357 ? -0.784 0.792 5.582 1 95.19 357 ALA B C 1
ATOM 5517 O O . ALA B 1 357 ? -1.588 1.14 4.711 1 95.19 357 ALA B O 1
ATOM 5518 N N . SER B 1 358 ? -1.094 -0.124 6.395 1 94 358 SER B N 1
ATOM 5519 C CA . SER B 1 358 ? -2.354 -0.86 6.344 1 94 358 SER B CA 1
ATOM 5520 C C . SER B 1 358 ? -3.535 0.045 6.672 1 94 358 SER B C 1
ATOM 5522 O O . SER B 1 358 ? -4.676 -0.265 6.32 1 94 358 SER B O 1
ATOM 5524 N N . GLY B 1 359 ? -3.309 1.101 7.457 1 87.88 359 GLY B N 1
ATOM 5525 C CA . GLY B 1 359 ? -4.375 2.02 7.828 1 87.88 359 GLY B CA 1
ATOM 5526 C C . GLY B 1 359 ? -5.309 1.456 8.883 1 87.88 359 GLY B C 1
ATOM 5527 O O . GLY B 1 359 ? -6.344 2.053 9.188 1 87.88 359 GLY B O 1
ATOM 5528 N N . VAL B 1 360 ? -4.934 0.383 9.438 1 86.81 360 VAL B N 1
ATOM 5529 C CA . VAL B 1 360 ? -5.801 -0.275 10.406 1 86.81 360 VAL B CA 1
ATOM 5530 C C . VAL B 1 360 ? -5.898 0.573 11.672 1 86.81 360 VAL B C 1
ATOM 5532 O O . VAL B 1 360 ? -4.969 1.315 12.008 1 86.81 360 VAL B O 1
ATOM 5535 N N . SER B 1 361 ? -7.062 0.569 12.25 1 84.75 361 SER B N 1
ATOM 5536 C CA . SER B 1 361 ? -7.285 1.184 13.555 1 84.75 361 SER B CA 1
ATOM 5537 C C . SER B 1 361 ? -7.66 0.139 14.594 1 84.75 361 SER B C 1
ATOM 5539 O O . SER B 1 361 ? -8.625 -0.604 14.422 1 84.75 361 SER B O 1
ATOM 5541 N N . VAL B 1 362 ? -6.809 0.026 15.586 1 81.88 362 VAL B N 1
ATOM 5542 C CA . VAL B 1 362 ? -7.066 -0.905 16.688 1 81.88 362 VAL B CA 1
ATOM 5543 C C . VAL B 1 362 ? -7.309 -0.129 17.969 1 81.88 362 VAL B C 1
ATOM 5545 O O . VAL B 1 362 ? -6.488 0.698 18.375 1 81.88 362 VAL B O 1
ATOM 5548 N N . LEU B 1 363 ? -8.445 -0.34 18.609 1 77.88 363 LEU B N 1
ATOM 5549 C CA . LEU B 1 363 ? -8.82 0.331 19.844 1 77.88 363 LEU B CA 1
ATOM 5550 C C . LEU B 1 363 ? -8.883 1.842 19.641 1 77.88 363 LEU B C 1
ATOM 5552 O O . LEU B 1 363 ? -8.453 2.602 20.516 1 77.88 363 LEU B O 1
ATOM 5556 N N . GLY B 1 364 ? -9.148 2.27 18.438 1 73.38 364 GLY B N 1
ATOM 5557 C CA . GLY B 1 364 ? -9.297 3.688 18.141 1 73.38 364 GLY B CA 1
ATOM 5558 C C . GLY B 1 364 ? -7.977 4.371 17.844 1 73.38 364 GLY B C 1
ATOM 5559 O O . GLY B 1 364 ? -7.938 5.582 17.609 1 73.38 364 GLY B O 1
ATOM 5560 N N . ILE B 1 365 ? -6.898 3.666 17.859 1 81.06 365 ILE B N 1
ATOM 5561 C CA . ILE B 1 365 ? -5.582 4.234 17.578 1 81.06 365 ILE B CA 1
ATOM 5562 C C . ILE B 1 365 ? -5.141 3.855 16.172 1 81.06 365 ILE B C 1
ATOM 5564 O O . ILE B 1 365 ? -5.34 2.717 15.734 1 81.06 365 ILE B O 1
ATOM 5568 N N . GLY B 1 366 ? -4.566 4.801 15.547 1 83.06 366 GLY B N 1
ATOM 5569 C CA . GLY B 1 366 ? -4.211 4.641 14.148 1 83.06 366 GLY B CA 1
ATOM 5570 C C . GLY B 1 366 ? -3.027 3.713 13.938 1 83.06 366 GLY B C 1
ATOM 5571 O O . GL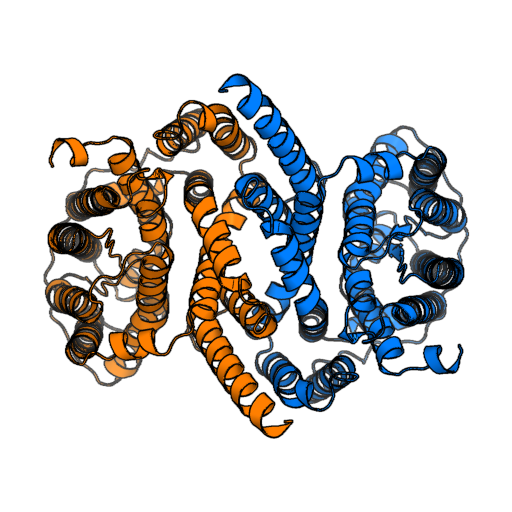Y B 1 366 ? -2.266 3.447 14.867 1 83.06 366 GLY B O 1
ATOM 5572 N N . SER B 1 367 ? -2.863 3.283 12.766 1 90 367 SER B N 1
ATOM 5573 C CA . SER B 1 367 ? -1.897 2.26 12.383 1 90 367 SER B CA 1
ATOM 5574 C C . SER B 1 367 ? -0.466 2.748 12.578 1 90 367 SER B C 1
ATOM 5576 O O . SER B 1 367 ? 0.433 1.953 12.859 1 90 367 SER B O 1
ATOM 5578 N N . ALA B 1 368 ? -0.186 4.055 12.461 1 86.19 368 ALA B N 1
ATOM 5579 C CA . ALA B 1 368 ? 1.161 4.59 12.641 1 86.19 368 ALA B CA 1
ATOM 5580 C C . ALA B 1 368 ? 1.693 4.27 14.039 1 86.19 368 ALA B C 1
ATOM 5582 O O . ALA B 1 368 ? 2.865 3.922 14.195 1 86.19 368 ALA B O 1
ATOM 5583 N N . PHE B 1 369 ? 0.858 4.395 14.969 1 86.69 369 PHE B N 1
ATOM 5584 C CA . PHE B 1 369 ? 1.247 4.086 16.344 1 86.69 369 PHE B CA 1
ATOM 5585 C C . PHE B 1 369 ? 1.581 2.607 16.484 1 86.69 369 PHE B C 1
ATOM 5587 O O . PHE B 1 369 ? 2.611 2.254 17.062 1 86.69 369 PHE B O 1
ATOM 5594 N N . TRP B 1 370 ? 0.782 1.771 16.062 1 89.25 370 TRP B N 1
ATOM 5595 C CA . TRP B 1 370 ? 0.961 0.33 16.188 1 89.25 370 TRP B CA 1
ATOM 5596 C C . TRP B 1 370 ? 2.178 -0.142 15.398 1 89.25 370 TRP B C 1
ATOM 5598 O O . TRP B 1 370 ? 2.881 -1.063 15.82 1 89.25 370 TRP B O 1
ATOM 5608 N N . GLY B 1 371 ? 2.33 0.443 14.219 1 92.12 371 GLY B N 1
ATOM 5609 C CA . GLY B 1 371 ? 3.545 0.154 13.477 1 92.12 371 GLY B CA 1
ATOM 5610 C C . GLY B 1 371 ? 4.809 0.506 14.234 1 92.12 371 GLY B C 1
ATOM 5611 O O . GLY B 1 371 ? 5.75 -0.287 14.281 1 92.12 371 GLY B O 1
ATOM 5612 N N . LEU B 1 372 ? 4.797 1.658 14.859 1 89.19 372 LEU B N 1
ATOM 5613 C CA . LEU B 1 372 ? 5.949 2.1 15.648 1 89.19 372 LEU B CA 1
ATOM 5614 C C . LEU B 1 372 ? 6.156 1.197 16.859 1 89.19 372 LEU B C 1
ATOM 5616 O O . LEU B 1 372 ? 7.289 0.819 17.172 1 89.19 372 LEU B O 1
ATOM 5620 N N . LEU B 1 373 ? 5.082 0.943 17.578 1 89.69 373 LEU B N 1
ATOM 5621 C CA . LEU B 1 373 ? 5.168 0.104 18.766 1 89.69 373 LEU B CA 1
ATOM 5622 C C . LEU B 1 373 ? 5.711 -1.277 18.422 1 89.69 373 LEU B C 1
ATOM 5624 O O . LEU B 1 373 ? 6.629 -1.772 19.078 1 89.69 373 LEU B O 1
ATOM 5628 N N . LEU B 1 374 ? 5.145 -1.88 17.438 1 91.5 374 LEU B N 1
ATOM 5629 C CA . LEU B 1 374 ? 5.594 -3.205 17.031 1 91.5 374 LEU B CA 1
ATOM 5630 C C . LEU B 1 374 ? 7.039 -3.16 16.547 1 91.5 374 LEU B C 1
ATOM 5632 O O . LEU B 1 374 ? 7.828 -4.059 16.844 1 91.5 374 LEU B O 1
ATOM 5636 N N . GLY B 1 375 ? 7.332 -2.168 15.742 1 90.31 375 GLY B N 1
ATOM 5637 C CA . GLY B 1 375 ? 8.711 -1.997 15.297 1 90.31 375 GLY B CA 1
ATOM 5638 C C . GLY B 1 375 ? 9.688 -1.872 16.453 1 90.31 375 GLY B C 1
ATOM 5639 O O . GLY B 1 375 ? 10.758 -2.496 16.438 1 90.31 375 GLY B O 1
ATOM 5640 N N . PHE B 1 376 ? 9.328 -1.115 17.422 1 88.56 376 PHE B N 1
ATOM 5641 C CA . PHE B 1 376 ? 10.164 -0.92 18.594 1 88.56 376 PHE B CA 1
ATOM 5642 C C . PHE B 1 376 ? 10.336 -2.227 19.359 1 88.56 376 PHE B C 1
ATOM 5644 O O . PHE B 1 376 ? 11.453 -2.584 19.75 1 88.56 376 PHE B O 1
ATOM 5651 N N . LEU B 1 377 ? 9.234 -2.838 19.609 1 89.69 377 LEU B N 1
ATOM 5652 C CA . LEU B 1 377 ? 9.273 -4.09 20.359 1 89.69 377 LEU B CA 1
ATOM 5653 C C . LEU B 1 377 ? 10.125 -5.129 19.641 1 89.69 377 LEU B C 1
ATOM 5655 O O . LEU B 1 377 ? 10.93 -5.82 20.281 1 89.69 377 LEU B O 1
ATOM 5659 N N . MET B 1 378 ? 9.938 -5.211 18.391 1 90.56 378 MET B N 1
ATOM 5660 C CA . MET B 1 378 ? 10.695 -6.184 17.609 1 90.56 378 MET B CA 1
ATOM 5661 C C . MET B 1 378 ? 12.172 -5.809 17.562 1 90.56 378 MET B C 1
ATOM 5663 O O . MET B 1 378 ? 13.047 -6.68 17.625 1 90.56 378 MET B O 1
ATOM 5667 N N . HIS B 1 379 ? 12.438 -4.559 17.422 1 87.38 379 HIS B N 1
ATOM 5668 C CA . HIS B 1 379 ? 13.812 -4.082 17.438 1 87.38 379 HIS B CA 1
ATOM 5669 C C . HIS B 1 379 ? 14.508 -4.465 18.75 1 87.38 379 HIS B C 1
ATOM 5671 O O . HIS B 1 379 ? 15.648 -4.953 18.719 1 87.38 379 HIS B O 1
ATOM 5677 N N . TYR B 1 380 ? 13.82 -4.289 19.812 1 85.31 380 TYR B N 1
ATOM 5678 C CA . TYR B 1 380 ? 14.391 -4.613 21.109 1 85.31 380 TYR B CA 1
ATOM 5679 C C . TYR B 1 380 ? 14.484 -6.125 21.312 1 85.31 380 TYR B C 1
ATOM 5681 O O . TYR B 1 380 ? 15.453 -6.621 21.891 1 85.31 380 TYR B O 1
ATOM 5689 N N . TRP B 1 381 ? 13.469 -6.805 20.891 1 84.62 381 TRP B N 1
ATOM 5690 C CA . TRP B 1 381 ? 13.461 -8.258 20.984 1 84.62 381 TRP B CA 1
ATOM 5691 C C . TRP B 1 381 ? 14.625 -8.867 20.203 1 84.62 381 TRP B C 1
ATOM 5693 O O . TRP B 1 381 ? 15.297 -9.781 20.688 1 84.62 381 TRP B O 1
ATOM 5703 N N . HIS B 1 382 ? 14.891 -8.398 19.062 1 80 382 HIS B N 1
ATOM 5704 C CA . HIS B 1 382 ? 15.953 -8.922 18.219 1 80 382 HIS B CA 1
ATOM 5705 C C . HIS B 1 382 ? 17.328 -8.57 18.781 1 80 382 HIS B C 1
ATOM 5707 O O . HIS B 1 382 ? 18.266 -9.352 18.656 1 80 382 HIS B O 1
ATOM 5713 N N . LYS B 1 383 ? 17.438 -7.441 19.266 1 76.06 383 LYS B N 1
ATOM 5714 C CA . LYS B 1 383 ? 18.703 -7.035 19.859 1 76.06 383 LYS B CA 1
ATOM 5715 C C . LYS B 1 383 ? 19.016 -7.859 21.109 1 76.06 383 LYS B C 1
ATOM 5717 O O . LYS B 1 383 ? 20.172 -8.219 21.344 1 76.06 383 LYS B O 1
ATOM 5722 N N . HIS B 1 384 ? 18.109 -8.18 21.812 1 72.94 384 HIS B N 1
ATOM 5723 C CA . HIS B 1 384 ? 18.344 -8.906 23.047 1 72.94 384 HIS B CA 1
ATOM 5724 C C . HIS B 1 384 ? 18.484 -10.406 22.797 1 72.94 384 HIS B C 1
ATOM 5726 O O . HIS B 1 384 ? 19.203 -11.094 23.531 1 72.94 384 HIS B O 1
ATOM 5732 N N . ARG B 1 385 ? 17.812 -10.992 21.969 1 63.34 385 ARG B N 1
ATOM 5733 C CA . ARG B 1 385 ? 17.984 -12.406 21.672 1 63.34 385 ARG B CA 1
ATOM 5734 C C . ARG B 1 385 ? 19.312 -12.656 20.953 1 63.34 385 ARG B C 1
ATOM 5736 O O . ARG B 1 385 ? 19.938 -13.703 21.141 1 63.34 385 ARG B O 1
ATOM 5743 N N . ALA B 1 386 ? 19.625 -11.938 19.984 1 54.53 386 ALA B N 1
ATOM 5744 C CA . ALA B 1 386 ? 20.984 -12.047 19.438 1 54.53 386 ALA B CA 1
ATOM 5745 C C . ALA B 1 386 ? 22.016 -12.094 20.547 1 54.53 386 ALA B C 1
ATOM 5747 O O . ALA B 1 386 ? 23.094 -12.688 20.391 1 54.53 386 ALA B O 1
ATOM 5748 N N . LEU B 1 387 ? 21.672 -11.539 21.672 1 45.22 387 LEU B N 1
ATOM 5749 C CA . LEU B 1 387 ? 22.594 -11.609 22.812 1 45.22 387 LEU B CA 1
ATOM 5750 C C . LEU B 1 387 ? 22.531 -12.977 23.484 1 45.22 387 LEU B C 1
ATOM 5752 O O . LEU B 1 387 ? 23.453 -13.375 24.188 1 45.22 387 LEU B O 1
ATOM 5756 N N . THR B 1 388 ? 21.391 -13.609 23.422 1 42.47 388 THR B N 1
ATOM 5757 C CA . THR B 1 388 ? 21.328 -14.898 24.109 1 42.47 388 THR B CA 1
ATOM 5758 C C . THR B 1 388 ? 21.828 -16.016 23.203 1 42.47 388 THR B C 1
ATOM 5760 O O . THR B 1 388 ? 22.141 -17.109 23.672 1 42.47 388 THR B O 1
ATOM 5763 N N . THR B 1 389 ? 21.547 -16.109 21.969 1 42 389 THR B N 1
ATOM 5764 C CA . THR B 1 389 ? 22.016 -17.203 21.125 1 42 389 THR B CA 1
ATOM 5765 C C . THR B 1 389 ? 23.5 -17.047 20.797 1 42 389 THR B C 1
ATOM 5767 O O . THR B 1 389 ? 24.078 -17.875 20.109 1 42 389 THR B O 1
ATOM 5770 N N . THR B 1 390 ? 24.125 -15.844 21.031 1 34.66 390 THR B N 1
ATOM 5771 C CA . THR B 1 390 ? 25.578 -15.938 21.047 1 34.66 390 THR B CA 1
ATOM 5772 C C . THR B 1 390 ? 26.078 -16.484 22.391 1 34.66 390 THR B C 1
ATOM 5774 O O . THR B 1 390 ? 25.656 -16 23.438 1 34.66 390 THR B O 1
#

Nearest PDB structures (foldseek):
  7lgu-assembly1_A  TM=6.222E-01  e=4.890E-08  Homo sapiens
  7s8x-assembly1_A  TM=6.451E-01  e=5.924E-07  Tursiops truncatus
  7xuh-assembly1_A  TM=5.719E-01  e=3.967E-07  Homo sapiens
  7xuj-assembly1_B  TM=5.630E-01  e=6.476E-07  Homo sapiens
  8iet-assembly1_B  TM=5.612E-01  e=6.194E-07  Homo sapiens

InterPro domains:
  IPR004711 Benzoate transporter [PF03594] (8-379)
  IPR004711 Benzoate transporter [PTHR30199] (6-381)
  IPR004711 Benzoate transporter [TIGR00843] (11-378)

Organism: NCBI:txid38313